Protein 8PBW (pdb70)

Structure (mmCIF, N/CA/C/O backbone):
data_8PBW
#
_entry.id   8PBW
#
_cell.length_a   95.885
_cell.length_b   149.334
_cell.length_c   65.365
_cell.angle_alpha   90.00
_cell.angle_beta   101.02
_cell.angle_gamma   90.00
#
_symmetry.space_group_name_H-M   'C 1 2 1'
#
loop_
_entity.id
_entity.type
_entity.pdbx_description
1 polymer 'HPt domain-containing protein'
2 non-polymer 1,2-ETHANEDIOL
3 water water
#
loop_
_atom_site.group_PDB
_atom_site.id
_atom_site.type_symbol
_atom_site.label_atom_id
_atom_site.label_alt_id
_atom_site.label_comp_id
_atom_site.label_asym_id
_atom_site.label_entity_id
_atom_site.label_seq_id
_atom_site.pdbx_PDB_ins_code
_atom_site.Cartn_x
_atom_site.Cartn_y
_atom_site.Cartn_z
_atom_site.occupancy
_atom_site.B_iso_or_equiv
_atom_site.auth_seq_id
_atom_site.auth_comp_id
_atom_site.auth_asym_id
_atom_site.auth_atom_id
_atom_site.pdbx_PDB_model_num
ATOM 1 N N . MET A 1 38 ? 16.661 30.775 18.165 1.00 113.34 43 MET B N 1
ATOM 2 C CA . MET A 1 38 ? 15.944 29.948 19.135 1.00 114.15 43 MET B CA 1
ATOM 3 C C . MET A 1 38 ? 14.476 30.269 19.202 1.00 110.08 43 MET B C 1
ATOM 4 O O . MET A 1 38 ? 14.026 30.872 20.170 1.00 108.59 43 MET B O 1
ATOM 6 N N . PRO A 1 39 ? 13.700 29.824 18.211 1.00 104.13 44 PRO B N 1
ATOM 7 C CA . PRO A 1 39 ? 12.313 30.263 18.279 1.00 94.47 44 PRO B CA 1
ATOM 8 C C . PRO A 1 39 ? 11.379 29.163 18.671 1.00 84.34 44 PRO B C 1
ATOM 9 O O . PRO A 1 39 ? 11.281 28.150 18.000 1.00 76.40 44 PRO B O 1
ATOM 13 N N . ASP A 1 40 ? 10.643 29.395 19.741 1.00 78.32 45 ASP B N 1
ATOM 14 C CA . ASP A 1 40 ? 9.775 28.365 20.197 1.00 76.21 45 ASP B CA 1
ATOM 15 C C . ASP A 1 40 ? 8.369 28.730 19.953 1.00 72.27 45 ASP B C 1
ATOM 16 O O . ASP A 1 40 ? 7.854 29.632 20.576 1.00 72.40 45 ASP B O 1
ATOM 18 N N . PHE A 1 41 ? 7.719 27.973 19.096 1.00 66.62 46 PHE B N 1
ATOM 19 C CA . PHE A 1 41 ? 6.349 28.204 18.827 1.00 57.53 46 PHE B CA 1
ATOM 20 C C . PHE A 1 41 ? 5.575 27.068 19.404 1.00 57.16 46 PHE B C 1
ATOM 21 O O . PHE A 1 41 ? 4.386 26.973 19.207 1.00 56.44 46 PHE B O 1
ATOM 29 N N . GLY A 1 42 ? 6.255 26.198 20.125 1.00 56.43 47 GLY B N 1
ATOM 30 C CA . GLY A 1 42 ? 5.622 25.037 20.688 1.00 54.22 47 GLY B CA 1
ATOM 31 C C . GLY A 1 42 ? 4.980 24.102 19.710 1.00 54.40 47 GLY B C 1
ATOM 32 O O . GLY A 1 42 ? 5.580 23.749 18.720 1.00 56.12 47 GLY B O 1
ATOM 33 N N . ASP A 1 43 ? 3.749 23.710 19.986 1.00 54.89 48 ASP B N 1
ATOM 34 C CA . ASP A 1 43 ? 3.024 22.793 19.116 1.00 57.91 48 ASP B CA 1
ATOM 35 C C . ASP A 1 43 ? 2.461 23.494 17.874 1.00 56.30 48 ASP B C 1
ATOM 36 O O . ASP A 1 43 ? 1.885 22.825 17.013 1.00 55.83 48 ASP B O 1
ATOM 41 N N . HIS A 1 44 ? 2.614 24.824 17.781 1.00 49.39 49 HIS B N 1
ATOM 42 C CA . HIS A 1 44 ? 1.939 25.614 16.762 1.00 48.53 49 HIS B CA 1
ATOM 43 C C . HIS A 1 44 ? 2.648 25.505 15.414 1.00 47.74 49 HIS B C 1
ATOM 44 O O . HIS A 1 44 ? 1.996 25.605 14.377 1.00 45.72 49 HIS B O 1
ATOM 51 N N . VAL A 1 45 ? 3.980 25.341 15.432 1.00 48.95 50 VAL B N 1
ATOM 52 C CA . VAL A 1 45 ? 4.775 25.383 14.214 1.00 49.48 50 VAL B CA 1
ATOM 53 C C . VAL A 1 45 ? 5.663 24.141 14.115 1.00 53.66 50 VAL B C 1
ATOM 54 O O . VAL A 1 45 ? 6.328 23.753 15.071 1.00 57.72 50 VAL B O 1
ATOM 58 N N . ASP A 1 46 ? 5.677 23.546 12.918 1.00 52.23 51 ASP B N 1
ATOM 59 C CA . ASP A 1 46 ? 6.611 22.495 12.560 1.00 50.72 51 ASP B CA 1
ATOM 60 C C . ASP A 1 46 ? 7.951 23.139 12.196 1.00 50.81 51 ASP B C 1
ATOM 61 O O . ASP A 1 46 ? 8.050 23.862 11.201 1.00 45.26 51 ASP B O 1
ATOM 66 N N . THR A 1 47 ? 8.984 22.836 12.994 1.00 48.38 52 THR B N 1
ATOM 67 C CA . THR A 1 47 ? 10.269 23.512 12.902 1.00 46.31 52 THR B CA 1
ATOM 68 C C . THR A 1 47 ? 10.946 23.252 11.555 1.00 42.40 52 THR B C 1
ATOM 69 O O . THR A 1 47 ? 11.651 24.128 11.069 1.00 42.04 52 THR B O 1
ATOM 73 N N . SER A 1 48 ? 10.761 22.061 10.967 1.00 42.31 53 SER B N 1
ATOM 74 C CA . SER A 1 48 ? 11.385 21.720 9.691 1.00 46.36 53 SER B CA 1
ATOM 75 C C . SER A 1 48 ? 10.816 22.583 8.569 1.00 45.86 53 SER B C 1
ATOM 76 O O . SER A 1 48 ? 11.564 23.133 7.762 1.00 47.62 53 SER B O 1
ATOM 79 N N . ILE A 1 49 ? 9.485 22.650 8.496 1.00 46.44 54 ILE B N 1
ATOM 80 C CA . ILE A 1 49 ? 8.829 23.281 7.364 1.00 47.65 54 ILE B CA 1
ATOM 81 C C . ILE A 1 49 ? 9.049 24.791 7.441 1.00 45.16 54 ILE B C 1
ATOM 82 O O . ILE A 1 49 ? 9.493 25.395 6.469 1.00 47.91 54 ILE B O 1
ATOM 87 N N . PHE A 1 50 ? 8.788 25.392 8.605 1.00 45.34 55 PHE B N 1
ATOM 88 C CA . PHE A 1 50 ? 8.945 26.833 8.757 1.00 45.07 55 PHE B CA 1
ATOM 89 C C . PHE A 1 50 ? 10.428 27.216 8.739 1.00 44.57 55 PHE B C 1
ATOM 90 O O . PHE A 1 50 ? 10.796 28.274 8.218 1.00 41.27 55 PHE B O 1
ATOM 98 N N . GLY A 1 51 ? 11.275 26.343 9.305 1.00 41.48 56 GLY B N 1
ATOM 99 C CA . GLY A 1 51 ? 12.715 26.549 9.327 1.00 41.96 56 GLY B CA 1
ATOM 100 C C . GLY A 1 51 ? 13.308 26.718 7.930 1.00 43.42 56 GLY B C 1
ATOM 101 O O . GLY A 1 51 ? 14.167 27.570 7.708 1.00 44.73 56 GLY B O 1
ATOM 102 N N . GLN A 1 52 ? 12.835 25.901 6.987 1.00 47.09 57 GLN B N 1
ATOM 103 C CA . GLN A 1 52 ? 13.251 26.015 5.598 1.00 47.98 57 GLN B CA 1
ATOM 104 C C . GLN A 1 52 ? 12.927 27.420 5.086 1.00 53.07 57 GLN B C 1
ATOM 105 O O . GLN A 1 52 ? 13.760 28.031 4.416 1.00 57.00 57 GLN B O 1
ATOM 111 N N . ILE A 1 53 ? 11.728 27.927 5.420 1.00 50.38 58 ILE B N 1
ATOM 112 C CA . ILE A 1 53 ? 11.302 29.253 4.994 1.00 50.32 58 ILE B CA 1
ATOM 113 C C . ILE A 1 53 ? 12.284 30.287 5.546 1.00 50.91 58 ILE B C 1
ATOM 114 O O . ILE A 1 53 ? 12.724 31.180 4.828 1.00 50.22 58 ILE B O 1
ATOM 119 N N . LEU A 1 54 ? 12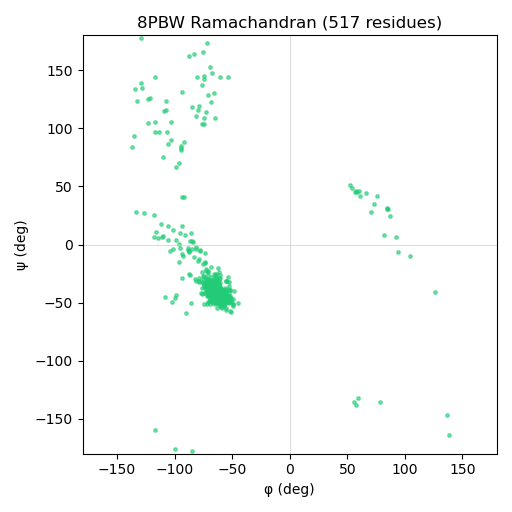.615 30.165 6.837 1.00 51.98 59 LEU B N 1
ATOM 120 C CA . LEU A 1 54 ? 13.486 31.124 7.504 1.00 50.65 59 LEU B CA 1
ATOM 121 C C . LEU A 1 54 ? 14.868 31.169 6.848 1.00 50.16 59 LEU B C 1
ATOM 122 O O . LEU A 1 54 ? 15.491 32.227 6.820 1.00 48.09 59 LEU B O 1
ATOM 127 N N . GLU A 1 55 ? 15.344 30.025 6.332 1.00 51.77 60 GLU B N 1
ATOM 128 C CA . GLU A 1 55 ? 16.675 29.923 5.745 1.00 55.01 60 GLU B CA 1
ATOM 129 C C . GLU A 1 55 ? 16.745 30.613 4.381 1.00 56.96 60 GLU B C 1
ATOM 130 O O . GLU A 1 55 ? 17.827 30.724 3.809 1.00 56.07 60 GLU B O 1
ATOM 136 N N . MET A 1 56 ? 15.595 31.061 3.861 1.00 58.99 61 MET B N 1
ATOM 137 C CA . MET A 1 56 ? 15.539 31.726 2.568 1.00 60.48 61 MET B CA 1
ATOM 138 C C . MET A 1 56 ? 15.755 33.231 2.722 1.00 61.72 61 MET B C 1
ATOM 139 O O . MET A 1 56 ? 15.816 33.948 1.727 1.00 62.52 61 MET B O 1
ATOM 144 N N . ASP A 1 57 ? 15.857 33.703 3.970 1.00 61.49 62 ASP B N 1
ATOM 145 C CA . ASP A 1 57 ? 16.073 35.112 4.252 1.00 60.11 62 ASP B CA 1
ATOM 146 C C . ASP A 1 57 ? 17.534 35.477 3.979 1.00 61.53 62 ASP B C 1
ATOM 147 O O . ASP A 1 57 ? 18.443 34.732 4.335 1.00 55.75 62 ASP B O 1
ATOM 152 N N . GLU A 1 58 ? 17.735 36.636 3.331 1.00 67.41 63 GLU B N 1
ATOM 153 C CA . GLU A 1 58 ? 19.046 37.234 3.115 1.00 71.77 63 GLU B CA 1
ATOM 154 C C . GLU A 1 58 ? 19.377 38.195 4.262 1.00 72.03 63 GLU B C 1
ATOM 155 O O . GLU A 1 58 ? 19.403 37.732 5.413 1.00 74.51 63 GLU B O 1
ATOM 161 N N . ASP A 1 60 ? 19.414 39.055 7.699 1.00 100.30 65 ASP B N 1
ATOM 162 C CA . ASP A 1 60 ? 18.730 38.818 8.995 1.00 100.51 65 ASP B CA 1
ATOM 163 C C . ASP A 1 60 ? 17.661 39.885 9.240 1.00 94.58 65 ASP B C 1
ATOM 164 O O . ASP A 1 60 ? 17.507 40.362 10.362 1.00 89.00 65 ASP B O 1
ATOM 166 N N . ASP A 1 61 ? 16.921 40.248 8.182 1.00 92.22 66 ASP B N 1
ATOM 167 C CA . ASP A 1 61 ? 15.844 41.223 8.277 1.00 88.30 66 ASP B CA 1
ATOM 168 C C . ASP A 1 61 ? 14.505 40.585 7.904 1.00 78.17 66 ASP B C 1
ATOM 169 O O . ASP A 1 61 ? 13.494 41.283 7.811 1.00 73.07 66 ASP B O 1
ATOM 171 N N . HIS A 1 62 ? 14.509 39.258 7.702 1.00 69.18 67 HIS B N 1
ATOM 172 C CA . HIS A 1 62 ? 13.310 38.492 7.383 1.00 63.72 67 HIS B CA 1
ATOM 173 C C . HIS A 1 62 ? 12.644 39.019 6.115 1.00 59.72 67 HIS B C 1
ATOM 174 O O . HIS A 1 62 ? 11.422 39.160 6.067 1.00 54.65 67 HIS B O 1
ATOM 181 N N . ASP A 1 63 ? 13.468 39.256 5.086 1.00 58.34 68 ASP B N 1
ATOM 182 C CA . ASP A 1 63 ? 13.041 39.843 3.823 1.00 59.15 68 ASP B CA 1
ATOM 183 C C . ASP A 1 63 ? 11.994 38.976 3.122 1.00 53.04 68 ASP B C 1
ATOM 184 O O . ASP A 1 63 ? 11.175 39.503 2.375 1.00 55.89 68 ASP B O 1
ATOM 189 N N . PHE A 1 64 ? 12.034 37.655 3.348 1.00 51.28 69 PHE B N 1
ATOM 190 C CA . PHE A 1 64 ? 11.184 36.714 2.633 1.00 50.19 69 PHE B CA 1
ATOM 191 C C . PHE A 1 64 ? 10.087 36.148 3.535 1.00 47.58 69 PHE B C 1
ATOM 192 O O . PHE A 1 64 ? 8.937 36.062 3.114 1.00 50.43 69 PHE B O 1
ATOM 200 N N . SER A 1 65 ? 10.439 35.746 4.763 1.00 46.16 70 SER B N 1
ATOM 201 C CA . SER A 1 65 ? 9.513 35.022 5.624 1.00 44.28 70 SER B CA 1
ATOM 202 C C . SER A 1 65 ? 8.381 35.917 6.130 1.00 46.21 70 SER B C 1
ATOM 203 O O . SER A 1 65 ? 7.247 35.457 6.247 1.00 48.21 70 SER B O 1
ATOM 206 N N . ALA A 1 66 ? 8.679 37.129 6.510 1.00 44.85 71 ALA B N 1
ATOM 207 C CA . ALA A 1 66 ? 7.680 37.980 7.126 1.00 45.41 71 ALA B CA 1
ATOM 208 C C . ALA A 1 66 ? 6.588 38.445 6.219 1.00 45.11 71 ALA B C 1
ATOM 209 O O . ALA A 1 66 ? 5.448 38.482 6.617 1.00 47.36 71 ALA B O 1
ATOM 211 N N . PRO A 1 67 ? 6.927 38.776 4.986 1.00 45.62 72 PRO B N 1
ATOM 212 C CA . PRO A 1 67 ? 5.846 39.111 4.079 1.00 44.12 72 PRO B CA 1
ATOM 213 C C . PRO A 1 67 ? 4.931 37.902 3.895 1.00 43.26 72 PRO B C 1
ATOM 214 O O . PRO A 1 67 ? 3.735 38.058 3.810 1.00 41.08 72 PRO B O 1
ATOM 218 N N . LEU A 1 68 ? 5.496 36.720 3.811 1.00 45.38 73 LEU B N 1
ATOM 219 C CA . LEU A 1 68 ? 4.721 35.504 3.697 1.00 47.03 73 LEU B CA 1
ATOM 220 C C . LEU A 1 68 ? 3.842 35.205 4.878 1.00 45.30 73 LEU B C 1
ATOM 221 O O . LEU A 1 68 ? 2.760 34.720 4.694 1.00 42.66 73 LEU B O 1
ATOM 226 N N . VAL A 1 69 ? 4.330 35.421 6.085 1.00 43.55 74 VAL B N 1
ATOM 227 C CA . VAL A 1 69 ? 3.518 35.255 7.291 1.00 45.55 74 VAL B CA 1
ATOM 228 C C . VAL A 1 69 ? 2.375 36.249 7.329 1.00 45.09 74 VAL B C 1
ATOM 229 O O . VAL A 1 69 ? 1.272 35.916 7.708 1.00 42.45 74 VAL B O 1
ATOM 233 N N . LEU A 1 70 ? 2.648 37.469 6.921 1.00 46.24 75 LEU B N 1
ATOM 234 C CA . LEU A 1 70 ? 1.624 38.482 6.888 1.00 48.76 75 LEU B CA 1
ATOM 235 C C . LEU A 1 70 ? 0.553 38.158 5.910 1.00 47.20 75 LEU B C 1
ATOM 236 O O . LEU A 1 70 ? -0.609 38.299 6.208 1.00 50.42 75 LEU B O 1
ATOM 241 N N . ASN A 1 71 ? 0.946 37.717 4.736 1.00 45.69 76 ASN B N 1
ATOM 242 C CA . ASN A 1 71 ? -0.054 37.333 3.751 1.00 46.44 76 ASN B CA 1
ATOM 243 C C . ASN A 1 71 ? -0.890 36.165 4.258 1.00 42.20 76 ASN B C 1
ATOM 244 O O . ASN A 1 71 ? -2.083 36.114 3.990 1.00 46.42 76 ASN B O 1
ATOM 249 N N . PHE A 1 72 ? -0.275 35.217 4.974 1.00 39.26 77 PHE B N 1
ATOM 250 C CA . PHE A 1 72 ? -1.037 34.080 5.460 1.00 38.40 77 PHE B CA 1
ATOM 251 C C . PHE A 1 72 ? -2.143 34.565 6.394 1.00 39.99 77 PHE B C 1
ATOM 252 O O . PHE A 1 72 ? -3.269 34.084 6.297 1.00 39.46 77 PHE B O 1
ATOM 260 N N . PHE A 1 73 ? -1.812 35.497 7.304 1.00 40.55 78 PHE B N 1
ATOM 261 C CA . PHE A 1 73 ? -2.762 35.940 8.316 1.00 41.86 78 PHE B CA 1
ATOM 262 C C . PHE A 1 73 ? -3.863 36.805 7.698 1.00 40.30 78 PHE B C 1
ATOM 263 O O . PHE A 1 73 ? -5.023 36.683 8.090 1.00 39.72 78 PHE B O 1
ATOM 271 N N . GLU A 1 74 ? -3.520 37.682 6.746 1.00 42.00 79 GLU B N 1
ATOM 272 C CA . GLU A 1 74 ? -4.542 38.503 6.102 1.00 46.36 79 GLU B CA 1
ATOM 273 C C . GLU A 1 74 ? -5.569 37.598 5.427 1.00 47.12 79 GLU B C 1
ATOM 274 O O . GLU A 1 74 ? -6.775 37.766 5.601 1.00 49.26 79 GLU B O 1
ATOM 280 N N . GLN A 1 75 ? -5.048 36.618 4.688 1.00 45.75 80 GLN B N 1
ATOM 281 C CA . GLN A 1 75 ? -5.826 35.644 3.945 1.00 48.69 80 GLN B CA 1
ATOM 282 C C . GLN A 1 75 ? -6.642 34.773 4.900 1.00 46.19 80 GLN B C 1
ATOM 283 O O . GLN A 1 75 ? -7.808 34.489 4.636 1.00 47.12 80 GLN B O 1
ATOM 289 N N . ALA A 1 76 ? -6.033 34.353 6.016 1.00 46.24 81 ALA B N 1
ATOM 290 C CA . ALA A 1 76 ? -6.696 33.486 6.982 1.00 44.65 81 ALA B CA 1
ATOM 291 C C . ALA A 1 76 ? -7.990 34.121 7.488 1.00 47.72 81 ALA B C 1
ATOM 292 O O . ALA A 1 76 ? -8.991 33.426 7.662 1.00 51.76 81 ALA B O 1
ATOM 294 N N . GLU A 1 77 ? -7.956 35.437 7.737 1.00 44.08 82 GLU B N 1
ATOM 295 C CA . GLU A 1 77 ? -9.078 36.129 8.348 1.00 48.03 82 GLU B CA 1
ATOM 296 C C . GLU A 1 77 ? -10.200 36.333 7.333 1.00 47.15 82 GLU B C 1
ATOM 297 O O . GLU A 1 77 ? -11.364 36.318 7.716 1.00 48.51 82 GLU B O 1
ATOM 303 N N . GLU A 1 78 ? -9.855 36.527 6.051 1.00 45.84 83 GLU B N 1
ATOM 304 C CA . GLU A 1 78 ? -10.861 36.567 5.000 1.00 45.91 83 GLU B CA 1
ATOM 305 C C . GLU A 1 78 ? -11.575 35.218 4.938 1.00 43.87 83 GLU B C 1
ATOM 306 O O . GLU A 1 78 ? -12.793 35.176 4.790 1.00 45.56 83 GLU B O 1
ATOM 312 N N . THR A 1 79 ? -10.812 34.124 5.083 1.00 43.39 84 THR B N 1
ATOM 313 C CA . THR A 1 79 ? -11.360 32.774 5.042 1.00 42.35 84 THR B CA 1
ATOM 314 C C . THR A 1 79 ? -12.304 32.528 6.220 1.00 41.68 84 THR B C 1
ATOM 315 O O . THR A 1 79 ? -13.350 31.912 6.030 1.00 40.97 84 THR B O 1
ATOM 319 N N . PHE A 1 80 ? -11.938 33.003 7.422 1.00 41.32 85 PHE B N 1
ATOM 320 C CA . PHE A 1 80 ? -12.770 32.813 8.606 1.00 42.71 85 PHE B CA 1
ATOM 321 C C . PHE A 1 80 ? -14.088 33.574 8.473 1.00 43.49 85 PHE B C 1
ATOM 322 O O . PHE A 1 80 ? -15.114 33.086 8.930 1.00 42.43 85 PHE B O 1
ATOM 330 N N . GLN A 1 81 ? -14.060 34.784 7.899 1.00 44.63 86 GLN B N 1
ATOM 331 C CA . GLN A 1 81 ? -15.292 35.534 7.701 1.00 48.30 86 GLN B CA 1
ATOM 332 C C . GLN A 1 81 ? -16.285 34.682 6.916 1.00 44.00 86 GLN B C 1
ATOM 333 O O . GLN A 1 81 ? -17.429 34.532 7.341 1.00 42.01 86 GLN B O 1
ATOM 339 N N . LYS A 1 82 ? -15.816 34.114 5.795 1.00 42.98 87 LYS B N 1
ATOM 340 C CA . LYS A 1 82 ? -16.616 33.243 4.942 1.00 44.76 87 LYS B CA 1
ATOM 341 C C . LYS A 1 82 ? -17.105 32.000 5.684 1.00 43.05 87 LYS B C 1
ATOM 342 O O . LYS A 1 82 ? -18.230 31.554 5.480 1.00 44.38 87 LYS B O 1
ATOM 348 N N . MET A 1 83 ? -16.260 31.430 6.542 1.00 43.76 88 MET B N 1
ATOM 349 C CA . MET A 1 83 ? -16.670 30.279 7.327 1.00 45.15 88 MET B CA 1
ATOM 350 C C . MET A 1 83 ? -17.805 30.693 8.260 1.00 42.26 88 MET B C 1
ATOM 351 O O . MET A 1 83 ? -18.774 29.957 8.435 1.00 43.65 88 MET B O 1
ATOM 356 N N . GLU A 1 84 ? -17.667 31.883 8.847 1.00 40.59 89 GLU B N 1
ATOM 357 C CA . GLU A 1 84 ? -18.701 32.473 9.686 1.00 44.28 89 GLU B CA 1
ATOM 358 C C . GLU A 1 84 ? -20.004 32.577 8.884 1.00 39.55 89 GLU B C 1
ATOM 359 O O . GLU A 1 84 ? -21.034 32.061 9.306 1.00 37.56 89 GLU B O 1
ATOM 365 N N . THR A 1 85 ? -19.946 33.190 7.697 1.00 38.85 90 THR B N 1
ATOM 366 C CA . THR A 1 85 ? -21.122 33.355 6.851 1.00 43.86 90 THR B CA 1
ATOM 367 C C . THR A 1 85 ? -21.737 31.992 6.522 1.00 45.93 90 THR B C 1
ATOM 368 O O . THR A 1 85 ? -22.947 31.798 6.648 1.00 47.69 90 THR B O 1
ATOM 372 N N . ALA A 1 86 ? -20.886 31.045 6.114 1.00 47.87 91 ALA B N 1
ATOM 373 C CA . ALA A 1 86 ? -21.319 29.704 5.759 1.00 45.40 91 ALA B CA 1
ATOM 374 C C . ALA A 1 86 ? -21.956 28.997 6.956 1.00 45.27 91 ALA B C 1
ATOM 375 O O . ALA A 1 86 ? -22.907 28.237 6.785 1.00 45.05 91 ALA B O 1
ATOM 377 N N . LEU A 1 87 ? -21.448 29.245 8.170 1.00 47.88 92 LEU B N 1
ATOM 378 C CA . LEU A 1 87 ? -22.061 28.679 9.367 1.00 50.49 92 LEU B CA 1
ATOM 379 C C . LEU A 1 87 ? -23.472 29.229 9.553 1.00 50.84 92 LEU B C 1
ATOM 380 O O . LEU A 1 87 ? -24.382 28.467 9.871 1.00 50.49 92 LEU B O 1
ATOM 385 N N . ASN A 1 88 ? -23.636 30.547 9.360 1.00 48.17 93 ASN B N 1
ATOM 386 C CA . ASN A 1 88 ? -24.929 31.200 9.501 1.00 50.00 93 ASN B CA 1
ATOM 387 C C . ASN A 1 88 ? -25.939 30.525 8.569 1.00 52.92 93 ASN B C 1
ATOM 388 O O . ASN A 1 88 ? -27.051 30.199 8.982 1.00 48.11 93 ASN B O 1
ATOM 393 N N . ASN A 1 89 ? -25.521 30.289 7.317 1.00 53.73 94 ASN B N 1
ATOM 394 C CA . ASN A 1 89 ? -26.384 29.729 6.287 1.00 53.81 94 ASN B CA 1
ATOM 395 C C . ASN A 1 89 ? -26.379 28.195 6.330 1.00 54.36 94 ASN B C 1
ATOM 396 O O . ASN A 1 89 ? -26.997 27.554 5.485 1.00 56.14 94 ASN B O 1
ATOM 401 N N . LYS A 1 90 ? -25.668 27.602 7.298 1.00 55.25 95 LYS B N 1
ATOM 402 C CA . LYS A 1 90 ? -25.700 26.163 7.537 1.00 55.75 95 LYS B CA 1
ATOM 403 C C . LYS A 1 90 ? -25.272 25.397 6.286 1.00 50.05 95 LYS B C 1
ATOM 404 O O . LYS A 1 90 ? -25.889 24.398 5.932 1.00 54.51 95 LYS B O 1
ATOM 410 N N . ASP A 1 91 ? -24.194 25.858 5.646 1.00 47.78 96 ASP B N 1
ATOM 411 C CA . ASP A 1 91 ? -23.778 25.362 4.345 1.00 47.56 96 ASP B CA 1
ATOM 412 C C . ASP A 1 91 ? -22.546 24.474 4.517 1.00 48.87 96 ASP B C 1
ATOM 413 O O . ASP A 1 91 ? -21.412 24.938 4.378 1.00 49.01 96 ASP B O 1
ATOM 418 N N . LEU A 1 92 ? -22.795 23.188 4.801 1.00 47.81 97 LEU B N 1
ATOM 419 C CA . LEU A 1 92 ? -21.747 22.202 5.032 1.00 47.00 97 LEU B CA 1
ATOM 420 C C . LEU A 1 92 ? -20.807 22.091 3.831 1.00 44.84 97 LEU B C 1
ATOM 421 O O . LEU A 1 92 ? -19.592 22.084 4.009 1.00 46.36 97 LEU B O 1
ATOM 426 N N . PRO A 1 93 ? -21.309 21.979 2.580 1.00 43.32 98 PRO B N 1
ATOM 427 C CA . PRO A 1 93 ? -20.424 21.915 1.414 1.00 43.42 98 PRO B CA 1
ATOM 428 C C . PRO A 1 93 ? -19.445 23.082 1.272 1.00 44.65 98 PRO B C 1
ATOM 429 O O . PRO A 1 93 ? -18.308 22.876 0.861 1.00 46.78 98 PRO B O 1
ATOM 433 N N . GLU A 1 94 ? -19.890 24.306 1.586 1.00 47.17 99 GLU B N 1
ATOM 434 C CA . GLU A 1 94 ? -19.020 25.474 1.521 1.00 44.78 99 GLU B CA 1
ATOM 435 C C . GLU A 1 94 ? -18.001 25.421 2.659 1.00 41.32 99 GLU B C 1
ATOM 436 O O . GLU A 1 94 ? -16.841 25.775 2.470 1.00 43.64 99 GLU B O 1
ATOM 442 N N . LEU A 1 95 ? -18.433 24.982 3.845 1.00 39.47 100 LEU B N 1
ATOM 443 C CA . LEU A 1 95 ? -17.535 24.882 4.982 1.00 40.85 100 LEU B CA 1
ATOM 444 C C . LEU A 1 95 ? -16.406 23.900 4.661 1.00 42.73 100 LEU B C 1
ATOM 445 O O . LEU A 1 95 ? -15.240 24.170 4.951 1.00 39.11 100 LEU B O 1
ATOM 450 N N . SER A 1 96 ? -16.749 22.782 4.008 1.00 42.80 101 SER B N 1
ATOM 451 C CA . SER A 1 96 ? -15.756 21.787 3.640 1.00 41.75 101 SER B CA 1
ATOM 452 C C . SER A 1 96 ? -14.708 22.397 2.715 1.00 41.38 101 SER B C 1
ATOM 453 O O . SER A 1 96 ? -13.515 22.178 2.919 1.00 41.05 101 SER B O 1
ATOM 456 N N . LYS A 1 97 ? -15.154 23.141 1.691 1.00 42.81 102 LYS B N 1
ATOM 457 C CA . LYS A 1 97 ? -14.239 23.744 0.731 1.00 46.42 102 LYS B CA 1
ATOM 458 C C . LYS A 1 97 ? -13.325 24.741 1.433 1.00 44.97 102 LYS B C 1
ATOM 459 O O . LYS A 1 97 ? -12.120 24.766 1.184 1.00 48.55 102 LYS B O 1
ATOM 465 N N . LEU A 1 98 ? -13.929 25.586 2.277 1.00 41.26 103 LEU B N 1
ATOM 466 C CA . LEU A 1 98 ? -13.193 26.595 3.022 1.00 42.47 103 LEU B CA 1
ATOM 467 C C . LEU A 1 98 ? -12.163 25.910 3.917 1.00 38.71 103 LEU B C 1
ATOM 468 O O . LEU A 1 98 ? -11.019 26.357 3.990 1.00 36.32 103 LEU B O 1
ATOM 473 N N . GLY A 1 99 ? -12.595 24.828 4.577 1.00 36.07 104 GLY B N 1
ATOM 474 C CA . GLY A 1 99 ? -11.722 24.002 5.397 1.00 37.26 104 GLY B CA 1
ATOM 475 C C . GLY A 1 99 ? -10.539 23.476 4.593 1.00 39.43 104 GLY B C 1
ATOM 476 O O . GLY A 1 99 ? -9.382 23.642 4.986 1.00 40.59 104 GLY B O 1
ATOM 477 N N . HIS A 1 100 ? -10.850 22.863 3.448 1.00 39.32 105 HIS B N 1
ATOM 478 C CA . HIS A 1 100 ? -9.839 22.274 2.589 1.00 40.15 105 HIS B CA 1
ATOM 479 C C . HIS A 1 100 ? -8.814 23.332 2.198 1.00 39.67 105 HIS B C 1
ATOM 480 O O . HIS A 1 100 ? -7.615 23.074 2.235 1.00 44.31 105 HIS B O 1
ATOM 487 N N . PHE A 1 101 ? -9.294 24.527 1.847 1.00 40.74 106 PHE B N 1
ATOM 488 C CA . PHE A 1 101 ? -8.424 25.577 1.342 1.00 41.22 106 PHE B CA 1
ATOM 489 C C . PHE A 1 101 ? -7.430 26.050 2.406 1.00 39.21 106 PHE B C 1
ATOM 490 O O . PHE A 1 101 ? -6.250 26.216 2.110 1.00 41.57 106 PHE B O 1
ATOM 498 N N . LEU A 1 102 ? -7.908 26.314 3.626 1.00 39.17 107 LEU B N 1
ATOM 499 C CA . LEU A 1 102 ? -7.061 26.900 4.657 1.00 39.92 107 LEU B CA 1
ATOM 500 C C . LEU A 1 102 ? -6.099 25.852 5.229 1.00 39.21 107 LEU B C 1
ATOM 501 O O . LEU A 1 102 ? -5.006 26.186 5.684 1.00 35.92 107 LEU B O 1
ATOM 506 N N . LYS A 1 103 ? -6.494 24.577 5.185 1.00 40.84 108 LYS B N 1
ATOM 507 C CA . LYS A 1 103 ? -5.592 23.492 5.537 1.00 45.02 108 LYS B CA 1
ATOM 508 C C . LYS A 1 103 ? -4.346 23.532 4.653 1.00 45.42 108 LYS B C 1
ATOM 509 O O . LYS A 1 103 ? -3.236 23.321 5.134 1.00 46.20 108 LYS B O 1
ATOM 515 N N . GLY A 1 104 ? -4.551 23.788 3.357 1.00 44.29 109 GLY B N 1
ATOM 516 C CA . GLY A 1 104 ? -3.477 23.779 2.382 1.00 42.57 109 GLY B CA 1
ATOM 517 C C . GLY A 1 104 ? -2.505 24.938 2.567 1.00 44.89 109 GLY B C 1
ATOM 518 O O . GLY A 1 104 ? -1.297 24.754 2.426 1.00 47.13 109 GLY B O 1
ATOM 519 N N . SER A 1 105 ? -3.030 26.133 2.875 1.00 45.66 110 SER B N 1
ATOM 520 C CA . SER A 1 105 ? -2.175 27.307 2.996 1.00 46.65 110 SER B CA 1
ATOM 521 C C . SER A 1 105 ? -1.405 27.276 4.317 1.00 44.05 110 SER B C 1
ATOM 522 O O . SER A 1 105 ? -0.243 27.667 4.348 1.00 45.49 110 SER B O 1
ATOM 525 N N . SER A 1 106 ? -2.053 26.809 5.395 1.00 41.87 111 SER B N 1
ATOM 5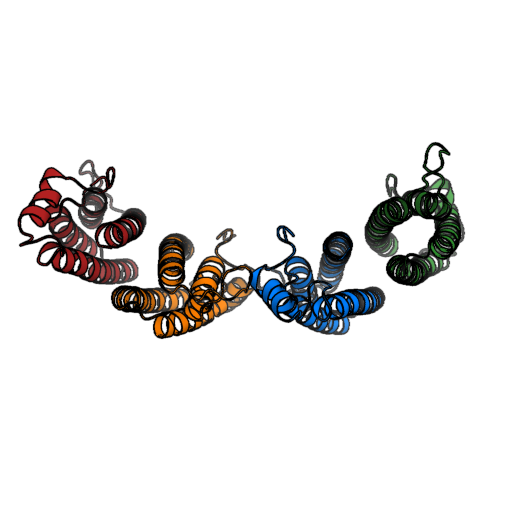26 C CA . SER A 1 106 ? -1.392 26.668 6.684 1.00 44.83 111 SER B CA 1
ATOM 527 C C . SER A 1 106 ? -0.328 25.567 6.640 1.00 47.05 111 SER B C 1
ATOM 528 O O . SER A 1 106 ? 0.747 25.736 7.220 1.00 47.83 111 SER B O 1
ATOM 531 N N . ALA A 1 107 ? -0.614 24.461 5.932 1.00 44.17 112 ALA B N 1
ATOM 532 C CA . ALA A 1 107 ? 0.330 23.355 5.798 1.00 44.69 112 ALA B CA 1
ATOM 533 C C . ALA A 1 107 ? 1.630 23.815 5.139 1.00 44.84 112 ALA B C 1
ATOM 534 O O . ALA A 1 107 ? 2.704 23.364 5.515 1.00 45.29 112 ALA B O 1
ATOM 536 N N . THR A 1 108 ? 1.524 24.718 4.162 1.00 46.52 113 THR B N 1
ATOM 537 C CA . THR A 1 108 ? 2.671 25.179 3.397 1.00 48.55 113 THR B CA 1
ATOM 538 C C . THR A 1 108 ? 3.653 25.931 4.294 1.00 53.34 113 THR B C 1
ATOM 539 O O . THR A 1 108 ? 4.845 25.979 3.993 1.00 54.31 113 THR B O 1
ATOM 543 N N . LEU A 1 109 ? 3.144 26.530 5.379 1.00 55.77 114 LEU B N 1
ATOM 544 C CA . LEU A 1 109 ? 3.975 27.299 6.296 1.00 54.54 114 LEU B CA 1
ATOM 545 C C . LEU A 1 109 ? 4.401 26.452 7.492 1.00 48.43 114 LEU B C 1
ATOM 546 O O . LEU A 1 109 ? 5.315 26.838 8.212 1.00 51.43 114 LEU B O 1
ATOM 551 N N . GLY A 1 110 ? 3.739 25.307 7.696 1.00 45.35 115 GLY B N 1
ATOM 552 C CA . GLY A 1 110 ? 4.047 24.426 8.810 1.00 43.34 115 GLY B CA 1
ATOM 553 C C . GLY A 1 110 ? 3.311 24.844 10.079 1.00 41.59 115 GLY B C 1
ATOM 554 O O . GLY A 1 110 ? 3.807 24.626 11.183 1.00 42.04 115 GLY B O 1
ATOM 555 N N . PHE A 1 111 ? 2.121 25.439 9.902 1.00 41.29 116 PHE B N 1
ATOM 556 C CA . PHE A 1 111 ? 1.272 25.858 11.007 1.00 38.32 116 PHE B CA 1
ATOM 557 C C . PHE A 1 111 ? 0.260 24.756 11.316 1.00 37.66 116 PHE B C 1
ATOM 558 O O . PHE A 1 111 ? -0.896 24.841 10.902 1.00 36.39 116 PHE B O 1
ATOM 566 N N . THR A 1 112 ? 0.699 23.770 12.108 1.00 38.07 117 THR B N 1
ATOM 567 C CA . THR A 1 112 ? 0.045 22.472 12.187 1.00 44.19 117 THR B CA 1
ATOM 568 C C . THR A 1 112 ? -1.209 22.505 13.065 1.00 44.04 117 THR B C 1
ATOM 569 O O . THR A 1 112 ? -2.117 21.708 12.843 1.00 49.00 117 THR B O 1
ATOM 573 N N . LYS A 1 113 ? -1.264 23.387 14.069 1.00 45.93 118 LYS B N 1
ATOM 574 C CA . LYS A 1 113 ? -2.431 23.473 14.940 1.00 49.47 118 LYS B CA 1
ATOM 575 C C . LYS A 1 113 ? -3.635 24.026 14.178 1.00 45.60 118 LYS B C 1
ATOM 576 O O . LYS A 1 113 ? -4.767 23.608 14.412 1.00 43.77 118 LYS B O 1
ATOM 582 N N . ILE A 1 114 ? -3.388 24.989 13.287 1.00 41.76 119 ILE B N 1
ATOM 583 C CA . ILE A 1 114 ? -4.442 25.550 12.458 1.00 39.92 119 ILE B CA 1
ATOM 584 C C . ILE A 1 114 ? -4.866 24.497 11.432 1.00 39.25 119 ILE B C 1
ATOM 585 O O . ILE A 1 114 ? -6.056 24.259 11.233 1.00 37.37 119 ILE B O 1
ATOM 590 N N . ARG A 1 115 ? -3.911 23.830 10.828 1.00 39.22 120 ARG B N 1
ATOM 591 C CA . ARG A 1 115 ? -4.203 22.859 9.807 1.00 41.91 120 ARG B CA 1
ATOM 592 C C . ARG A 1 115 ? -5.009 21.700 10.295 1.00 40.45 120 ARG B C 1
ATOM 593 O O . ARG A 1 115 ? -5.844 21.186 9.598 1.00 39.99 120 ARG B O 1
ATOM 601 N N . ASP A 1 116 ? -4.765 21.309 11.521 1.00 39.31 121 ASP B N 1
ATOM 602 C CA . ASP A 1 116 ? -5.519 20.198 12.080 1.00 40.39 121 ASP B CA 1
ATOM 603 C C . ASP A 1 116 ? -6.966 20.608 12.350 1.00 39.73 121 ASP B C 1
ATOM 604 O O . ASP A 1 116 ? -7.871 19.803 12.149 1.00 43.05 121 ASP B O 1
ATOM 609 N N . SER A 1 117 ? -7.187 21.854 12.794 1.00 39.94 122 SER B N 1
ATOM 610 C CA . SER A 1 117 ? -8.537 22.378 12.973 1.00 39.07 122 SER B CA 1
ATOM 611 C C . SER A 1 117 ? -9.260 22.448 11.629 1.00 37.50 122 SER B C 1
ATOM 612 O O . SER A 1 117 ? -10.429 22.086 11.542 1.00 35.91 122 SER B O 1
ATOM 615 N N . CYS A 1 118 ? -8.548 22.890 10.584 1.00 39.30 123 CYS B N 1
ATOM 616 C CA . CYS A 1 118 ? -9.106 22.991 9.241 1.00 41.22 123 CYS B CA 1
ATOM 617 C C . CYS A 1 118 ? -9.412 21.611 8.663 1.00 42.82 123 CYS B C 1
ATOM 618 O O . CYS A 1 118 ? -10.375 21.466 7.912 1.00 40.67 123 CYS B O 1
ATOM 621 N N . GLN A 1 119 ? -8.583 20.612 9.002 1.00 44.92 124 GLN B N 1
ATOM 622 C CA . GLN A 1 119 ? -8.833 19.233 8.606 1.00 45.88 124 GLN B CA 1
ATOM 623 C C . GLN A 1 119 ? -10.187 18.801 9.164 1.00 42.28 124 GLN B C 1
ATOM 624 O O . GLN A 1 119 ? -10.996 18.240 8.430 1.00 41.13 124 GLN B O 1
ATOM 630 N N . LEU A 1 120 ? -10.447 19.112 10.442 1.00 42.56 125 LEU B N 1
ATOM 631 C CA . LEU A 1 120 ? -11.708 18.753 11.081 1.00 42.56 125 LEU B CA 1
ATOM 632 C C . LEU A 1 120 ? -12.882 19.376 10.329 1.00 41.79 125 LEU B C 1
ATOM 633 O O . LEU A 1 120 ? -13.924 18.739 10.170 1.00 41.20 125 LEU B O 1
ATOM 638 N N . ILE A 1 121 ? -12.711 20.617 9.859 1.00 39.60 126 ILE B N 1
ATOM 639 C CA . ILE A 1 121 ? -13.807 21.329 9.222 1.00 40.40 126 ILE B CA 1
ATOM 640 C C . ILE A 1 121 ? -14.081 20.704 7.855 1.00 40.24 126 ILE B C 1
ATOM 641 O O . ILE A 1 121 ? -15.235 20.572 7.452 1.00 35.98 126 ILE B O 1
ATOM 646 N N . GLN A 1 122 ? -13.009 20.321 7.153 1.00 42.27 127 GLN B N 1
ATOM 647 C CA . GLN A 1 122 ? -13.122 19.652 5.869 1.00 42.33 127 GLN B CA 1
ATOM 648 C C . GLN A 1 122 ? -13.938 18.370 6.030 1.00 43.96 127 GLN B C 1
ATOM 649 O O . GLN A 1 122 ? -14.861 18.131 5.256 1.00 46.28 127 GLN B O 1
ATOM 655 N N . GLN A 1 123 ? -13.602 17.565 7.048 1.00 42.82 128 GLN B N 1
ATOM 656 C CA . GLN A 1 123 ? -14.166 16.232 7.186 1.00 43.76 128 GLN B CA 1
ATOM 657 C C . GLN A 1 123 ? -15.634 16.321 7.599 1.00 43.16 128 GLN B C 1
ATOM 658 O O . GLN A 1 123 ? -16.485 15.687 6.976 1.00 43.31 128 GLN B O 1
ATOM 664 N N . TYR A 1 124 ? -15.921 17.096 8.652 1.00 41.93 129 TYR B N 1
ATOM 665 C CA . TYR A 1 124 ? -17.273 17.202 9.181 1.00 42.50 129 TYR B CA 1
ATOM 666 C C . TYR A 1 124 ? -18.213 17.829 8.154 1.00 43.03 129 TYR B C 1
ATOM 667 O O . TYR A 1 124 ? -19.409 17.564 8.176 1.00 47.93 129 TYR B O 1
ATOM 676 N N . GLY A 1 125 ? -17.680 18.688 7.280 1.00 43.19 130 GLY B N 1
ATOM 677 C CA . GLY A 1 125 ? -18.462 19.267 6.198 1.00 47.71 130 GLY B CA 1
ATOM 678 C C . GLY A 1 125 ? -18.954 18.208 5.210 1.00 50.78 130 GLY B C 1
ATOM 679 O O . GLY A 1 125 ? -20.018 18.361 4.607 1.00 48.93 130 GLY B O 1
ATOM 680 N N . HIS A 1 126 ? -18.157 17.139 5.062 1.00 51.38 131 HIS B N 1
ATOM 681 C CA . HIS A 1 126 ? -18.474 16.007 4.204 1.00 53.43 131 HIS B CA 1
ATOM 682 C C . HIS A 1 126 ? -19.140 14.874 4.991 1.00 53.57 131 HIS B C 1
ATOM 683 O O . HIS A 1 126 ? -19.280 13.773 4.467 1.00 56.94 131 HIS B O 1
ATOM 690 N N . GLY A 1 127 ? -19.526 15.132 6.248 1.00 50.36 132 GLY B N 1
ATOM 691 C CA . GLY A 1 127 ? -20.217 14.147 7.067 1.00 51.80 132 GLY B CA 1
ATOM 692 C C . GLY A 1 127 ? -19.314 13.013 7.564 1.00 54.15 132 GLY B C 1
ATOM 693 O O . GLY A 1 127 ? -19.774 11.881 7.690 1.00 61.03 132 GLY B O 1
ATOM 694 N N . LEU A 1 128 ? -18.043 13.321 7.866 1.00 52.58 133 LEU B N 1
ATOM 695 C CA . LEU A 1 128 ? -17.102 12.346 8.407 1.00 50.38 133 LEU B CA 1
ATOM 696 C C . LEU A 1 128 ? -16.588 12.831 9.764 1.00 49.84 133 LEU B C 1
ATOM 697 O O . LEU A 1 128 ? -16.046 13.929 9.859 1.00 48.81 133 LEU B O 1
ATOM 702 N N . ASN A 1 129 ? -16.722 11.986 10.793 1.00 49.63 134 ASN B N 1
ATOM 703 C CA . ASN A 1 129 ? -16.273 12.310 12.140 1.00 53.31 134 ASN B CA 1
ATOM 704 C C . ASN A 1 129 ? -14.787 11.971 12.278 1.00 52.21 134 ASN B C 1
ATOM 705 O O . ASN A 1 129 ? -14.164 11.532 11.315 1.00 52.20 134 ASN B O 1
ATOM 710 N N . VAL A 1 130 ? -14.236 12.169 13.487 1.00 52.52 135 VAL B N 1
ATOM 711 C CA . VAL A 1 130 ? -12.805 12.076 13.731 1.00 57.35 135 VAL B CA 1
ATOM 712 C C . VAL A 1 130 ? -12.394 10.607 13.834 1.00 61.08 135 VAL B C 1
ATOM 713 O O . VAL A 1 130 ? -11.202 10.306 13.857 1.00 60.46 135 VAL B O 1
ATOM 717 N N . ASP A 1 131 ? -13.387 9.710 13.946 1.00 63.30 136 ASP B N 1
ATOM 718 C CA . ASP A 1 131 ? -13.181 8.275 13.824 1.00 60.65 136 ASP B CA 1
ATOM 719 C C . ASP A 1 131 ? -13.275 7.853 12.359 1.00 59.71 136 ASP B C 1
ATOM 720 O O . ASP A 1 131 ? -13.068 6.682 12.047 1.00 58.67 136 ASP B O 1
ATOM 725 N N . GLY A 1 132 ? -13.631 8.802 11.479 1.00 54.18 137 GLY B N 1
ATOM 726 C CA . GLY A 1 132 ? -13.726 8.547 10.052 1.00 51.96 137 GLY B CA 1
ATOM 727 C C . GLY A 1 132 ? -15.050 7.899 9.650 1.00 54.97 137 GLY B C 1
ATOM 728 O O . GLY A 1 132 ? -15.196 7.491 8.502 1.00 61.12 137 GLY B O 1
ATOM 729 N N . SER A 1 133 ? -16.003 7.804 10.589 1.00 54.97 138 SER B N 1
ATOM 730 C CA . SER A 1 133 ? -17.305 7.209 10.319 1.00 56.14 138 SER B CA 1
ATOM 731 C C . SER A 1 133 ? -18.217 8.252 9.684 1.00 59.89 138 SER B C 1
ATOM 732 O O . SER A 1 133 ? -17.945 9.446 9.776 1.00 57.55 138 SER B O 1
ATOM 735 N N . SER A 1 134 ? -19.314 7.782 9.075 1.00 62.95 139 SER B N 1
ATOM 736 C CA . SER A 1 134 ? -20.333 8.664 8.528 1.00 64.25 139 SER B CA 1
ATOM 737 C C . SER A 1 134 ? -21.036 9.386 9.672 1.00 64.74 139 SER B C 1
ATOM 738 O O . SER A 1 134 ? -21.162 8.841 10.767 1.00 65.87 139 SER B O 1
ATOM 740 N N . GLU A 1 135 ? -21.465 10.623 9.405 1.00 68.12 140 GLU B N 1
ATOM 741 C CA . GLU A 1 135 ? -22.278 11.378 10.343 1.00 70.97 140 GLU B CA 1
ATOM 742 C C . GLU A 1 135 ? -23.420 12.020 9.557 1.00 71.85 140 GLU B C 1
ATOM 743 O O . GLU A 1 135 ? -23.244 13.093 8.986 1.00 70.63 140 GLU B O 1
ATOM 749 N N . PRO A 1 136 ? -24.608 11.375 9.467 1.00 75.37 141 PRO B N 1
ATOM 750 C CA . PRO A 1 136 ? -25.718 11.904 8.671 1.00 73.12 141 PRO B CA 1
ATOM 751 C C . PRO A 1 136 ? -26.342 13.176 9.247 1.00 68.05 141 PRO B C 1
ATOM 752 O O . PRO A 1 136 ? -26.765 14.052 8.496 1.00 62.51 141 PRO B O 1
ATOM 756 N N . ASP A 1 137 ? -26.397 13.255 10.583 1.00 66.90 142 ASP B N 1
ATOM 757 C CA . ASP A 1 137 ? -27.019 14.362 11.293 1.00 68.78 142 ASP B CA 1
ATOM 758 C C . ASP A 1 137 ? -26.244 15.652 11.022 1.00 69.89 142 ASP B C 1
ATOM 759 O O . ASP A 1 137 ? -25.141 15.829 11.534 1.00 68.92 142 ASP B O 1
ATOM 764 N N . GLU A 1 138 ? -26.845 16.559 10.238 1.00 69.47 143 GLU B N 1
ATOM 765 C CA . GLU A 1 138 ? -26.198 17.804 9.854 1.00 69.78 143 GLU B CA 1
ATOM 766 C C . GLU A 1 138 ? -26.010 18.703 11.075 1.00 69.08 143 GLU B C 1
ATOM 767 O O . GLU A 1 138 ? -24.998 19.392 11.176 1.00 70.75 143 GLU B O 1
ATOM 773 N N . GLY A 1 139 ? -26.982 18.678 11.998 1.00 66.08 144 GLY B N 1
ATOM 774 C CA . GLY A 1 139 ? -26.925 19.471 13.217 1.00 66.93 144 GLY B CA 1
ATOM 775 C C . GLY A 1 139 ? -25.631 19.266 14.006 1.00 66.45 144 GLY B C 1
ATOM 776 O O . GLY A 1 139 ? -25.061 20.226 14.522 1.00 68.20 144 GLY B O 1
ATOM 777 N N . VAL A 1 140 ? -25.183 18.007 14.096 1.00 62.50 145 VAL B N 1
ATOM 778 C CA . VAL A 1 140 ? -23.993 17.646 14.853 1.00 61.27 145 VAL B CA 1
ATOM 779 C C . VAL A 1 140 ? -22.746 18.131 14.111 1.00 56.39 145 VAL B C 1
ATOM 780 O O . VAL A 1 140 ? -21.795 18.592 14.735 1.00 53.55 145 VAL B O 1
ATOM 784 N N . CYS A 1 141 ? -22.750 18.018 12.779 1.00 54.10 146 CYS B N 1
ATOM 785 C CA . CYS A 1 141 ? -21.612 18.441 11.982 1.00 53.88 146 CYS B CA 1
ATOM 786 C C . CYS A 1 141 ? -21.389 19.945 12.158 1.00 55.48 146 CYS B C 1
ATOM 787 O O . CYS A 1 141 ? -20.264 20.353 12.446 1.00 55.01 146 CYS B O 1
ATOM 790 N N . LEU A 1 142 ? -22.463 20.745 11.989 1.00 52.55 147 LEU B N 1
ATOM 791 C CA . LEU A 1 142 ? -22.445 22.188 12.217 1.00 51.78 147 LEU B CA 1
ATOM 792 C C . LEU A 1 142 ? -21.821 22.520 13.571 1.00 50.79 147 LEU B C 1
ATOM 793 O O . LEU A 1 142 ? -20.951 23.385 13.657 1.00 53.74 147 LEU B O 1
ATOM 798 N N . LYS A 1 143 ? -22.310 21.859 14.626 1.00 50.00 148 LYS B N 1
ATOM 799 C CA . LYS A 1 143 ? -21.838 22.094 15.982 1.00 55.31 148 LYS B CA 1
ATOM 800 C C . LYS A 1 143 ? -20.338 21.810 16.076 1.00 54.68 148 LYS B C 1
ATOM 801 O O . LYS A 1 143 ? -19.581 22.598 16.642 1.00 51.83 148 LYS B O 1
ATOM 807 N N . LYS A 1 144 ? -19.922 20.662 15.537 1.00 55.02 149 LYS B N 1
ATOM 808 C CA . LYS A 1 144 ? -18.524 20.261 15.545 1.00 54.48 149 LYS B CA 1
ATOM 809 C C . LYS A 1 144 ? -17.683 21.285 14.783 1.00 48.69 149 LYS B C 1
ATOM 810 O O . LYS A 1 144 ? -16.594 21.639 15.227 1.00 45.16 149 LYS B O 1
ATOM 816 N N . ILE A 1 145 ? -18.192 21.774 13.647 1.00 43.54 150 ILE B N 1
ATOM 817 C CA . ILE A 1 145 ? -17.433 22.724 12.855 1.00 43.70 150 ILE B CA 1
ATOM 818 C C . ILE A 1 145 ? -17.272 24.023 13.640 1.00 44.88 150 ILE B C 1
ATOM 819 O O 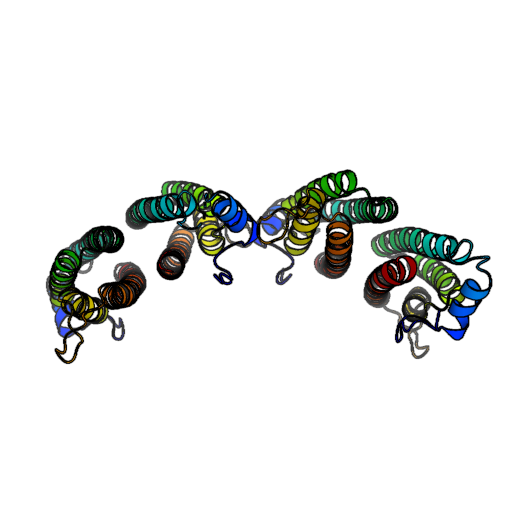. ILE A 1 145 ? -16.187 24.598 13.630 1.00 45.63 150 ILE B O 1
ATOM 824 N N . ALA A 1 146 ? -18.339 24.462 14.325 1.00 43.41 151 ALA B N 1
ATOM 825 C CA . ALA A 1 146 ? -18.294 25.671 15.137 1.00 45.82 151 ALA B CA 1
ATOM 826 C C . ALA A 1 146 ? -17.164 25.565 16.159 1.00 45.89 151 ALA B C 1
ATOM 827 O O . ALA A 1 146 ? -16.331 26.462 16.282 1.00 47.29 151 ALA B O 1
ATOM 829 N N . GLU A 1 147 ? -17.162 24.437 16.868 1.00 46.80 152 GLU B N 1
ATOM 830 C CA . GLU A 1 147 ? -16.156 24.079 17.852 1.00 49.96 152 GLU B CA 1
ATOM 831 C C . GLU A 1 147 ? -14.760 24.166 17.235 1.00 46.89 152 GLU B C 1
ATOM 832 O O . GLU A 1 147 ? -13.869 24.791 17.807 1.00 47.23 152 GLU B O 1
ATOM 838 N N . ALA A 1 148 ? -14.594 23.552 16.056 1.00 41.04 153 ALA B N 1
ATOM 839 C CA . ALA A 1 148 ? -13.321 23.530 15.355 1.00 40.43 153 ALA B CA 1
ATOM 840 C C . ALA A 1 148 ? -12.920 24.928 14.876 1.00 40.50 153 ALA B C 1
ATOM 841 O O . ALA A 1 148 ? -11.740 25.273 14.906 1.00 43.66 153 ALA B O 1
ATOM 843 N N . LEU A 1 149 ? -13.894 25.731 14.432 1.00 38.02 154 LEU B N 1
ATOM 844 C CA . LEU A 1 149 ? -13.620 27.078 13.952 1.00 38.75 154 LEU B CA 1
ATOM 845 C C . LEU A 1 149 ? -13.168 27.969 15.109 1.00 37.49 154 LEU B C 1
ATOM 846 O O . LEU A 1 149 ? -12.187 28.703 14.971 1.00 36.46 154 LEU B O 1
ATOM 851 N N . ALA A 1 150 ? -13.852 27.878 16.258 1.00 36.11 155 ALA B N 1
ATOM 852 C CA . ALA A 1 150 ? -13.433 28.610 17.449 1.00 36.80 155 ALA B CA 1
ATOM 853 C C . ALA A 1 150 ? -11.973 28.306 17.782 1.00 39.21 155 ALA B C 1
ATOM 854 O O . ALA A 1 150 ? -11.194 29.222 18.042 1.00 40.51 155 ALA B O 1
ATOM 856 N N . SER A 1 151 ? -11.601 27.020 17.741 1.00 40.36 156 SER B N 1
ATOM 857 C CA . SER A 1 151 ? -10.234 26.592 18.009 1.00 40.81 156 SER B CA 1
ATOM 858 C C . SER A 1 151 ? -9.251 27.213 17.017 1.00 37.94 156 SER B C 1
ATOM 859 O O . SER A 1 151 ? -8.253 27.801 17.422 1.00 40.84 156 SER B O 1
ATOM 862 N N . ALA A 1 152 ? -9.538 27.066 15.721 1.00 35.18 157 ALA B N 1
ATOM 863 C CA . ALA A 1 152 ? -8.693 27.603 14.665 1.00 35.56 157 ALA B CA 1
ATOM 864 C C . ALA A 1 152 ? -8.463 29.106 14.837 1.00 35.50 157 ALA B C 1
ATOM 865 O O . ALA A 1 152 ? -7.341 29.580 14.674 1.00 36.84 157 ALA B O 1
ATOM 867 N N . ARG A 1 153 ? -9.540 29.849 15.115 1.00 36.36 158 ARG B N 1
ATOM 868 C CA . ARG A 1 153 ? -9.467 31.295 15.282 1.00 37.64 158 ARG B CA 1
ATOM 869 C C . ARG A 1 153 ? -8.555 31.645 16.460 1.00 37.45 158 ARG B C 1
ATOM 870 O O . ARG A 1 153 ? -7.643 32.462 16.324 1.00 35.92 158 ARG B O 1
ATOM 878 N N . VAL A 1 154 ? -8.791 31.000 17.610 1.00 36.84 159 VAL B N 1
ATOM 879 C CA . VAL A 1 154 ? -8.025 31.273 18.821 1.00 38.32 159 VAL B CA 1
ATOM 880 C C . VAL A 1 154 ? -6.548 30.933 18.592 1.00 38.47 159 VAL B C 1
ATOM 881 O O . VAL A 1 154 ? -5.665 31.710 18.952 1.00 37.68 159 VAL B O 1
ATOM 885 N N . ASP A 1 155 ? -6.275 29.785 17.960 1.00 39.71 160 ASP B N 1
ATOM 886 C CA . ASP A 1 155 ? -4.904 29.347 17.729 1.00 41.46 160 ASP B CA 1
ATOM 887 C C . ASP A 1 155 ? -4.216 30.252 16.705 1.00 40.92 160 ASP B C 1
ATOM 888 O O . ASP A 1 155 ? -3.006 30.462 16.782 1.00 40.48 160 ASP B O 1
ATOM 893 N N . THR A 1 156 ? -4.985 30.805 15.757 1.00 38.47 161 THR B N 1
ATOM 894 C CA . THR A 1 156 ? -4.434 31.754 14.801 1.00 38.29 161 THR B CA 1
ATOM 895 C C . THR A 1 156 ? -4.014 33.035 15.526 1.00 36.61 161 THR B C 1
ATOM 896 O O . THR A 1 156 ? -2.937 33.568 15.269 1.00 37.89 161 THR B O 1
ATOM 900 N N . VAL A 1 157 ? -4.850 33.513 16.455 1.00 36.79 162 VAL B N 1
ATOM 901 C CA . VAL A 1 157 ? -4.526 34.698 17.236 1.00 37.02 162 VAL B CA 1
ATOM 902 C C . VAL A 1 157 ? -3.225 34.479 18.003 1.00 37.21 162 VAL B C 1
ATOM 903 O O . VAL A 1 157 ? -2.302 35.282 17.880 1.00 39.43 162 VAL B O 1
ATOM 907 N N . ALA A 1 158 ? -3.168 33.395 18.788 1.00 38.65 163 ALA B N 1
ATOM 908 C CA . ALA A 1 158 ? -2.000 33.063 19.595 1.00 36.59 163 ALA B CA 1
ATOM 909 C C . ALA A 1 158 ? -0.744 32.991 18.728 1.00 37.25 163 ALA B C 1
ATOM 910 O O . ALA A 1 158 ? 0.290 33.529 19.106 1.00 42.23 163 ALA B O 1
ATOM 912 N N . LEU A 1 159 ? -0.833 32.356 17.551 1.00 37.58 164 LEU B N 1
ATOM 913 C CA . LEU A 1 159 ? 0.330 32.254 16.681 1.00 37.25 164 LEU B CA 1
ATOM 914 C C . LEU A 1 159 ? 0.702 33.624 16.114 1.00 35.32 164 LEU B C 1
ATOM 915 O O . LEU A 1 159 ? 1.887 33.934 16.014 1.00 38.66 164 LEU B O 1
ATOM 920 N N . HIS A 1 160 ? -0.298 34.434 15.740 1.00 36.54 165 HIS B N 1
ATOM 921 C CA . HIS A 1 160 ? -0.046 35.766 15.200 1.00 38.05 165 HIS B CA 1
ATOM 922 C C . HIS A 1 160 ? 0.744 36.603 16.209 1.00 39.79 165 HIS B C 1
ATOM 923 O O . HIS A 1 160 ? 1.682 37.298 15.838 1.00 41.75 165 HIS B O 1
ATOM 930 N N . LYS A 1 161 ? 0.395 36.496 17.495 1.00 45.21 166 LYS B N 1
ATOM 931 C CA . LYS A 1 161 ? 1.081 37.241 18.544 1.00 48.23 166 LYS B CA 1
ATOM 932 C C . LYS A 1 161 ? 2.547 36.815 18.622 1.00 43.74 166 LYS B C 1
ATOM 933 O O . LYS A 1 161 ? 3.446 37.660 18.666 1.00 38.88 166 LYS B O 1
ATOM 939 N N . MET A 1 162 ? 2.778 35.493 18.607 1.00 40.80 167 MET B N 1
ATOM 940 C CA . MET A 1 162 ? 4.119 34.941 18.730 1.00 39.74 167 MET B CA 1
ATOM 941 C C . MET A 1 162 ? 4.990 35.334 17.535 1.00 37.89 167 MET B C 1
ATOM 942 O O . MET A 1 162 ? 6.193 35.518 17.696 1.00 34.32 167 MET B O 1
ATOM 947 N N . MET A 1 163 ? 4.384 35.470 16.346 1.00 38.82 168 MET B N 1
ATOM 948 C CA . MET A 1 163 ? 5.120 35.856 15.151 1.00 39.01 168 MET B CA 1
ATOM 949 C C . MET A 1 163 ? 5.477 37.342 15.215 1.00 36.79 168 MET B C 1
ATOM 950 O O . MET A 1 163 ? 6.574 37.742 14.827 1.00 37.66 168 MET B O 1
ATOM 955 N N . ARG A 1 164 ? 4.542 38.180 15.672 1.00 37.71 169 ARG B N 1
ATOM 956 C CA . ARG A 1 164 ? 4.834 39.601 15.821 1.00 40.79 169 ARG B CA 1
ATOM 957 C C . ARG A 1 164 ? 6.058 39.767 16.723 1.00 41.53 169 ARG B C 1
ATOM 958 O O . ARG A 1 164 ? 6.955 40.545 16.416 1.00 43.30 169 ARG B O 1
ATOM 966 N N . GLU A 1 165 ? 6.098 39.015 17.825 1.00 43.20 170 GLU B N 1
ATOM 967 C CA . GLU A 1 165 ? 7.216 39.079 18.748 1.00 50.36 170 GLU B CA 1
ATOM 968 C C . GLU A 1 165 ? 8.501 38.642 18.044 1.00 49.14 170 GLU B C 1
ATOM 969 O O . GLU A 1 165 ? 9.530 39.305 18.164 1.00 48.77 170 GLU B O 1
ATOM 975 N N . PHE A 1 166 ? 8.424 37.528 17.306 1.00 47.99 171 PHE B N 1
ATOM 976 C CA . PHE A 1 166 ? 9.567 36.960 16.604 1.00 48.40 171 PHE B CA 1
ATOM 977 C C . PHE A 1 166 ? 10.134 37.952 15.589 1.00 48.17 171 PHE B C 1
ATOM 978 O O . PHE A 1 166 ? 11.348 38.123 15.504 1.00 50.72 171 PHE B O 1
ATOM 986 N N . PHE A 1 167 ? 9.256 38.591 14.809 1.00 46.77 172 PHE B N 1
ATOM 987 C CA . PHE A 1 167 ? 9.689 39.462 13.726 1.00 50.45 172 PHE B CA 1
ATOM 988 C C . PHE A 1 167 ? 9.988 40.876 14.223 1.00 56.97 172 PHE B C 1
ATOM 989 O O . PHE A 1 167 ? 10.418 41.719 13.437 1.00 54.28 172 PHE B O 1
ATOM 997 N N . GLU A 1 168 ? 9.743 41.137 15.515 1.00 67.57 173 GLU B N 1
ATOM 998 C CA . GLU A 1 168 ? 10.222 42.348 16.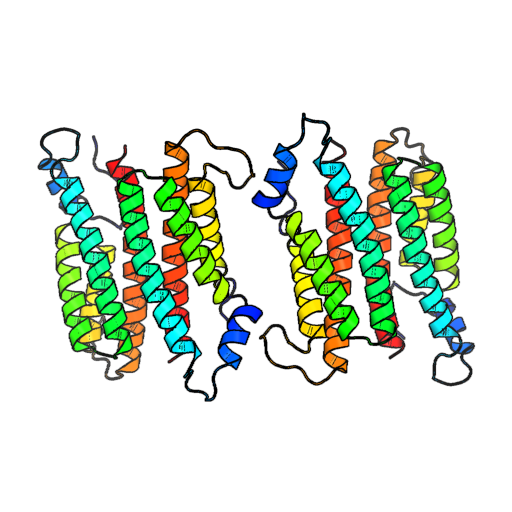166 1.00 73.71 173 GLU B CA 1
ATOM 999 C C . GLU A 1 168 ? 11.313 41.963 17.162 1.00 81.46 173 GLU B C 1
ATOM 1000 O O . GLU A 1 168 ? 11.075 41.929 18.368 1.00 88.83 173 GLU B O 1
ATOM 1006 N N . TYR A 1 169 ? 12.501 41.656 16.625 1.00 82.18 174 TYR B N 1
ATOM 1007 C CA . TYR A 1 169 ? 13.685 41.400 17.429 1.00 83.62 174 TYR B CA 1
ATOM 1008 C C . TYR A 1 169 ? 14.933 41.519 16.546 1.00 85.84 174 TYR B C 1
ATOM 1009 O O . TYR A 1 169 ? 15.115 42.605 15.960 1.00 83.55 174 TYR B O 1
ATOM 1011 N N . PRO B 1 39 ? -11.099 2.171 19.168 1.00 112.38 44 PRO A N 1
ATOM 1012 C CA . PRO B 1 39 ? -9.644 2.112 19.337 1.00 105.15 44 PRO A CA 1
ATOM 1013 C C . PRO B 1 39 ? -9.059 3.264 20.154 1.00 101.12 44 PRO A C 1
ATOM 1014 O O . PRO B 1 39 ? -9.530 4.396 20.056 1.00 104.82 44 PRO A O 1
ATOM 1018 N N . ASP B 1 40 ? -8.018 2.960 20.944 1.00 95.27 45 ASP A N 1
ATOM 1019 C CA . ASP B 1 40 ? -7.311 3.956 21.736 1.00 88.20 45 ASP A CA 1
ATOM 1020 C C . ASP B 1 40 ? -5.803 3.724 21.629 1.00 82.43 45 ASP A C 1
ATOM 1021 O O . ASP B 1 40 ? -5.201 3.102 22.504 1.00 79.45 45 ASP A O 1
ATOM 1023 N N . PHE B 1 41 ? -5.202 4.257 20.555 1.00 71.43 46 PHE A N 1
ATOM 1024 C CA . PHE B 1 41 ? -3.815 3.987 20.208 1.00 62.07 46 PHE A CA 1
ATOM 1025 C C . PHE B 1 41 ? -2.903 5.136 20.626 1.00 61.46 46 PHE A C 1
ATOM 1026 O O . PHE B 1 41 ? -1.745 5.185 20.215 1.00 58.02 46 PHE A O 1
ATOM 1034 N N . GLY B 1 42 ? -3.422 6.060 21.442 1.00 60.38 47 GLY A N 1
ATOM 1035 C CA . GLY B 1 42 ? -2.651 7.217 21.860 1.00 57.45 47 GLY A CA 1
ATOM 1036 C C . GLY B 1 42 ? -2.160 8.017 20.657 1.00 58.61 47 GLY A C 1
ATOM 1037 O O . GLY B 1 42 ? -2.889 8.183 19.677 1.00 60.12 47 GLY A O 1
ATOM 1038 N N . ASP B 1 43 ? -0.900 8.459 20.728 1.00 57.26 48 ASP A N 1
ATOM 1039 C CA . ASP B 1 43 ? -0.310 9.301 19.702 1.00 61.15 48 ASP A CA 1
ATOM 1040 C C . ASP B 1 43 ? 0.282 8.467 18.563 1.00 56.69 48 ASP A C 1
ATOM 1041 O O . ASP B 1 43 ? 0.952 9.022 17.698 1.00 55.09 48 ASP A O 1
ATOM 1046 N N . HIS B 1 44 ? 0.013 7.154 18.537 1.00 55.18 49 HIS A N 1
ATOM 1047 C CA . HIS B 1 44 ? 0.568 6.283 17.511 1.00 55.07 49 HIS A CA 1
ATOM 1048 C C . HIS B 1 44 ? -0.257 6.351 16.225 1.00 52.96 49 HIS A C 1
ATOM 1049 O O . HIS B 1 44 ? 0.294 6.148 15.142 1.00 53.15 49 HIS A O 1
ATOM 1056 N N . VAL B 1 45 ? -1.568 6.618 16.346 1.00 50.36 50 VAL A N 1
ATOM 1057 C CA . VAL B 1 45 ? -2.475 6.517 15.211 1.00 50.08 50 VAL A CA 1
ATOM 1058 C C . VAL B 1 45 ? -3.320 7.787 15.066 1.00 52.30 50 VAL A C 1
ATOM 1059 O O . VAL B 1 45 ? -3.833 8.336 16.038 1.00 50.29 50 VAL A O 1
ATOM 1063 N N . ASP B 1 46 ? -3.490 8.216 13.812 1.00 51.95 51 ASP A N 1
ATOM 1064 C CA . ASP B 1 46 ? -4.489 9.200 13.440 1.00 52.13 51 ASP A CA 1
ATOM 1065 C C . ASP B 1 46 ? -5.831 8.481 13.294 1.00 53.67 51 ASP A C 1
ATOM 1066 O O . ASP B 1 46 ? -6.011 7.703 12.359 1.00 47.83 51 ASP A O 1
ATOM 1071 N N . THR B 1 47 ? -6.769 8.749 14.219 1.00 57.89 52 THR A N 1
ATOM 1072 C CA . THR B 1 47 ? -8.034 8.023 14.297 1.00 57.10 52 THR A CA 1
ATOM 1073 C C . THR B 1 47 ? -8.884 8.249 13.048 1.00 53.51 52 THR A C 1
ATOM 1074 O O . THR B 1 47 ? -9.727 7.419 12.722 1.00 49.83 52 THR A O 1
ATOM 1078 N N . SER B 1 48 ? -8.676 9.386 12.372 1.00 53.58 53 SER A N 1
ATOM 1079 C CA . SER B 1 48 ? -9.426 9.715 11.172 1.00 54.80 53 SER A CA 1
ATOM 1080 C C . SER B 1 48 ? -8.931 8.871 10.001 1.00 52.17 53 SER A C 1
ATOM 1081 O O . SER B 1 48 ? -9.739 8.256 9.308 1.00 51.77 53 SER A O 1
ATOM 1084 N N . ILE B 1 49 ? -7.608 8.862 9.788 1.00 48.62 54 ILE A N 1
ATOM 1085 C CA . ILE B 1 49 ? -7.022 8.159 8.655 1.00 50.00 54 ILE A CA 1
ATOM 1086 C C . ILE B 1 49 ? -7.229 6.656 8.822 1.00 50.72 54 ILE A C 1
ATOM 1087 O O . ILE B 1 49 ? -7.690 6.006 7.886 1.00 49.86 54 ILE A O 1
ATOM 1092 N N . PHE B 1 50 ? -6.910 6.116 10.010 1.00 51.04 55 PHE A N 1
ATOM 1093 C CA . PHE B 1 50 ? -7.007 4.682 10.246 1.00 51.51 55 PHE A CA 1
ATOM 1094 C C . PHE B 1 50 ? -8.473 4.253 10.255 1.00 49.72 55 PHE A C 1
ATOM 1095 O O . PHE B 1 50 ? -8.828 3.238 9.662 1.00 52.35 55 PHE A O 1
ATOM 1103 N N . GLY B 1 51 ? -9.317 5.044 10.928 1.00 50.08 56 GLY A N 1
ATOM 1104 C CA . GLY B 1 51 ? -10.752 4.812 10.994 1.00 48.70 56 GLY A CA 1
ATOM 1105 C C . GLY B 1 51 ? -11.407 4.623 9.624 1.00 49.09 56 GLY A C 1
ATOM 1106 O O . GLY B 1 51 ? -12.309 3.798 9.484 1.00 46.59 56 GLY A O 1
ATOM 1107 N N . GLN B 1 52 ? -10.966 5.397 8.620 1.00 48.75 57 GLN A N 1
ATOM 1108 C CA . GLN B 1 52 ? -11.471 5.253 7.259 1.00 50.24 57 GLN A CA 1
ATOM 1109 C C . GLN B 1 52 ? -11.070 3.890 6.679 1.00 53.37 57 GLN A C 1
ATOM 1110 O O . GLN B 1 52 ? -11.797 3.341 5.849 1.00 52.46 57 GLN A O 1
ATOM 1116 N N . ILE B 1 53 ? -9.929 3.334 7.122 1.00 51.85 58 ILE A N 1
ATOM 1117 C CA . ILE B 1 53 ? -9.545 1.984 6.734 1.00 54.04 58 ILE A CA 1
ATOM 1118 C C . ILE B 1 53 ? -10.542 0.987 7.328 1.00 55.11 58 ILE A C 1
ATOM 1119 O O . ILE B 1 53 ? -10.935 0.029 6.658 1.00 53.78 58 ILE A O 1
ATOM 1124 N N . LEU B 1 54 ? -10.930 1.208 8.591 1.00 54.43 59 LEU A N 1
ATOM 1125 C CA . LEU B 1 54 ? -11.822 0.295 9.294 1.00 56.98 59 LEU A CA 1
ATOM 1126 C C . LEU B 1 54 ? -13.197 0.251 8.626 1.00 58.06 59 LEU A C 1
ATOM 1127 O O . LEU B 1 54 ? -13.777 -0.824 8.488 1.00 54.00 59 LEU A O 1
ATOM 1132 N N . GLU B 1 55 ? -13.699 1.418 8.196 1.00 61.44 60 GLU A N 1
ATOM 1133 C CA . GLU B 1 55 ? -15.041 1.538 7.644 1.00 62.89 60 GLU A CA 1
ATOM 1134 C C . GLU B 1 55 ? -15.196 0.707 6.370 1.00 60.69 60 GLU A C 1
ATOM 1135 O O . GLU B 1 55 ? -16.319 0.390 5.987 1.00 59.63 60 GLU A O 1
ATOM 1141 N N . MET B 1 56 ? -14.075 0.357 5.724 1.00 61.92 61 MET A N 1
ATOM 1142 C CA . MET B 1 56 ? -14.101 -0.453 4.514 1.00 62.47 61 MET A CA 1
ATOM 1143 C C . MET B 1 56 ? -14.241 -1.944 4.827 1.00 59.92 61 MET A C 1
ATOM 1144 O O . MET B 1 56 ? -14.354 -2.749 3.904 1.00 59.21 61 MET A O 1
ATOM 1149 N N . ASP B 1 57 ? -14.242 -2.318 6.113 1.00 60.50 62 ASP A N 1
ATOM 1150 C CA . ASP B 1 57 ? -14.587 -3.675 6.502 1.00 63.14 62 ASP A CA 1
ATOM 1151 C C . ASP B 1 57 ? -16.084 -3.901 6.292 1.00 67.58 62 ASP A C 1
ATOM 1152 O O . ASP B 1 57 ? -16.907 -3.121 6.768 1.00 67.83 62 ASP A O 1
ATOM 1157 N N . GLU B 1 58 ? -16.413 -4.991 5.587 1.00 73.57 63 GLU A N 1
ATOM 1158 C CA . GLU B 1 58 ? -17.784 -5.347 5.261 1.00 78.45 63 GLU A CA 1
ATOM 1159 C C . GLU B 1 58 ? -18.415 -6.157 6.395 1.00 76.49 63 GLU A C 1
ATOM 1160 O O . GLU B 1 58 ? -19.633 -6.151 6.546 1.00 79.37 63 GLU A O 1
ATOM 1166 N N . GLY B 1 59 ? -17.586 -6.863 7.173 1.00 73.30 64 GLY A N 1
ATOM 1167 C CA . GLY B 1 59 ? -18.041 -7.579 8.355 1.00 72.83 64 GLY A CA 1
ATOM 1168 C C . GLY B 1 59 ? -17.399 -7.015 9.618 1.00 76.82 64 GLY A C 1
ATOM 1169 O O . GLY B 1 59 ? -16.911 -5.888 9.606 1.00 76.77 64 GLY A O 1
ATOM 1170 N N . ASP B 1 60 ? -17.392 -7.813 10.697 1.00 82.00 65 ASP A N 1
ATOM 1171 C CA . ASP B 1 60 ? -16.793 -7.398 11.960 1.00 86.11 65 ASP A CA 1
ATOM 1172 C C . ASP B 1 60 ? -15.636 -8.330 12.330 1.00 84.50 65 ASP A C 1
ATOM 1173 O O . ASP B 1 60 ? -15.281 -8.440 13.503 1.00 82.03 65 ASP A O 1
ATOM 1178 N N . ASP B 1 61 ? -15.034 -8.968 11.314 1.00 83.92 66 ASP A N 1
ATOM 1179 C CA . ASP B 1 61 ? -13.846 -9.791 11.491 1.00 82.46 66 ASP A CA 1
ATOM 1180 C C . ASP B 1 61 ? -12.626 -9.121 10.853 1.00 76.69 66 ASP A C 1
ATOM 1181 O O . ASP B 1 61 ? -11.563 -9.729 10.771 1.00 76.16 66 ASP A O 1
ATOM 1183 N N . HIS B 1 62 ? -12.792 -7.873 10.391 1.00 73.03 67 HIS A N 1
ATOM 1184 C CA . HIS B 1 62 ? -11.707 -7.078 9.832 1.00 67.55 67 HIS A CA 1
ATOM 1185 C C . HIS B 1 62 ? -11.207 -7.697 8.524 1.00 64.78 67 HIS A C 1
ATOM 1186 O O . HIS B 1 62 ? -10.005 -7.756 8.278 1.00 62.48 67 HIS A O 1
ATOM 1193 N N . ASP B 1 63 ? -12.152 -8.108 7.671 1.00 63.32 68 ASP A N 1
ATOM 1194 C CA . ASP B 1 63 ? -11.868 -8.778 6.411 1.00 65.44 68 ASP A CA 1
ATOM 1195 C C . ASP B 1 63 ? -10.923 -7.958 5.532 1.00 65.25 68 ASP A C 1
ATOM 1196 O O . ASP B 1 63 ? -10.176 -8.528 4.738 1.00 64.65 68 ASP A O 1
ATOM 1201 N N . PHE B 1 64 ? -10.986 -6.625 5.639 1.00 63.91 69 PHE A N 1
ATOM 1202 C CA . PHE B 1 64 ? -10.210 -5.756 4.770 1.00 61.33 69 PHE A CA 1
ATOM 1203 C C . PHE B 1 64 ? -8.978 -5.217 5.494 1.00 59.14 69 PHE A C 1
ATOM 1204 O O . PHE B 1 64 ? -7.873 -5.276 4.960 1.00 60.83 69 PHE A O 1
ATOM 1212 N N . SER B 1 65 ? -9.182 -4.683 6.702 1.00 55.14 70 SER A N 1
ATOM 1213 C CA . SER B 1 65 ? -8.167 -3.892 7.377 1.00 55.16 70 SER A CA 1
ATOM 1214 C C . SER B 1 65 ? -7.014 -4.755 7.899 1.00 55.43 70 SER A C 1
ATOM 1215 O O . SER B 1 65 ? -5.880 -4.284 7.947 1.00 57.59 70 SER A O 1
ATOM 1218 N N . ALA B 1 66 ? -7.291 -6.003 8.301 1.00 54.59 71 ALA A N 1
ATOM 1219 C CA . ALA B 1 66 ? -6.278 -6.838 8.939 1.00 54.73 71 ALA A CA 1
ATOM 1220 C C . ALA B 1 66 ? -5.177 -7.224 7.949 1.00 51.20 71 ALA A C 1
ATOM 1221 O O . ALA B 1 66 ? -4.003 -7.098 8.278 1.00 50.68 71 ALA A O 1
ATOM 1223 N N . PRO B 1 67 ? -5.486 -7.718 6.727 1.00 49.73 72 PRO A N 1
ATOM 1224 C CA . PRO B 1 67 ? -4.451 -7.949 5.717 1.00 50.67 72 PRO A CA 1
ATOM 1225 C C . PRO B 1 67 ? -3.605 -6.710 5.412 1.00 53.13 72 PRO A C 1
ATOM 1226 O O . PRO B 1 67 ? -2.381 -6.807 5.362 1.00 54.30 72 PRO A O 1
ATOM 1230 N N . LEU B 1 68 ? -4.256 -5.551 5.224 1.00 52.29 73 LEU A N 1
ATOM 1231 C CA . LEU B 1 68 ? -3.554 -4.294 4.991 1.00 52.58 73 LEU A CA 1
ATOM 1232 C C . LEU B 1 68 ? -2.508 -4.045 6.075 1.00 49.38 73 LEU A C 1
ATOM 1233 O O . LEU B 1 68 ? -1.403 -3.596 5.776 1.00 48.04 73 LEU A O 1
ATOM 1238 N N . VAL B 1 69 ? -2.887 -4.286 7.335 1.00 47.09 74 VAL A N 1
ATOM 1239 C CA . VAL B 1 69 ? -2.035 -3.962 8.466 1.00 48.25 74 VAL A CA 1
ATOM 1240 C C . VAL B 1 69 ? -0.915 -4.993 8.573 1.00 47.84 74 VAL A C 1
ATOM 1241 O O . VAL B 1 69 ? 0.228 -4.626 8.826 1.00 48.45 74 VAL A O 1
ATOM 1245 N N . LEU B 1 70 ? -1.253 -6.275 8.388 1.00 46.55 75 LEU A N 1
ATOM 1246 C CA . LEU B 1 70 ? -0.266 -7.344 8.390 1.00 50.38 75 LEU A CA 1
ATOM 1247 C C . LEU B 1 70 ? 0.817 -7.053 7.349 1.00 50.12 75 LEU A C 1
ATOM 1248 O O . LEU B 1 70 ? 2.010 -7.138 7.646 1.00 47.19 75 LEU A O 1
ATOM 1253 N N . ASN B 1 71 ? 0.376 -6.697 6.136 1.00 51.81 76 ASN A N 1
ATOM 1254 C CA . ASN B 1 71 ? 1.252 -6.389 5.016 1.00 53.37 76 ASN A CA 1
ATOM 1255 C C . ASN B 1 71 ? 2.193 -5.246 5.389 1.00 52.28 76 ASN A C 1
ATOM 1256 O O . ASN B 1 71 ? 3.383 -5.287 5.082 1.00 53.39 76 ASN A O 1
ATOM 1261 N N . PHE B 1 72 ? 1.651 -4.220 6.050 1.00 46.40 77 PHE A N 1
ATOM 1262 C CA . PHE B 1 72 ? 2.436 -3.053 6.405 1.00 43.04 77 PHE A CA 1
ATOM 1263 C C . PHE B 1 72 ? 3.600 -3.451 7.310 1.00 40.60 77 PHE A C 1
ATOM 1264 O O . PHE B 1 72 ? 4.729 -3.023 7.084 1.00 37.98 77 PHE A O 1
ATOM 1272 N N . PHE B 1 73 ? 3.313 -4.246 8.350 1.00 40.03 78 PHE A N 1
ATOM 1273 C CA . PHE B 1 73 ? 4.342 -4.653 9.293 1.00 40.74 78 PHE A CA 1
ATOM 1274 C C . PHE B 1 73 ? 5.403 -5.517 8.614 1.00 42.76 78 PHE A C 1
ATOM 1275 O O . PHE B 1 73 ? 6.582 -5.378 8.919 1.00 47.98 78 PHE A O 1
ATOM 1283 N N . GLU B 1 74 ? 4.996 -6.405 7.702 1.00 45.63 79 GLU A N 1
ATOM 1284 C CA . GLU B 1 74 ? 5.959 -7.225 6.983 1.00 48.06 79 GLU A CA 1
ATOM 1285 C C . GLU B 1 74 ? 6.867 -6.318 6.157 1.00 48.41 79 GLU A C 1
ATOM 1286 O O . GLU B 1 74 ? 8.087 -6.427 6.222 1.00 51.24 79 GLU A O 1
ATOM 1292 N N . GLN B 1 75 ? 6.239 -5.412 5.404 1.00 47.08 80 GLN A N 1
ATOM 1293 C CA . GLN B 1 75 ? 6.919 -4.482 4.521 1.00 48.85 80 GLN A CA 1
ATOM 1294 C C . GLN B 1 75 ? 7.868 -3.586 5.319 1.00 47.62 80 GLN A C 1
ATOM 1295 O O . GLN B 1 75 ? 9.009 -3.364 4.917 1.00 44.82 80 GLN A O 1
ATOM 1301 N N . ALA B 1 76 ? 7.387 -3.075 6.456 1.00 44.24 81 ALA A N 1
ATOM 1302 C CA . ALA B 1 76 ? 8.192 -2.225 7.312 1.00 45.37 81 ALA A CA 1
ATOM 1303 C C . ALA B 1 76 ? 9.479 -2.943 7.721 1.00 47.75 81 ALA A C 1
ATOM 1304 O O . ALA B 1 76 ? 10.565 -2.380 7.592 1.00 47.91 81 ALA A O 1
ATOM 1306 N N . GLU B 1 77 ? 9.360 -4.186 8.204 1.00 48.00 82 GLU A N 1
ATOM 1307 C CA . GLU B 1 77 ? 10.519 -4.916 8.700 1.00 52.74 82 GLU A CA 1
ATOM 1308 C C . GLU B 1 77 ? 11.539 -5.124 7.584 1.00 46.39 82 GLU A C 1
ATOM 1309 O O . GLU B 1 77 ? 12.736 -4.978 7.813 1.00 47.74 82 GLU A O 1
ATOM 1315 N N . GLU B 1 78 ? 11.063 -5.459 6.382 1.00 47.96 83 GLU A N 1
ATOM 1316 C CA . GLU B 1 78 ? 11.936 -5.604 5.227 1.00 50.88 83 GLU A CA 1
ATOM 1317 C C . GLU B 1 78 ? 12.675 -4.294 4.945 1.00 47.66 83 GLU A C 1
ATOM 1318 O O . GLU B 1 78 ? 13.858 -4.312 4.610 1.00 48.12 83 GLU A O 1
ATOM 1324 N N . THR B 1 79 ? 11.975 -3.164 5.092 1.00 45.36 84 THR A N 1
ATOM 1325 C CA . THR B 1 79 ? 12.561 -1.858 4.841 1.00 43.50 84 THR A CA 1
ATOM 1326 C C . THR B 1 79 ? 13.577 -1.521 5.934 1.00 43.54 84 THR A C 1
ATOM 1327 O O . THR B 1 79 ? 14.610 -0.920 5.650 1.00 44.51 84 THR A O 1
ATOM 1331 N N . PHE B 1 80 ? 13.286 -1.920 7.178 1.00 42.51 85 PHE A N 1
ATOM 1332 C CA . PHE B 1 80 ? 14.198 -1.686 8.286 1.00 44.27 85 PHE A CA 1
ATOM 1333 C C . PHE B 1 80 ? 15.499 -2.469 8.091 1.00 45.95 85 PHE A C 1
ATOM 1334 O O . PHE B 1 80 ? 16.569 -1.963 8.420 1.00 44.56 85 PHE A O 1
ATOM 1342 N N . GLN B 1 81 ? 15.409 -3.693 7.557 1.00 44.40 86 GLN A N 1
ATOM 1343 C CA . GLN B 1 81 ? 16.593 -4.492 7.283 1.00 49.03 86 GLN A CA 1
ATOM 1344 C C . GLN B 1 81 ? 17.485 -3.755 6.290 1.00 45.65 86 GLN A C 1
ATOM 1345 O O . GLN B 1 81 ? 18.690 -3.647 6.501 1.00 46.20 86 GLN A O 1
ATOM 1351 N N . LYS B 1 82 ? 16.868 -3.246 5.218 1.00 42.78 87 LYS A N 1
ATOM 1352 C CA . LYS B 1 82 ? 17.587 -2.568 4.152 1.00 42.49 87 LYS A CA 1
ATOM 1353 C C . LYS B 1 82 ? 18.203 -1.266 4.656 1.00 40.47 87 LYS A C 1
ATOM 1354 O O . LYS B 1 82 ? 19.259 -0.863 4.180 1.00 43.42 87 LYS A O 1
ATOM 1360 N N . MET B 1 83 ? 17.537 -0.618 5.614 1.00 40.45 88 MET A N 1
ATOM 1361 C CA . MET B 1 83 ? 18.059 0.591 6.229 1.00 44.40 88 MET A CA 1
ATOM 1362 C C . MET B 1 83 ? 19.265 0.243 7.092 1.00 44.19 88 MET A C 1
ATOM 1363 O O . MET B 1 83 ? 20.237 0.989 7.143 1.00 44.46 88 MET A O 1
ATOM 1368 N N . GLU B 1 84 ? 19.178 -0.899 7.775 1.00 46.05 89 GLU A N 1
ATOM 1369 C CA . GLU B 1 84 ? 20.247 -1.355 8.645 1.00 48.66 89 GLU A CA 1
ATOM 1370 C C . GLU B 1 84 ? 21.493 -1.617 7.797 1.00 45.57 89 GLU A C 1
ATOM 1371 O O . GLU B 1 84 ? 22.595 -1.235 8.173 1.00 44.86 89 GLU A O 1
ATOM 1377 N N . THR B 1 85 ? 21.293 -2.246 6.634 1.00 46.73 90 THR A N 1
ATOM 1378 C CA . THR B 1 85 ? 22.354 -2.522 5.678 1.00 48.36 90 THR A CA 1
ATOM 1379 C C . THR B 1 85 ? 22.927 -1.215 5.126 1.00 49.01 90 THR A C 1
ATOM 1380 O O . THR B 1 85 ? 24.140 -1.078 4.972 1.00 49.28 90 THR A O 1
ATOM 1384 N N . ALA B 1 86 ? 22.047 -0.256 4.824 1.00 48.48 91 ALA A N 1
ATOM 1385 C CA . ALA B 1 86 ? 22.459 1.001 4.218 1.00 48.08 91 ALA A CA 1
ATOM 1386 C C . ALA B 1 86 ? 23.189 1.893 5.227 1.00 46.13 91 ALA A C 1
ATOM 1387 O O . ALA B 1 86 ? 23.945 2.771 4.826 1.00 47.35 91 ALA A O 1
ATOM 1389 N N . LEU B 1 87 ? 22.953 1.687 6.529 1.00 45.55 92 LEU A N 1
ATOM 1390 C CA . LEU B 1 87 ? 23.696 2.387 7.570 1.00 48.33 92 LEU A CA 1
ATOM 1391 C C . LEU B 1 87 ? 25.110 1.822 7.678 1.00 49.95 92 LEU A C 1
ATOM 1392 O O . LEU B 1 87 ? 26.051 2.566 7.929 1.00 53.62 92 LEU A O 1
ATOM 1397 N N . ASN B 1 88 ? 25.251 0.506 7.494 1.00 51.13 93 ASN A N 1
ATOM 1398 C CA . ASN B 1 88 ? 26.554 -0.145 7.503 1.00 52.25 93 ASN A CA 1
ATOM 1399 C C . ASN B 1 88 ? 27.422 0.419 6.377 1.00 53.63 93 ASN A C 1
ATOM 1400 O O . ASN B 1 88 ? 28.620 0.624 6.561 1.00 52.16 93 ASN A O 1
ATOM 1405 N N . ASN B 1 89 ? 26.797 0.677 5.217 1.00 55.46 94 ASN A N 1
ATOM 1406 C CA . ASN B 1 89 ? 27.489 1.125 4.017 1.00 53.24 94 ASN A CA 1
ATOM 1407 C C . ASN B 1 89 ? 27.599 2.649 3.980 1.00 53.40 94 ASN A C 1
ATOM 1408 O O . ASN B 1 89 ? 28.183 3.195 3.049 1.00 54.76 94 ASN A O 1
ATOM 1413 N N . LYS B 1 90 ? 27.015 3.334 4.971 1.00 52.50 95 LYS A N 1
ATOM 1414 C CA . LYS B 1 90 ? 27.152 4.776 5.114 1.00 58.69 95 LYS A CA 1
ATOM 1415 C C . LYS B 1 90 ? 26.604 5.486 3.875 1.00 56.50 95 LYS A C 1
ATOM 1416 O O . LYS B 1 90 ? 27.226 6.415 3.360 1.00 53.26 95 LYS A O 1
ATOM 1422 N N . ASP B 1 91 ? 25.411 5.055 3.442 1.00 56.09 96 ASP A N 1
ATOM 1423 C CA . ASP B 1 91 ? 24.848 5.429 2.155 1.00 56.42 96 ASP A CA 1
ATOM 1424 C C . ASP B 1 91 ? 23.607 6.287 2.386 1.00 54.73 96 ASP A C 1
ATOM 1425 O O . ASP B 1 91 ? 22.516 5.762 2.596 1.00 57.75 96 ASP A O 1
ATOM 1430 N N . LEU B 1 92 ? 23.790 7.611 2.320 1.00 53.15 97 LEU A N 1
ATOM 1431 C CA . LEU B 1 92 ? 22.749 8.571 2.660 1.00 55.04 97 LEU A CA 1
ATOM 1432 C C . LEU B 1 92 ? 21.614 8.581 1.629 1.00 56.19 97 LEU A C 1
ATOM 1433 O O . LEU B 1 92 ? 20.452 8.671 2.022 1.00 50.15 97 LEU A O 1
ATOM 1438 N N . PRO B 1 93 ? 21.887 8.531 0.300 1.00 58.10 98 PRO A N 1
ATOM 1439 C CA . PRO B 1 93 ? 20.833 8.357 -0.708 1.00 57.57 98 PRO A CA 1
ATOM 1440 C C . PRO B 1 93 ? 19.896 7.159 -0.523 1.00 55.75 98 PRO A C 1
ATOM 1441 O O . PRO B 1 93 ? 18.678 7.311 -0.620 1.00 51.35 98 PRO A O 1
ATOM 1445 N N . GLU B 1 94 ? 20.469 5.971 -0.280 1.00 51.87 99 GLU A N 1
ATOM 1446 C CA . GLU B 1 94 ? 19.683 4.768 -0.049 1.00 50.97 99 GLU A CA 1
ATOM 1447 C C . GLU B 1 94 ? 18.747 4.984 1.133 1.00 46.07 99 GLU A C 1
ATOM 1448 O O . GLU B 1 94 ? 17.571 4.632 1.071 1.00 48.64 99 GLU A O 1
ATOM 1454 N N . LEU B 1 95 ? 19.284 5.565 2.204 1.00 41.63 100 LEU A N 1
ATOM 1455 C CA . LEU B 1 95 ? 18.512 5.798 3.409 1.00 42.93 100 LEU A CA 1
ATOM 1456 C C . LEU B 1 95 ? 17.373 6.775 3.114 1.00 44.21 100 LEU A C 1
ATOM 1457 O O . LEU B 1 95 ? 16.262 6.610 3.619 1.00 43.44 100 LEU A O 1
ATOM 1462 N N . SER B 1 96 ? 17.646 7.768 2.263 1.00 46.19 101 SER A N 1
ATOM 1463 C CA . SER B 1 96 ? 16.672 8.805 1.965 1.00 47.15 101 SER A CA 1
ATOM 1464 C C . SER B 1 96 ? 15.464 8.227 1.228 1.00 45.94 101 SER A C 1
ATOM 1465 O O . SER B 1 96 ? 14.333 8.589 1.541 1.00 44.11 101 SER A O 1
ATOM 1468 N N . LYS B 1 97 ? 15.707 7.325 0.264 1.00 45.95 102 LYS A N 1
ATOM 1469 C CA . LYS B 1 97 ? 14.628 6.771 -0.538 1.00 50.13 102 LYS A CA 1
ATOM 1470 C C . LYS B 1 97 ? 13.876 5.679 0.230 1.00 49.64 102 LYS A C 1
ATOM 1471 O O . LYS B 1 97 ? 12.678 5.507 0.020 1.00 49.48 102 LYS A O 1
ATOM 1477 N N . LEU B 1 98 ? 14.565 4.946 1.119 1.00 45.44 103 LEU A N 1
ATOM 1478 C CA . LEU B 1 98 ? 13.905 3.981 1.988 1.00 43.16 103 LEU A CA 1
ATOM 1479 C C . LEU B 1 98 ? 13.034 4.708 3.011 1.00 41.68 103 LEU A C 1
ATOM 1480 O O . LEU B 1 98 ? 11.928 4.262 3.320 1.00 41.74 103 LEU A O 1
ATOM 1485 N N . GLY B 1 99 ? 13.548 5.815 3.556 1.00 39.30 104 GLY A N 1
ATOM 1486 C CA . GLY B 1 99 ? 12.765 6.652 4.449 1.00 40.89 104 GLY A CA 1
ATOM 1487 C C . GLY B 1 99 ? 11.523 7.208 3.752 1.00 42.80 104 GLY A C 1
ATOM 1488 O O . GLY B 1 99 ? 10.419 7.088 4.274 1.00 41.81 104 GLY A O 1
ATOM 1489 N N . HIS B 1 100 ? 11.723 7.811 2.570 1.00 44.45 105 HIS A N 1
ATOM 1490 C CA . HIS B 1 100 ? 10.641 8.339 1.751 1.00 43.93 105 HIS A CA 1
ATOM 1491 C C . HIS B 1 100 ? 9.573 7.269 1.526 1.00 44.31 105 HIS A C 1
ATOM 1492 O O . HIS B 1 100 ? 8.380 7.531 1.670 1.00 46.74 105 HIS A O 1
ATOM 1499 N N . PHE B 1 101 ? 10.010 6.059 1.173 1.00 41.92 106 PHE A N 1
ATOM 1500 C CA . PHE B 1 101 ? 9.081 4.991 0.854 1.00 44.31 106 PHE A CA 1
ATOM 1501 C C . PHE B 1 101 ? 8.239 4.614 2.076 1.00 44.94 106 PHE A C 1
ATOM 1502 O O . PHE B 1 101 ? 7.019 4.507 1.963 1.00 47.69 106 PHE A O 1
ATOM 1510 N N . LEU B 1 102 ? 8.883 4.390 3.230 1.00 43.37 107 LEU A N 1
ATOM 1511 C CA . LEU B 1 102 ? 8.178 3.889 4.403 1.00 44.99 107 LEU A CA 1
ATOM 1512 C C . LEU B 1 102 ? 7.279 4.975 4.991 1.00 44.09 107 LEU A C 1
ATOM 1513 O O . LEU B 1 102 ? 6.190 4.677 5.488 1.00 44.75 107 LEU A O 1
ATOM 1518 N N . LYS B 1 103 ? 7.744 6.228 4.929 1.00 44.70 108 LYS A N 1
ATOM 1519 C CA . LYS B 1 103 ? 6.946 7.388 5.303 1.00 47.89 108 LYS A CA 1
ATOM 1520 C C . LYS B 1 103 ? 5.580 7.339 4.624 1.00 45.09 108 LYS A C 1
ATOM 1521 O O . LYS B 1 103 ? 4.555 7.479 5.283 1.00 47.48 108 LYS A O 1
ATOM 1527 N N . GLY B 1 104 ? 5.586 7.149 3.300 1.00 44.95 109 GLY A N 1
ATOM 1528 C CA . GLY B 1 104 ? 4.365 7.085 2.516 1.00 43.64 109 GLY A CA 1
ATOM 1529 C C . GLY B 1 104 ? 3.460 5.937 2.953 1.00 44.01 109 GLY A C 1
ATOM 1530 O O . GLY B 1 104 ? 2.271 6.137 3.193 1.00 44.29 109 GLY A O 1
ATOM 1531 N N . SER B 1 105 ? 4.031 4.735 3.090 1.00 43.43 110 SER A N 1
ATOM 1532 C CA . SER B 1 105 ? 3.213 3.573 3.386 1.00 43.42 110 SER A CA 1
ATOM 1533 C C . SER B 1 105 ? 2.637 3.692 4.797 1.00 42.23 110 SER A C 1
ATOM 1534 O O . SER B 1 105 ? 1.502 3.291 5.016 1.00 45.27 110 SER A O 1
ATOM 1537 N N . SER B 1 106 ? 3.384 4.289 5.738 1.00 40.57 111 SER A N 1
ATOM 1538 C CA . SER B 1 106 ? 2.859 4.472 7.083 1.00 42.08 111 SER A CA 1
ATOM 1539 C C . SER B 1 106 ? 1.831 5.607 7.128 1.00 45.48 111 SER A C 1
ATOM 1540 O O . SER B 1 106 ? 0.900 5.548 7.931 1.00 47.41 111 SER A O 1
ATOM 1543 N N . ALA B 1 107 ? 1.971 6.614 6.253 1.00 45.39 112 ALA A N 1
ATOM 1544 C CA . ALA B 1 107 ? 1.034 7.732 6.212 1.00 47.41 112 ALA A CA 1
ATOM 1545 C C . ALA B 1 107 ? -0.354 7.247 5.801 1.00 45.54 112 ALA A C 1
ATOM 1546 O O . ALA B 1 107 ? -1.357 7.631 6.396 1.00 49.88 112 ALA A O 1
ATOM 1548 N N . THR B 1 108 ? -0.394 6.378 4.790 1.00 46.05 113 THR A N 1
ATOM 1549 C CA . THR B 1 108 ? -1.634 5.836 4.261 1.00 45.90 113 THR A CA 1
ATOM 1550 C C . THR B 1 108 ? -2.497 5.229 5.370 1.00 47.45 113 THR A C 1
ATOM 1551 O O . THR B 1 108 ? -3.718 5.367 5.328 1.00 48.93 113 THR A O 1
ATOM 1555 N N . LEU B 1 109 ? -1.867 4.547 6.341 1.00 46.79 114 LEU A N 1
ATOM 1556 C CA . LEU B 1 109 ? -2.594 3.855 7.399 1.00 47.80 114 LEU A CA 1
ATOM 1557 C C . LEU B 1 109 ? -2.760 4.741 8.631 1.00 46.84 114 LEU A C 1
ATOM 1558 O O . LEU B 1 109 ? -3.473 4.372 9.561 1.00 50.82 114 LEU A O 1
ATOM 1563 N N . GLY B 1 110 ? -2.105 5.906 8.632 1.00 43.91 115 GLY A N 1
ATOM 1564 C CA . GLY B 1 110 ? -2.280 6.879 9.695 1.00 42.79 115 GLY A CA 1
ATOM 1565 C C . GLY B 1 110 ? -1.383 6.574 10.889 1.00 41.17 115 GLY A C 1
ATOM 1566 O O . GLY B 1 110 ? -1.729 6.894 12.023 1.00 38.06 115 GLY A O 1
ATOM 1567 N N . PHE B 1 111 ? -0.222 5.973 10.605 1.00 43.09 116 PHE A N 1
ATOM 1568 C CA . PHE B 1 111 ? 0.738 5.601 11.630 1.00 44.09 116 PHE A CA 1
ATOM 1569 C C . PHE B 1 111 ? 1.725 6.752 11.815 1.00 45.36 116 PHE A C 1
ATOM 1570 O O . PHE B 1 111 ? 2.804 6.761 11.227 1.00 43.10 116 PHE A O 1
ATOM 1578 N N . THR B 1 112 ? 1.351 7.685 12.700 1.00 45.66 117 THR A N 1
ATOM 1579 C CA . THR B 1 112 ? 1.891 9.033 12.713 1.00 48.38 117 THR A CA 1
ATOM 1580 C C . THR B 1 112 ? 3.316 9.048 13.268 1.00 46.87 117 THR A C 1
ATOM 1581 O O . THR B 1 112 ? 4.173 9.755 12.737 1.00 45.99 117 THR A O 1
ATOM 1585 N N . LYS B 1 113 ? 3.565 8.282 14.341 1.00 48.60 118 LYS A N 1
ATOM 1586 C CA . LYS B 1 113 ? 4.874 8.262 14.985 1.00 51.32 118 LYS A CA 1
ATOM 1587 C C . LYS B 1 113 ? 5.909 7.601 14.075 1.00 43.66 118 LYS A C 1
ATOM 1588 O O . LYS B 1 113 ? 7.040 8.068 13.986 1.00 46.65 118 LYS A O 1
ATOM 1594 N N . ILE B 1 114 ? 5.518 6.523 13.396 1.00 40.29 119 ILE A N 1
ATOM 1595 C CA . ILE B 1 114 ? 6.406 5.856 12.458 1.00 40.08 119 ILE A CA 1
ATOM 1596 C C . ILE B 1 114 ? 6.696 6.785 11.280 1.00 39.62 119 ILE A C 1
ATOM 1597 O O . ILE B 1 114 ? 7.848 6.933 10.877 1.00 38.71 119 ILE A O 1
ATOM 1602 N N . ARG B 1 115 ? 5.638 7.393 10.726 1.00 40.90 120 ARG A N 1
ATOM 1603 C CA . ARG B 1 115 ? 5.775 8.342 9.632 1.00 43.74 120 ARG A CA 1
ATOM 1604 C C . ARG B 1 115 ? 6.785 9.427 10.000 1.00 42.54 120 ARG A C 1
ATOM 1605 O O . ARG B 1 115 ? 7.665 9.726 9.203 1.00 44.09 120 ARG A O 1
ATOM 1613 N N . ASP B 1 116 ? 6.644 10.014 11.197 1.00 42.17 121 ASP A N 1
ATOM 1614 C CA . ASP B 1 116 ? 7.471 11.141 11.606 1.00 45.55 121 ASP A CA 1
ATOM 1615 C C . ASP B 1 116 ? 8.945 10.742 11.679 1.00 44.92 121 ASP A C 1
ATOM 1616 O O . ASP B 1 116 ? 9.799 11.518 11.257 1.00 45.34 121 ASP A O 1
ATOM 1621 N N . SER B 1 117 ? 9.253 9.549 12.211 1.00 41.73 122 SER A N 1
ATOM 1622 C CA . SER B 1 117 ? 10.641 9.103 12.243 1.00 42.23 122 SER A CA 1
ATOM 1623 C C . SER B 1 117 ? 11.156 8.870 10.821 1.00 39.80 122 SER A C 1
ATOM 1624 O O . SER B 1 117 ? 12.314 9.149 10.535 1.00 41.33 122 SER A O 1
ATOM 1627 N N . CYS B 1 118 ? 10.292 8.381 9.927 1.00 39.81 123 CYS A N 1
ATOM 1628 C CA . CYS B 1 118 ? 10.681 8.134 8.546 1.00 44.17 123 CYS A CA 1
ATOM 1629 C C . CYS B 1 118 ? 10.942 9.438 7.792 1.00 47.54 123 CYS A C 1
ATOM 1630 O O . CYS B 1 118 ? 11.788 9.474 6.899 1.00 50.71 123 CYS A O 1
ATOM 1633 N N . GLN B 1 119 ? 10.203 10.496 8.150 1.00 48.56 124 GLN A N 1
ATOM 1634 C CA . GLN B 1 119 ? 10.445 11.834 7.633 1.00 50.15 124 GLN A CA 1
ATOM 1635 C C . GLN B 1 119 ? 11.865 12.272 8.002 1.00 48.35 124 GLN A C 1
ATOM 1636 O O . GLN B 1 119 ? 12.605 12.757 7.146 1.00 44.40 124 GLN A O 1
ATOM 1642 N N . LEU B 1 120 ? 12.242 12.086 9.277 1.00 44.44 125 LEU A N 1
ATOM 1643 C CA . LEU B 1 120 ? 13.571 12.446 9.751 1.00 45.29 125 LEU A CA 1
ATOM 1644 C C . LEU B 1 120 ? 14.636 11.718 8.930 1.00 44.18 125 LEU A C 1
ATOM 1645 O O . LEU B 1 120 ? 15.600 12.338 8.478 1.00 42.24 125 LEU A O 1
ATOM 1650 N N . ILE B 1 121 ? 14.446 10.409 8.726 1.00 44.15 126 ILE A N 1
ATOM 1651 C CA . ILE B 1 121 ? 15.393 9.598 7.968 1.00 45.82 126 ILE A CA 1
ATOM 1652 C C . ILE B 1 121 ? 15.568 10.186 6.564 1.00 45.42 126 ILE A C 1
ATOM 1653 O O . ILE B 1 121 ? 16.691 10.375 6.110 1.00 45.01 126 ILE A O 1
ATOM 1658 N N . GLN B 1 122 ? 14.452 10.473 5.885 1.00 47.18 127 GLN A N 1
ATOM 1659 C CA . GLN B 1 122 ? 14.473 11.039 4.543 1.00 49.15 127 GLN A CA 1
ATOM 1660 C C . GLN B 1 122 ? 15.243 12.362 4.513 1.00 47.45 127 GLN A C 1
ATOM 1661 O O . GLN B 1 122 ? 16.072 12.563 3.627 1.00 42.71 127 GLN A O 1
ATOM 1667 N N . GLN B 1 123 ? 14.953 13.245 5.481 1.00 48.21 128 GLN A N 1
ATOM 1668 C CA . GLN B 1 123 ? 15.508 14.592 5.527 1.00 49.92 128 GLN A CA 1
ATOM 1669 C C . GLN B 1 123 ? 17.016 14.552 5.779 1.00 48.36 128 GLN A C 1
ATOM 1670 O O . GLN B 1 123 ? 17.769 15.187 5.043 1.00 47.63 128 GLN A O 1
ATOM 1676 N N . TYR B 1 124 ? 17.447 13.809 6.813 1.00 46.08 129 TYR A N 1
ATOM 1677 C CA . TYR B 1 124 ? 18.862 13.681 7.151 1.00 44.85 129 TYR A CA 1
ATOM 1678 C C . TYR B 1 124 ? 19.632 12.961 6.047 1.00 44.63 129 TYR A C 1
ATOM 1679 O O . TYR B 1 124 ? 20.802 13.254 5.827 1.00 46.92 129 TYR A O 1
ATOM 1688 N N . GLY B 1 125 ? 18.977 12.022 5.357 1.00 45.29 130 GLY A N 1
ATOM 1689 C CA . GLY B 1 125 ? 19.560 11.404 4.175 1.00 48.11 130 GLY A CA 1
ATOM 1690 C C . GLY B 1 125 ? 19.845 12.427 3.075 1.00 49.70 130 GLY A C 1
ATOM 1691 O O . GLY B 1 125 ? 20.723 12.217 2.237 1.00 48.26 130 GLY A O 1
ATOM 1692 N N . HIS B 1 126 ? 19.080 13.527 3.092 1.00 48.70 131 HIS A N 1
ATOM 1693 C CA . HIS B 1 126 ? 19.217 14.613 2.136 1.00 53.87 131 HIS A CA 1
ATOM 1694 C C . HIS B 1 126 ? 20.088 15.729 2.719 1.00 55.37 131 HIS A C 1
ATOM 1695 O O . HIS B 1 126 ? 20.317 16.743 2.060 1.00 50.54 131 HIS A O 1
ATOM 1702 N N . GLY B 1 127 ? 20.570 15.538 3.954 1.00 55.97 132 GLY A N 1
ATOM 1703 C CA . GLY B 1 127 ? 21.413 16.516 4.620 1.00 57.44 132 GLY A CA 1
ATOM 1704 C C . GLY B 1 127 ? 20.614 17.713 5.131 1.00 60.14 132 GLY A C 1
ATOM 1705 O O . GLY B 1 127 ? 21.064 18.848 5.009 1.00 65.37 132 GLY A O 1
ATOM 1706 N N . LEU B 1 128 ? 19.437 17.448 5.712 1.00 62.10 133 LEU A N 1
ATOM 1707 C CA . LEU B 1 128 ? 18.590 18.496 6.260 1.00 63.38 133 LEU A CA 1
ATOM 1708 C C . LEU B 1 128 ? 18.293 18.231 7.735 1.00 59.44 133 LEU A C 1
ATOM 1709 O O . LEU B 1 128 ? 17.774 17.180 8.097 1.00 59.29 133 LEU A O 1
ATOM 1714 N N . ASN B 1 129 ? 18.606 19.228 8.568 1.00 60.44 134 ASN A N 1
ATOM 1715 C CA . ASN B 1 129 ? 18.299 19.210 9.987 1.00 64.74 134 ASN A CA 1
ATOM 1716 C C . ASN B 1 129 ? 16.798 19.386 10.209 1.00 61.61 134 ASN A C 1
ATOM 1717 O O . ASN B 1 129 ? 16.044 19.671 9.281 1.00 60.30 134 ASN A O 1
ATOM 1722 N N . VAL B 1 130 ? 16.393 19.252 11.474 1.00 58.83 135 VAL A N 1
ATOM 1723 C CA . VAL B 1 130 ? 15.016 19.455 11.886 1.00 63.17 135 VAL A CA 1
ATOM 1724 C C . VAL B 1 130 ? 14.696 20.953 11.884 1.00 64.47 135 VAL A C 1
ATOM 1725 O O . VAL B 1 130 ? 13.529 21.326 11.948 1.00 65.94 135 VAL A O 1
ATOM 1729 N N . ASP B 1 131 ? 15.729 21.809 11.823 1.00 60.40 136 ASP A N 1
ATOM 1730 C CA . ASP B 1 131 ? 15.538 23.251 11.858 1.00 60.47 136 ASP A CA 1
ATOM 1731 C C . ASP B 1 131 ? 15.491 23.813 10.435 1.00 59.18 136 ASP A C 1
ATOM 1732 O O . ASP B 1 131 ? 15.309 25.019 10.257 1.00 58.74 136 ASP A O 1
ATOM 1737 N N . GLY B 1 132 ? 15.681 22.948 9.429 1.00 53.66 137 GLY A N 1
ATOM 1738 C CA . GLY B 1 132 ? 15.536 23.341 8.036 1.00 53.63 137 GLY A CA 1
ATOM 1739 C C . GLY B 1 132 ? 16.858 23.753 7.389 1.00 52.49 137 GLY A C 1
ATOM 1740 O O . GLY B 1 132 ? 16.898 23.987 6.177 1.00 49.57 137 GLY A O 1
ATOM 1741 N N . SER B 1 133 ? 17.931 23.826 8.193 1.00 50.61 138 SER A N 1
ATOM 1742 C CA . SER B 1 133 ? 19.245 24.196 7.688 1.00 54.40 138 SER A CA 1
ATOM 1743 C C . SER B 1 133 ? 19.981 22.957 7.182 1.00 53.97 138 SER A C 1
ATOM 1744 O O . SER B 1 133 ? 19.626 21.831 7.525 1.00 52.96 138 SER A O 1
ATOM 1747 N N . SER B 1 134 ? 21.012 23.198 6.365 1.00 53.44 139 SER A N 1
ATOM 1748 C CA . SER B 1 134 ? 21.790 22.139 5.746 1.00 59.21 139 SER A CA 1
ATOM 1749 C C . SER B 1 134 ? 22.815 21.598 6.744 1.00 60.34 139 SER A C 1
ATOM 1750 O O . SER B 1 134 ? 23.327 22.348 7.571 1.00 60.67 139 SER A O 1
ATOM 1753 N N . GLU B 1 135 ? 23.070 20.284 6.679 1.00 62.19 140 GLU A N 1
ATOM 1754 C CA . GLU B 1 135 ? 24.135 19.642 7.437 1.00 66.57 140 GLU A CA 1
ATOM 1755 C C . GLU B 1 135 ? 25.157 19.050 6.470 1.00 70.20 140 GLU A C 1
ATOM 1756 O O . GLU B 1 135 ? 24.891 18.036 5.830 1.00 66.46 140 GLU A O 1
ATOM 1762 N N . PRO B 1 136 ? 26.351 19.670 6.318 1.00 76.93 141 PRO A N 1
ATOM 1763 C CA . PRO B 1 136 ? 27.401 19.113 5.464 1.00 77.90 141 PRO A CA 1
ATOM 1764 C C . PRO B 1 136 ? 28.010 17.819 6.005 1.00 73.57 141 PRO A C 1
ATOM 1765 O O . PRO B 1 136 ? 28.389 16.948 5.227 1.00 75.78 141 PRO A O 1
ATOM 1769 N N . ASP B 1 137 ? 28.094 17.699 7.337 1.00 68.96 142 ASP A N 1
ATOM 1770 C CA . ASP B 1 137 ? 28.807 16.598 7.966 1.00 73.55 142 ASP A CA 1
ATOM 1771 C C . ASP B 1 137 ? 27.990 15.309 7.844 1.00 73.40 142 ASP A C 1
ATOM 1772 O O . ASP B 1 137 ? 26.976 15.149 8.523 1.00 73.71 142 ASP A O 1
ATOM 1777 N N . GLU B 1 138 ? 28.461 14.386 6.993 1.00 66.60 143 GLU A N 1
ATOM 1778 C CA . GLU B 1 138 ? 27.782 13.120 6.758 1.00 69.84 143 GLU A CA 1
ATOM 1779 C C . GLU B 1 138 ? 27.808 12.251 8.015 1.00 65.41 143 GLU A C 1
ATOM 1780 O O . GLU B 1 138 ? 26.867 11.504 8.267 1.00 60.90 143 GLU A O 1
ATOM 1786 N N . GLY B 1 139 ? 28.889 12.347 8.795 1.00 63.48 144 GLY A N 1
ATOM 1787 C CA . GLY B 1 139 ? 28.990 11.632 10.056 1.00 61.46 144 GLY A CA 1
ATOM 1788 C C . GLY B 1 139 ? 27.784 11.888 10.952 1.00 56.71 144 GLY A C 1
ATOM 1789 O O . GLY B 1 139 ? 27.215 10.960 11.516 1.00 62.07 144 GLY A O 1
ATOM 1790 N N . VAL B 1 140 ? 27.394 13.160 11.055 1.00 60.42 145 VAL A N 1
ATOM 1791 C CA . VAL B 1 140 ? 26.318 13.579 11.941 1.00 60.21 145 VAL A CA 1
ATOM 1792 C C . VAL B 1 140 ? 24.982 13.064 11.407 1.00 56.03 145 VAL A C 1
ATOM 1793 O O . VAL B 1 140 ? 24.127 12.648 12.182 1.00 53.58 145 VAL A O 1
ATOM 1797 N N . CYS B 1 141 ? 24.813 13.091 10.082 1.00 54.19 146 CYS A N 1
ATOM 1798 C CA . CYS B 1 141 ? 23.592 12.621 9.455 1.00 56.17 146 CYS A CA 1
ATOM 1799 C C . CYS B 1 141 ? 23.368 11.143 9.783 1.00 56.60 146 CYS A C 1
ATOM 1800 O O . CYS B 1 141 ? 22.271 10.776 10.204 1.00 55.16 146 CYS A O 1
ATOM 1803 N N . LEU B 1 142 ? 24.415 10.319 9.601 1.00 54.33 147 LEU A N 1
ATOM 1804 C CA . LEU B 1 142 ? 24.355 8.883 9.855 1.00 53.93 147 LEU A CA 1
ATOM 1805 C C . LEU B 1 142 ? 23.973 8.597 11.310 1.00 53.80 147 LEU A C 1
ATOM 1806 O O . LEU B 1 142 ? 23.229 7.648 11.578 1.00 52.21 147 LEU A O 1
ATOM 1811 N N . LYS B 1 143 ? 24.501 9.395 12.247 1.00 50.23 148 LYS A N 1
ATOM 1812 C CA . LYS B 1 143 ? 24.187 9.209 13.654 1.00 50.69 148 LYS A CA 1
ATOM 1813 C C . LYS B 1 143 ? 22.731 9.596 13.901 1.00 54.99 148 LYS A C 1
ATOM 1814 O O . LYS B 1 143 ? 22.010 8.893 14.607 1.00 58.12 148 LYS A O 1
ATOM 1816 N N . LYS B 1 144 ? 22.308 10.711 13.294 1.00 55.00 149 LYS A N 1
ATOM 1817 C CA . LYS B 1 144 ? 20.943 11.193 13.425 1.00 56.18 149 LYS A CA 1
ATOM 1818 C C . LYS B 1 144 ? 19.954 10.156 12.892 1.00 50.42 149 LYS A C 1
ATOM 1819 O O . LYS B 1 144 ? 18.901 9.957 13.490 1.00 48.54 149 LYS A O 1
ATOM 1825 N N . ILE B 1 145 ? 20.297 9.506 11.773 1.00 47.32 150 ILE A N 1
ATOM 1826 C CA . ILE B 1 145 ? 19.429 8.521 11.143 1.00 47.54 150 ILE A CA 1
ATOM 1827 C C . ILE B 1 145 ? 19.322 7.272 12.024 1.00 46.50 150 ILE A C 1
ATOM 1828 O O . ILE B 1 145 ? 18.223 6.750 12.204 1.00 44.75 150 ILE A O 1
ATOM 1833 N N . ALA B 1 146 ? 20.454 6.801 12.569 1.00 49.28 151 ALA A N 1
ATOM 1834 C CA . ALA B 1 146 ? 20.471 5.654 13.473 1.00 48.28 151 ALA A CA 1
ATOM 1835 C C . ALA B 1 146 ? 19.460 5.841 14.602 1.00 46.69 151 ALA A C 1
ATOM 1836 O O . ALA B 1 146 ? 18.720 4.914 14.930 1.00 46.48 151 ALA A O 1
ATOM 1838 N N . GLU B 1 147 ? 19.424 7.052 15.172 1.00 46.78 152 GLU A N 1
ATOM 1839 C CA . GLU B 1 147 ? 18.529 7.366 16.277 1.00 54.14 152 GLU A CA 1
ATOM 1840 C C . GLU B 1 147 ? 17.077 7.378 15.805 1.00 49.50 152 GLU A C 1
ATOM 1841 O O . GLU B 1 147 ? 16.202 6.862 16.499 1.00 48.33 152 GLU A O 1
ATOM 1847 N N . ALA B 1 148 ? 16.836 7.965 14.623 1.00 47.97 153 ALA A N 1
ATOM 1848 C CA . ALA B 1 148 ? 15.506 8.009 14.029 1.00 47.77 153 ALA A CA 1
ATOM 1849 C C . ALA B 1 148 ? 14.996 6.595 13.757 1.00 45.71 153 ALA A C 1
ATOM 1850 O O . ALA B 1 148 ? 13.844 6.278 14.053 1.00 46.98 153 ALA A O 1
ATOM 1852 N N . LEU B 1 149 ? 15.871 5.743 13.212 1.00 44.17 154 LEU A N 1
ATOM 1853 C CA . LEU B 1 149 ? 15.525 4.363 12.902 1.00 45.20 154 LEU A CA 1
ATOM 1854 C C . LEU B 1 149 ? 15.238 3.565 14.179 1.00 43.99 154 LEU A C 1
ATOM 1855 O O . LEU B 1 149 ? 14.269 2.804 14.230 1.00 40.22 154 LEU A O 1
ATOM 1860 N N . ALA B 1 150 ? 16.075 3.725 15.213 1.00 43.98 155 ALA A N 1
ATOM 1861 C CA . ALA B 1 150 ? 15.826 3.052 16.482 1.00 42.87 155 ALA A CA 1
ATOM 1862 C C . ALA B 1 150 ? 14.430 3.405 16.995 1.00 44.58 155 ALA A C 1
ATOM 1863 O O . ALA B 1 150 ? 13.694 2.527 17.439 1.00 42.71 155 ALA A O 1
ATOM 1865 N N . SER B 1 151 ? 14.055 4.689 16.886 1.00 48.09 156 SER A N 1
ATOM 1866 C CA . SER B 1 151 ? 12.733 5.162 17.287 1.00 46.14 156 SER A CA 1
ATOM 1867 C C . SER B 1 151 ? 11.642 4.512 16.441 1.00 40.78 156 SER A C 1
ATOM 1868 O O . SER B 1 151 ? 10.649 4.025 16.971 1.00 38.66 156 SER A O 1
ATOM 1871 N N . ALA B 1 152 ? 11.831 4.526 15.118 1.00 39.06 157 ALA A N 1
ATOM 1872 C CA . ALA B 1 152 ? 10.879 3.912 14.209 1.00 41.22 157 ALA A CA 1
ATOM 1873 C C . ALA B 1 152 ? 10.656 2.448 14.577 1.00 41.69 157 ALA A C 1
ATOM 1874 O O . ALA B 1 152 ? 9.517 1.991 14.645 1.00 41.99 157 ALA A O 1
ATOM 1876 N N . ARG B 1 153 ? 11.759 1.713 14.785 1.00 42.60 158 ARG A N 1
ATOM 1877 C CA . ARG B 1 153 ? 11.689 0.289 15.077 1.00 44.21 158 ARG A CA 1
ATOM 1878 C C . ARG B 1 153 ? 10.943 0.038 16.387 1.00 44.06 158 ARG A C 1
ATOM 1879 O O . ARG B 1 153 ? 10.124 -0.879 16.466 1.00 48.35 158 ARG A O 1
ATOM 1887 N N . VAL B 1 154 ? 11.238 0.846 17.410 1.00 40.88 159 VAL A N 1
ATOM 1888 C CA . VAL B 1 154 ? 10.610 0.688 18.711 1.00 45.19 159 VAL A CA 1
ATOM 1889 C C . VAL B 1 154 ? 9.132 1.070 18.618 1.00 47.22 159 VAL A C 1
ATOM 1890 O O . VAL B 1 154 ? 8.284 0.410 19.221 1.00 47.07 159 VAL A O 1
ATOM 1894 N N . ASP B 1 155 ? 8.826 2.140 17.870 1.00 46.90 160 ASP A N 1
ATOM 1895 C CA . ASP B 1 155 ? 7.453 2.605 17.747 1.00 46.66 160 ASP A CA 1
ATOM 1896 C C . ASP B 1 155 ? 6.647 1.590 16.939 1.00 45.34 160 ASP A C 1
ATOM 1897 O O . ASP B 1 155 ? 5.485 1.333 17.247 1.00 43.85 160 ASP A O 1
ATOM 1902 N N . THR B 1 156 ? 7.291 0.986 15.935 1.00 43.60 161 THR A N 1
ATOM 1903 C CA . THR B 1 156 ? 6.676 -0.080 15.165 1.00 44.38 161 THR A CA 1
ATOM 1904 C C . THR B 1 156 ? 6.316 -1.248 16.077 1.00 43.29 161 THR A C 1
ATOM 1905 O O . THR B 1 156 ? 5.192 -1.743 16.032 1.00 42.14 161 THR A O 1
ATOM 1909 N N . VAL B 1 157 ? 7.283 -1.694 16.887 1.00 47.08 162 VAL A N 1
ATOM 1910 C CA . VAL B 1 157 ? 7.085 -2.846 17.755 1.00 45.52 162 VAL A CA 1
ATOM 1911 C C . VAL B 1 157 ? 5.892 -2.589 18.668 1.00 45.95 162 VAL A C 1
ATOM 1912 O O . VAL B 1 157 ? 4.988 -3.420 18.745 1.00 49.72 162 VAL A O 1
ATOM 1916 N N . ALA B 1 158 ? 5.903 -1.434 19.346 1.00 46.34 163 ALA A N 1
ATOM 1917 C CA . ALA B 1 158 ? 4.824 -1.051 20.249 1.00 46.82 163 ALA A CA 1
ATOM 1918 C C . ALA B 1 158 ? 3.486 -1.105 19.522 1.00 49.29 163 ALA A C 1
ATOM 1919 O O . ALA B 1 158 ? 2.523 -1.661 20.046 1.00 54.35 163 ALA A O 1
ATOM 1921 N N . LEU B 1 159 ? 3.438 -0.543 18.306 1.00 48.87 164 LEU A N 1
ATOM 1922 C CA . LEU B 1 159 ? 2.189 -0.460 17.568 1.00 48.23 164 LEU A CA 1
ATOM 1923 C C . LEU B 1 159 ? 1.726 -1.859 17.177 1.00 45.98 164 LEU A C 1
ATOM 1924 O O . LEU B 1 159 ? 0.536 -2.151 17.248 1.00 46.53 164 LEU A O 1
ATOM 1929 N N . HIS B 1 160 ? 2.668 -2.714 16.759 1.00 49.59 165 HIS A N 1
ATOM 1930 C CA . HIS B 1 160 ? 2.347 -4.076 16.355 1.00 49.75 165 HIS A CA 1
ATOM 1931 C C . HIS B 1 160 ? 1.740 -4.843 17.531 1.00 47.77 165 HIS A C 1
ATOM 1932 O O . HIS B 1 160 ? 0.866 -5.678 17.328 1.00 47.01 165 HIS A O 1
ATOM 1939 N N . LYS B 1 161 ? 2.195 -4.559 18.757 1.00 49.02 166 LYS A N 1
ATOM 1940 C CA . LYS B 1 161 ? 1.618 -5.187 19.937 1.00 52.39 166 LYS A CA 1
ATOM 1941 C C . LYS B 1 161 ? 0.146 -4.797 20.073 1.00 52.58 166 LYS A C 1
ATOM 1942 O O . LYS B 1 161 ? -0.702 -5.647 20.335 1.00 53.50 166 LYS A O 1
ATOM 1944 N N . MET B 1 162 ? -0.149 -3.507 19.873 1.00 56.47 167 MET A N 1
ATOM 1945 C CA . MET B 1 162 ? -1.488 -2.972 20.079 1.00 55.71 167 MET A CA 1
ATOM 1946 C C . MET B 1 162 ? -2.444 -3.474 19.001 1.00 55.12 167 MET A C 1
ATOM 1947 O O . MET B 1 162 ? -3.631 -3.640 19.272 1.00 59.53 167 MET A O 1
ATOM 1952 N N . MET B 1 163 ? -1.926 -3.708 17.785 1.00 52.76 168 MET A N 1
ATOM 1953 C CA . MET B 1 163 ? -2.754 -4.141 16.669 1.00 52.30 168 MET A CA 1
ATOM 1954 C C . MET B 1 163 ? -3.140 -5.606 16.854 1.00 50.62 168 MET A C 1
ATOM 1955 O O . MET B 1 163 ? -4.247 -6.009 16.499 1.00 51.92 168 MET A O 1
ATOM 1960 N N . ARG B 1 164 ? -2.216 -6.406 17.392 1.00 52.47 169 ARG A N 1
ATOM 1961 C CA . ARG B 1 164 ? -2.497 -7.807 17.672 1.00 56.97 169 ARG A CA 1
ATOM 1962 C C . ARG B 1 164 ? -3.697 -7.920 18.610 1.00 55.30 169 ARG A C 1
ATOM 1963 O O . ARG B 1 164 ? -4.584 -8.733 18.371 1.00 58.33 169 ARG A O 1
ATOM 1971 N N . GLU B 1 165 ? -3.704 -7.098 19.667 1.00 57.29 170 GLU A N 1
ATOM 1972 C CA . GLU B 1 165 ? -4.782 -7.070 20.646 1.00 62.34 170 GLU A CA 1
ATOM 1973 C C . GLU B 1 165 ? -6.084 -6.628 19.978 1.00 61.04 170 GLU A C 1
ATOM 1974 O O . GLU B 1 165 ? -7.084 -7.338 20.035 1.00 59.52 170 GLU A O 1
ATOM 1980 N N . PHE B 1 166 ? -6.047 -5.461 19.324 1.00 61.29 171 PHE A N 1
ATOM 1981 C CA . PHE B 1 166 ? -7.202 -4.909 18.633 1.00 62.48 171 PHE A CA 1
ATOM 1982 C C . PHE B 1 166 ? -7.871 -5.956 17.739 1.00 62.61 171 PHE A C 1
ATOM 1983 O O . PHE B 1 166 ? -9.095 -6.015 17.678 1.00 64.10 171 PHE A O 1
ATOM 1991 N N . PHE B 1 167 ? -7.067 -6.776 17.049 1.00 65.42 172 PHE A N 1
ATOM 1992 C CA . PHE B 1 167 ? -7.589 -7.702 16.053 1.00 67.18 172 PHE A CA 1
ATOM 1993 C C . PHE B 1 167 ? -7.887 -9.084 16.636 1.00 70.14 172 PHE A C 1
ATOM 1994 O O . PHE B 1 167 ? -8.487 -9.906 15.949 1.00 68.49 172 PHE A O 1
ATOM 2002 N N . GLU B 1 168 ? -7.459 -9.349 17.879 1.00 79.05 173 GLU A N 1
ATOM 2003 C CA . GLU B 1 168 ? -7.684 -10.643 18.513 1.00 82.59 173 GLU A CA 1
ATOM 2004 C C . GLU B 1 168 ? -8.423 -10.452 19.843 1.00 86.75 173 GLU A C 1
ATOM 2005 O O . GLU B 1 168 ? -9.612 -10.830 19.894 1.00 87.67 173 GLU A O 1
ATOM 2007 N N . ILE C 1 36 ? 42.185 -0.779 23.999 1.00 103.34 41 ILE C N 1
ATOM 2008 C CA . ILE C 1 36 ? 40.995 -0.079 24.546 1.00 104.05 41 ILE C CA 1
ATOM 2009 C C . ILE C 1 36 ? 40.705 -0.581 25.962 1.00 104.94 41 ILE C C 1
ATOM 2010 O O . ILE C 1 36 ? 41.614 -1.032 26.656 1.00 97.21 41 ILE C O 1
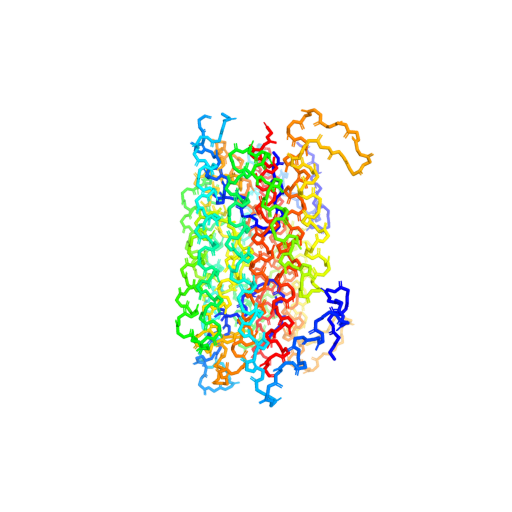ATOM 2012 N N . MET C 1 37 ? 39.436 -0.483 26.385 1.00 108.62 42 MET C N 1
ATOM 2013 C CA . MET C 1 37 ? 39.015 -0.906 27.713 1.00 108.45 42 MET C CA 1
ATOM 2014 C C . MET C 1 37 ? 37.798 -1.823 27.604 1.00 109.44 42 MET C C 1
ATOM 2015 O O . MET C 1 37 ? 37.304 -2.078 26.506 1.00 104.47 42 MET C O 1
ATOM 2017 N N . MET C 1 38 ? 37.337 -2.323 28.758 1.00 110.72 43 MET C N 1
ATOM 2018 C CA . MET C 1 38 ? 36.116 -3.109 28.843 1.00 107.41 43 MET C CA 1
ATOM 2019 C C . MET C 1 38 ? 34.913 -2.184 28.662 1.00 107.18 43 MET C C 1
ATOM 2020 O O . MET C 1 38 ? 34.677 -1.318 29.504 1.00 103.56 43 MET C O 1
ATOM 2022 N N . PRO C 1 39 ? 34.125 -2.319 27.566 1.00 106.26 44 PRO C N 1
ATOM 2023 C CA . PRO C 1 39 ? 33.005 -1.414 27.301 1.00 102.35 44 PRO C CA 1
ATOM 2024 C C . PRO C 1 39 ? 31.810 -1.700 28.207 1.00 97.16 44 PRO C C 1
ATOM 2025 O O . PRO C 1 39 ? 31.540 -2.854 28.537 1.00 95.17 44 PRO C O 1
ATOM 2029 N N . ASP C 1 40 ? 31.096 -0.637 28.593 1.00 90.12 45 ASP C N 1
ATOM 2030 C CA . ASP C 1 40 ? 29.996 -0.750 29.536 1.00 85.58 45 ASP C CA 1
ATOM 2031 C C . ASP C 1 40 ? 28.682 -0.682 28.759 1.00 79.45 45 ASP C C 1
ATOM 2032 O O . ASP C 1 40 ? 28.286 0.383 28.290 1.00 80.60 45 ASP C O 1
ATOM 2037 N N . PHE C 1 41 ? 28.027 -1.841 28.618 1.00 71.32 46 PHE C N 1
ATOM 2038 C CA . PHE C 1 41 ? 26.727 -1.949 27.972 1.00 63.60 46 PHE C CA 1
ATOM 2039 C C . PHE C 1 41 ? 25.637 -2.161 29.020 1.00 60.56 46 PHE C C 1
ATOM 2040 O O . PHE C 1 41 ? 24.529 -2.582 28.689 1.00 55.83 46 PHE C O 1
ATOM 2048 N N . GLY C 1 42 ? 25.964 -1.892 30.290 1.00 58.33 47 GLY C N 1
ATOM 2049 C CA . GLY C 1 42 ? 25.041 -2.135 31.382 1.00 54.25 47 GLY C CA 1
ATOM 2050 C C . GLY C 1 42 ? 24.569 -3.586 31.394 1.00 56.84 47 GLY C C 1
ATOM 2051 O O . GLY C 1 42 ? 25.369 -4.496 31.194 1.00 60.92 47 GLY C O 1
ATOM 2052 N N . ASP C 1 43 ? 23.256 -3.773 31.580 1.00 54.69 48 ASP C N 1
ATOM 2053 C CA . ASP C 1 43 ? 22.653 -5.084 31.749 1.00 54.93 48 ASP C CA 1
ATOM 2054 C C . ASP C 1 43 ? 22.498 -5.810 30.413 1.00 55.56 48 ASP C C 1
ATOM 2055 O O . ASP C 1 43 ? 22.062 -6.957 30.396 1.00 54.21 48 ASP C O 1
ATOM 2060 N N . HIS C 1 44 ? 22.816 -5.139 29.297 1.00 54.49 49 HIS C N 1
ATOM 2061 C CA . HIS C 1 44 ? 22.570 -5.691 27.975 1.00 54.52 49 HIS C CA 1
ATOM 2062 C C . HIS C 1 44 ? 23.570 -6.794 27.637 1.00 53.09 49 HIS C C 1
ATOM 2063 O O . HIS C 1 44 ? 23.208 -7.741 26.941 1.00 49.29 49 HIS C O 1
ATOM 2070 N N . VAL C 1 45 ? 24.816 -6.654 28.116 1.00 51.33 50 VAL C N 1
ATOM 2071 C CA . VAL C 1 45 ? 25.904 -7.530 27.708 1.00 51.88 50 VAL C CA 1
ATOM 2072 C C . VAL C 1 45 ? 26.687 -8.012 28.929 1.00 50.79 50 VAL C C 1
ATOM 2073 O O . VAL C 1 45 ? 27.212 -7.207 29.690 1.00 53.01 50 VAL C O 1
ATOM 2077 N N . ASP C 1 46 ? 26.783 -9.340 29.080 1.00 51.04 51 ASP C N 1
ATOM 2078 C CA . ASP C 1 46 ? 27.760 -9.955 29.968 1.00 46.74 51 ASP C CA 1
ATOM 2079 C C . ASP C 1 46 ? 29.123 -9.857 29.289 1.00 43.80 51 ASP C C 1
ATOM 2080 O O . ASP C 1 46 ? 29.407 -10.598 28.358 1.00 42.26 51 ASP C O 1
ATOM 2085 N N . THR C 1 47 ? 29.955 -8.927 29.764 1.00 46.53 52 THR C N 1
ATOM 2086 C CA . THR C 1 47 ? 31.225 -8.602 29.134 1.00 47.52 52 THR C CA 1
ATOM 2087 C C . THR C 1 47 ? 32.271 -9.699 29.361 1.00 47.11 52 THR C C 1
ATOM 2088 O O . THR C 1 47 ? 33.297 -9.709 28.676 1.00 43.47 52 THR C O 1
ATOM 2092 N N . SER C 1 48 ? 32.035 -10.596 30.332 1.00 44.20 53 SER C N 1
ATOM 2093 C CA . SER C 1 48 ? 32.930 -11.725 30.553 1.00 44.57 53 SER C CA 1
ATOM 2094 C C . SER C 1 48 ? 32.801 -12.734 29.405 1.00 43.15 53 SER C C 1
ATOM 2095 O O . SER C 1 48 ? 33.712 -13.524 29.166 1.00 43.27 53 SER C O 1
ATOM 2098 N N . ILE C 1 49 ? 31.655 -12.714 28.714 1.00 40.93 54 ILE C N 1
ATOM 2099 C CA . ILE C 1 49 ? 31.456 -13.522 27.524 1.00 41.94 54 ILE C CA 1
ATOM 2100 C C . ILE C 1 49 ? 31.904 -12.722 26.300 1.00 42.89 54 ILE C C 1
ATOM 2101 O O . ILE C 1 49 ? 32.827 -13.129 25.593 1.00 43.60 54 ILE C O 1
ATOM 2106 N N . PHE C 1 50 ? 31.285 -11.553 26.098 1.00 40.64 55 PHE C N 1
ATOM 2107 C CA . PHE C 1 50 ? 31.463 -10.774 24.885 1.00 40.25 55 PHE C CA 1
ATOM 2108 C C . PHE C 1 50 ? 32.923 -10.381 24.688 1.00 39.77 55 PHE C C 1
ATOM 2109 O O . PHE C 1 50 ? 33.421 -10.385 23.564 1.00 39.27 55 PHE C O 1
ATOM 2117 N N . GLY C 1 51 ? 33.601 -10.025 25.785 1.00 41.31 56 GLY C N 1
ATOM 2118 C CA . GLY C 1 51 ? 35.000 -9.629 25.741 1.00 41.06 56 GLY C CA 1
ATOM 2119 C C . GLY C 1 51 ? 35.911 -10.652 25.057 1.00 43.20 56 GLY C C 1
ATOM 2120 O O . GLY C 1 51 ? 36.952 -10.281 24.518 1.00 44.28 56 GLY C O 1
ATOM 2121 N N . GLN C 1 52 ? 35.537 -11.939 25.091 1.00 43.08 57 GLN C N 1
ATOM 2122 C CA . GLN C 1 52 ? 36.377 -12.991 24.535 1.00 40.67 57 GLN C CA 1
ATOM 2123 C C . GLN C 1 52 ? 36.520 -12.845 23.020 1.00 43.04 57 GLN C C 1
ATOM 2124 O O . GLN C 1 52 ? 37.575 -13.166 22.481 1.00 48.01 57 GLN C O 1
ATOM 2130 N N . ILE C 1 53 ? 35.479 -12.370 22.323 1.00 45.07 58 ILE C N 1
ATOM 2131 C CA . ILE C 1 53 ? 35.566 -12.249 20.872 1.00 45.10 58 ILE C CA 1
ATOM 2132 C C . ILE C 1 53 ? 36.417 -11.031 20.494 1.00 47.19 58 ILE C C 1
ATOM 2133 O O . ILE C 1 53 ? 36.991 -10.997 19.408 1.00 47.91 58 ILE C O 1
ATOM 2138 N N . LEU C 1 54 ? 36.519 -10.047 21.398 1.00 48.80 59 LEU C N 1
ATOM 2139 C CA . LEU C 1 54 ? 37.405 -8.909 21.201 1.00 50.27 59 LEU C CA 1
ATOM 2140 C C . LEU C 1 54 ? 38.870 -9.352 21.265 1.00 53.51 59 LEU C C 1
ATOM 2141 O O . LEU C 1 54 ? 39.715 -8.745 20.613 1.00 53.58 59 LEU C O 1
ATOM 2146 N N . GLU C 1 55 ? 39.165 -10.400 22.052 1.00 54.45 60 GLU C N 1
ATOM 2147 C CA . GLU C 1 55 ? 40.526 -10.904 22.207 1.00 57.75 60 GLU C CA 1
ATOM 2148 C C . GLU C 1 55 ? 40.988 -11.603 20.929 1.00 55.05 60 GLU C C 1
ATOM 2149 O O . GLU C 1 55 ? 42.184 -11.748 20.695 1.00 55.58 60 GLU C O 1
ATOM 2155 N N . MET C 1 56 ? 40.021 -12.049 20.123 1.00 55.24 61 MET C N 1
ATOM 2156 C CA . MET C 1 56 ? 40.276 -12.747 18.874 1.00 55.59 61 MET C CA 1
ATOM 2157 C C . MET C 1 56 ? 40.619 -11.762 17.753 1.00 54.26 61 MET C C 1
ATOM 2158 O O . MET C 1 56 ? 41.075 -12.188 16.696 1.00 53.42 61 MET C O 1
ATOM 2163 N N . ASP C 1 57 ? 40.357 -10.460 17.955 1.00 53.66 62 ASP C N 1
ATOM 2164 C CA . ASP C 1 57 ? 40.599 -9.458 16.927 1.00 52.92 62 ASP C CA 1
ATOM 2165 C C . ASP C 1 57 ? 42.100 -9.290 16.703 1.00 58.29 62 ASP C C 1
ATOM 2166 O O . ASP C 1 57 ? 42.838 -8.970 17.635 1.00 54.94 62 ASP C O 1
ATOM 2171 N N . GLU C 1 58 ? 42.525 -9.499 15.450 1.00 66.32 63 GLU C N 1
ATOM 2172 C CA . GLU C 1 58 ? 43.923 -9.416 15.058 1.00 75.01 63 GLU C CA 1
ATOM 2173 C C . GLU C 1 58 ? 44.196 -8.029 14.486 1.00 79.48 63 GLU C C 1
ATOM 2174 O O . GLU C 1 58 ? 44.414 -7.874 13.286 1.00 84.63 63 GLU C O 1
ATOM 2176 N N . GLY C 1 59 ? 44.180 -7.029 15.370 1.00 80.07 64 GLY C N 1
ATOM 2177 C CA . GLY C 1 59 ? 44.341 -5.641 14.982 1.00 82.68 64 GLY C CA 1
ATOM 2178 C C . GLY C 1 59 ? 43.378 -4.745 15.753 1.00 86.64 64 GLY C C 1
ATOM 2179 O O . GLY C 1 59 ? 42.817 -5.159 16.767 1.00 88.21 64 GLY C O 1
ATOM 2180 N N . ASP C 1 60 ? 43.202 -3.517 15.253 1.00 84.15 65 ASP C N 1
ATOM 2181 C CA . ASP C 1 60 ? 42.296 -2.558 15.860 1.00 86.89 65 ASP C CA 1
ATOM 2182 C C . ASP C 1 60 ? 41.110 -2.324 14.926 1.00 81.65 65 ASP C C 1
ATOM 2183 O O . ASP C 1 60 ? 40.388 -1.344 15.090 1.00 85.63 65 ASP C O 1
ATOM 2188 N N . ASP C 1 61 ? 40.900 -3.243 13.972 1.00 77.80 66 ASP C N 1
ATOM 2189 C CA . ASP C 1 61 ? 39.873 -3.090 12.952 1.00 74.62 66 ASP C CA 1
ATOM 2190 C C . ASP C 1 61 ? 38.674 -4.009 13.212 1.00 69.79 66 ASP C C 1
ATOM 2191 O O . ASP C 1 61 ? 37.755 -4.052 12.394 1.00 67.37 66 ASP C O 1
ATOM 2193 N N . HIS C 1 62 ? 38.689 -4.743 14.336 1.00 61.44 67 HIS C N 1
ATOM 2194 C CA . HIS C 1 62 ? 37.589 -5.617 14.724 1.00 55.52 67 HIS C CA 1
ATOM 2195 C C . HIS C 1 62 ? 37.292 -6.637 13.623 1.00 51.09 67 HIS C C 1
ATOM 2196 O O . HIS C 1 62 ? 36.131 -6.889 13.296 1.00 47.76 67 HIS C O 1
ATOM 2203 N N . ASP C 1 63 ? 38.353 -7.240 13.076 1.00 48.49 68 ASP C N 1
ATOM 2204 C CA . ASP C 1 63 ? 38.253 -8.126 11.923 1.00 48.29 68 ASP C CA 1
ATOM 2205 C C . ASP C 1 63 ? 37.423 -9.376 12.234 1.00 48.78 68 ASP C C 1
ATOM 2206 O O . ASP C 1 63 ? 36.820 -9.942 11.328 1.00 46.44 68 ASP C O 1
ATOM 2211 N N . PHE C 1 64 ? 37.416 -9.823 13.499 1.00 50.05 69 PHE C N 1
ATOM 2212 C CA . PHE C 1 64 ? 36.695 -11.027 13.893 1.00 48.13 69 PHE C CA 1
ATOM 2213 C C . PHE C 1 64 ? 35.349 -10.678 14.534 1.00 44.60 69 PHE C C 1
ATOM 2214 O O . PHE C 1 64 ? 34.336 -11.280 14.201 1.00 43.06 69 PHE C O 1
ATOM 2222 N N . SER C 1 65 ? 35.338 -9.712 15.458 1.00 45.06 70 SER C N 1
ATOM 2223 C CA . SER C 1 65 ? 34.164 -9.446 16.277 1.00 46.13 70 SER C CA 1
ATOM 2224 C C . SER C 1 65 ? 33.019 -8.836 15.462 1.00 47.72 70 SER C C 1
ATOM 2225 O O . SER C 1 65 ? 31.882 -9.304 15.555 1.00 41.10 70 SER C O 1
ATOM 2228 N N . ALA C 1 66 ? 33.318 -7.795 14.665 1.00 49.59 71 ALA C N 1
ATOM 2229 C CA . ALA C 1 66 ? 32.285 -7.036 13.965 1.00 47.91 71 ALA C CA 1
ATOM 2230 C C . ALA C 1 66 ? 31.425 -7.949 13.090 1.00 48.17 71 ALA C C 1
ATOM 2231 O O . ALA C 1 66 ? 30.198 -7.857 13.132 1.00 48.65 71 ALA C O 1
ATOM 2233 N N . PRO C 1 67 ? 32.014 -8.818 12.234 1.00 47.02 72 PRO C N 1
ATOM 2234 C CA . PRO C 1 67 ? 31.221 -9.751 11.433 1.00 46.47 72 PRO C CA 1
ATOM 2235 C C . PRO C 1 67 ? 30.380 -10.736 12.248 1.00 46.89 72 PRO C C 1
ATOM 2236 O O . PRO C 1 67 ? 29.271 -11.059 11.832 1.00 49.35 72 PRO C O 1
ATOM 2240 N N . LEU C 1 68 ? 30.900 -11.214 13.392 1.00 47.77 73 LEU C N 1
ATOM 2241 C CA . LEU C 1 68 ? 30.139 -12.097 14.270 1.00 47.29 73 LEU C CA 1
ATOM 2242 C C . LEU C 1 68 ? 28.895 -11.370 14.785 1.00 45.82 73 LEU C C 1
ATOM 2243 O O . LEU C 1 68 ? 27.812 -11.951 14.823 1.00 50.94 73 LEU C O 1
ATOM 2248 N N . VAL C 1 69 ? 29.054 -10.105 15.191 1.00 44.00 74 VAL C N 1
ATOM 2249 C CA . VAL C 1 69 ? 27.946 -9.324 15.727 1.00 46.07 74 VAL C CA 1
ATOM 2250 C C . VAL C 1 69 ? 26.961 -8.980 14.605 1.00 44.46 74 VAL C C 1
ATOM 2251 O O . VAL C 1 69 ? 25.753 -9.107 14.792 1.00 42.33 74 VAL C O 1
ATOM 2255 N N . LEU C 1 70 ? 27.468 -8.572 13.433 1.00 44.33 75 LEU C N 1
ATOM 2256 C CA . LEU C 1 70 ? 26.614 -8.348 12.272 1.00 45.30 75 LEU C CA 1
ATOM 2257 C C . LEU C 1 70 ? 25.757 -9.590 12.006 1.00 44.70 75 LEU C C 1
ATOM 2258 O O . LEU C 1 70 ? 24.541 -9.486 11.850 1.00 44.40 75 LEU C O 1
ATOM 2263 N N . ASN C 1 71 ? 26.386 -10.771 11.980 1.00 41.92 76 ASN C N 1
ATOM 2264 C CA . ASN C 1 71 ? 25.664 -12.012 11.749 1.00 43.73 76 ASN C CA 1
ATOM 2265 C C . ASN C 1 71 ? 24.558 -12.215 12.780 1.00 39.96 76 ASN C C 1
ATOM 2266 O O . ASN C 1 71 ? 23.478 -12.685 12.430 1.00 38.38 76 ASN C O 1
ATOM 2271 N N . PHE C 1 72 ? 24.831 -11.903 14.054 1.00 38.21 77 PHE C N 1
ATOM 2272 C CA . PHE C 1 72 ? 23.815 -12.099 15.075 1.00 36.61 77 PHE C CA 1
ATOM 2273 C C . PHE C 1 72 ? 22.572 -11.274 14.747 1.00 34.45 77 PHE C C 1
ATOM 2274 O O . PHE C 1 72 ? 21.461 -11.774 14.853 1.00 33.58 77 PHE C O 1
ATOM 2282 N N . PHE C 1 73 ? 22.752 -10.007 14.357 1.00 37.62 78 PHE C N 1
ATOM 2283 C CA . PHE C 1 73 ? 21.613 -9.123 14.133 1.00 38.49 78 PHE C CA 1
ATOM 2284 C C . PHE C 1 73 ? 20.816 -9.569 12.910 1.00 40.13 78 PHE C C 1
ATOM 2285 O O . PHE C 1 73 ? 19.590 -9.568 12.950 1.00 41.16 78 PHE C O 1
ATOM 2293 N N . GLU C 1 74 ? 21.516 -9.980 11.848 1.00 45.70 79 GLU C N 1
ATOM 2294 C CA . GLU C 1 74 ? 20.878 -10.519 10.656 1.00 48.58 79 GLU C CA 1
ATOM 2295 C C . GLU C 1 74 ? 20.043 -11.745 11.020 1.00 44.97 79 GLU C C 1
ATOM 2296 O O . GLU C 1 74 ? 18.901 -11.860 10.590 1.00 40.87 79 GLU C O 1
ATOM 2302 N N . GLN C 1 75 ? 20.625 -12.638 11.829 1.00 43.94 80 GLN C N 1
ATOM 2303 C CA . GLN C 1 75 ? 19.965 -13.847 12.292 1.00 44.01 80 GLN C CA 1
ATOM 2304 C C . GLN C 1 75 ? 18.748 -13.506 13.151 1.00 40.77 80 GLN C C 1
ATOM 2305 O O . GLN C 1 75 ? 17.675 -14.064 12.961 1.00 40.21 80 GLN C O 1
ATOM 2311 N N . ALA C 1 76 ? 18.937 -12.614 14.123 1.00 40.61 81 ALA C N 1
ATOM 2312 C CA . ALA C 1 76 ? 17.865 -12.195 15.009 1.00 45.68 81 ALA C CA 1
ATOM 2313 C C . ALA C 1 76 ? 16.666 -11.703 14.200 1.00 49.62 81 ALA C C 1
ATOM 2314 O O . ALA C 1 76 ? 15.537 -12.090 14.494 1.00 49.48 81 ALA C O 1
ATOM 2316 N N . GLU C 1 77 ? 16.924 -10.866 13.181 1.00 50.78 82 GLU C N 1
ATOM 2317 C CA . GLU C 1 77 ? 15.868 -10.273 12.371 1.00 56.33 82 GLU C CA 1
ATOM 2318 C C . GLU C 1 77 ? 15.092 -11.350 11.615 1.00 55.03 82 GLU C C 1
ATOM 2319 O O . GLU C 1 77 ? 13.880 -11.228 11.469 1.00 54.55 82 GLU C O 1
ATOM 2325 N N . GLU C 1 78 ? 15.785 -12.396 11.144 1.00 54.85 83 GLU C N 1
ATOM 2326 C CA . GLU C 1 78 ? 15.151 -13.463 10.379 1.00 57.35 83 GLU C CA 1
ATOM 2327 C C . GLU C 1 78 ? 14.332 -14.356 11.314 1.00 53.28 83 GLU C C 1
ATOM 2328 O O . GLU C 1 78 ? 13.266 -14.841 10.944 1.00 50.83 83 GLU C O 1
ATOM 2330 N N . THR C 1 79 ? 14.837 -14.558 12.534 1.00 46.59 84 THR C N 1
ATOM 2331 C CA . THR C 1 79 ? 14.138 -15.340 13.536 1.00 45.13 84 THR C CA 1
ATOM 2332 C C . THR C 1 79 ? 12.911 -14.581 14.042 1.00 42.50 84 THR C C 1
ATOM 2333 O O . THR C 1 79 ? 11.866 -15.188 14.255 1.00 41.71 84 THR C O 1
ATOM 2337 N N . PHE C 1 80 ? 13.041 -13.264 14.248 1.00 42.37 85 PHE C N 1
ATOM 2338 C CA . PHE C 1 80 ? 11.923 -12.449 14.711 1.00 43.51 85 PHE C CA 1
ATOM 2339 C C . PHE C 1 80 ? 10.767 -12.477 13.710 1.00 44.52 85 PHE C C 1
ATOM 2340 O O . PHE C 1 80 ? 9.610 -12.429 14.118 1.00 46.14 85 PHE C O 1
ATOM 2348 N N . GLN C 1 81 ? 11.077 -12.547 12.409 1.00 46.26 86 GLN C N 1
ATOM 2349 C CA . GLN C 1 81 ? 10.050 -12.523 11.377 1.00 45.89 86 GLN C CA 1
ATOM 2350 C C . GLN C 1 81 ? 9.272 -13.838 11.397 1.00 48.10 86 GLN C C 1
ATOM 2351 O O . GLN C 1 81 ? 8.056 -13.840 11.223 1.00 49.90 86 GLN C O 1
ATOM 2353 N N . LYS C 1 82 ? 9.985 -14.953 11.599 1.00 51.75 87 LYS C N 1
ATOM 2354 C CA . LYS C 1 82 ? 9.365 -16.265 11.739 1.00 51.68 87 LYS C CA 1
ATOM 2355 C C . LYS C 1 82 ? 8.509 -16.325 13.001 1.00 46.62 87 LYS C C 1
ATOM 2356 O O . LYS C 1 82 ? 7.447 -16.929 12.981 1.00 47.62 87 LYS C O 1
ATOM 2362 N N . MET C 1 83 ? 8.980 -15.716 14.094 1.00 45.81 88 MET C N 1
ATOM 2363 C CA . MET C 1 83 ? 8.200 -15.631 15.320 1.00 47.07 88 MET C CA 1
ATOM 2364 C C . MET C 1 83 ? 6.899 -14.876 15.041 1.00 47.32 88 MET C C 1
ATOM 2365 O O . MET C 1 83 ? 5.809 -15.383 15.304 1.00 43.62 88 MET C O 1
ATOM 2370 N N . GLU C 1 84 ? 7.036 -13.678 14.464 1.00 48.15 89 GLU C N 1
ATOM 2371 C CA . GLU C 1 84 ? 5.908 -12.874 14.008 1.00 52.09 89 GLU C CA 1
ATOM 2372 C C . GLU C 1 84 ? 4.897 -13.743 13.246 1.00 51.40 89 GLU C C 1
ATOM 2373 O O . GLU C 1 84 ? 3.708 -13.722 13.562 1.00 49.63 89 GLU C O 1
ATOM 2379 N N . THR C 1 85 ? 5.369 -14.525 12.262 1.00 48.96 90 THR C N 1
ATOM 2380 C CA . THR C 1 85 ? 4.496 -15.351 11.438 1.00 50.18 90 THR C CA 1
ATOM 2381 C C . THR C 1 85 ? 3.878 -16.479 12.262 1.00 51.67 90 THR C C 1
ATOM 2382 O O . THR C 1 85 ? 2.736 -16.864 12.029 1.00 53.70 90 THR C O 1
ATOM 2386 N N . ALA C 1 86 ? 4.647 -17.021 13.212 1.00 52.08 91 ALA C N 1
ATOM 2387 C CA . ALA C 1 86 ? 4.185 -18.120 14.045 1.00 51.10 91 ALA C CA 1
ATOM 2388 C C . ALA C 1 86 ? 3.112 -17.651 15.030 1.00 53.47 91 ALA C C 1
ATOM 2389 O O . ALA C 1 86 ? 2.266 -18.447 15.427 1.00 55.63 91 ALA C O 1
ATOM 2391 N N . LEU C 1 87 ? 3.166 -16.376 15.442 1.00 56.44 92 LEU C N 1
ATOM 2392 C CA . LEU C 1 87 ? 2.146 -15.785 16.300 1.00 57.66 92 LEU C CA 1
ATOM 2393 C C . LEU C 1 87 ? 0.834 -15.629 15.532 1.00 56.35 92 LEU C C 1
ATOM 2394 O O . LEU C 1 87 ? -0.240 -15.804 16.102 1.00 55.51 92 LEU C O 1
ATOM 2399 N N . ASN C 1 88 ? 0.933 -15.309 14.236 1.00 56.22 93 ASN C N 1
ATOM 2400 C CA . ASN C 1 88 ? -0.237 -15.108 13.394 1.00 57.22 93 ASN C CA 1
ATOM 2401 C C . ASN C 1 88 ? -1.005 -16.420 13.215 1.00 57.78 93 ASN C C 1
ATOM 2402 O O . ASN C 1 88 ? -2.222 -16.392 13.043 1.00 63.09 93 ASN C O 1
ATOM 2407 N N . ASN C 1 89 ? -0.297 -17.559 13.250 1.00 57.16 94 ASN C N 1
ATOM 2408 C CA . ASN C 1 89 ? -0.913 -18.866 13.067 1.00 59.80 94 ASN C CA 1
ATOM 2409 C C . ASN C 1 89 ? -1.171 -19.544 14.414 1.00 59.65 94 ASN C C 1
ATOM 2410 O O . ASN C 1 89 ? -1.616 -20.689 14.442 1.00 64.08 94 ASN C O 1
ATOM 2415 N N . LYS C 1 90 ? -0.890 -18.844 15.520 1.00 63.87 95 LYS C N 1
ATOM 2416 C CA . LYS C 1 90 ? -1.078 -19.377 16.865 1.00 69.81 95 LYS C CA 1
ATOM 2417 C C . LYS C 1 90 ? -0.385 -20.734 17.004 1.00 71.32 95 LYS C C 1
ATOM 2418 O O . LYS C 1 90 ? -0.999 -21.699 17.454 1.00 77.85 95 LYS C O 1
ATOM 2424 N N . ASP C 1 91 ? 0.896 -20.795 16.618 1.00 70.19 96 ASP C N 1
ATOM 2425 C CA . ASP C 1 91 ? 1.667 -22.031 16.623 1.00 61.54 96 ASP C CA 1
ATOM 2426 C C . ASP C 1 91 ? 2.657 -21.963 17.783 1.00 58.98 96 ASP C C 1
ATOM 2427 O O . ASP C 1 91 ? 3.723 -21.370 17.659 1.00 57.79 96 ASP C O 1
ATOM 2432 N N . LEU C 1 92 ? 2.271 -22.562 18.915 1.00 61.38 97 LEU C N 1
ATOM 2433 C CA . LEU C 1 92 ? 3.069 -22.573 20.132 1.00 64.02 97 LEU C CA 1
ATOM 2434 C C . LEU C 1 92 ? 4.326 -23.433 19.975 1.00 59.35 97 LEU C C 1
ATOM 2435 O O . LEU C 1 92 ? 5.401 -23.012 20.389 1.00 58.34 97 LEU C O 1
ATOM 2440 N N . PRO C 1 93 ? 4.249 -24.676 19.443 1.00 60.68 98 PRO C N 1
ATOM 2441 C CA . PRO C 1 93 ? 5.451 -25.481 19.214 1.00 62.90 98 PRO C CA 1
ATOM 2442 C C . PRO C 1 93 ? 6.533 -24.768 18.399 1.00 60.12 98 PRO C C 1
ATOM 2443 O O . PRO C 1 93 ? 7.705 -24.812 18.767 1.00 56.70 98 PRO C O 1
ATOM 2447 N N . GLU C 1 94 ? 6.128 -24.115 17.301 1.00 57.81 99 GLU C N 1
ATOM 2448 C CA . GLU C 1 94 ? 7.058 -23.389 16.447 1.00 58.70 99 GLU C CA 1
ATOM 2449 C C . GLU C 1 94 ? 7.742 -22.280 17.234 1.00 55.47 99 GLU C C 1
ATOM 2450 O O . GLU C 1 94 ? 8.941 -22.063 17.091 1.00 55.19 99 GLU C O 1
ATOM 2456 N N . LEU C 1 95 ? 6.960 -21.572 18.050 1.00 54.30 100 LEU C N 1
ATOM 2457 C CA . LEU C 1 95 ? 7.480 -20.457 18.819 1.00 53.64 100 LEU C CA 1
ATOM 2458 C C . LEU C 1 95 ? 8.500 -20.966 19.835 1.00 50.26 100 LEU C C 1
ATOM 2459 O O . LEU C 1 95 ? 9.540 -20.343 20.029 1.00 58.01 100 LEU C O 1
ATOM 2464 N N . SER C 1 96 ? 8.222 -22.115 20.454 1.00 51.15 101 SER C N 1
ATOM 2465 C CA . SER C 1 96 ? 9.128 -22.678 21.446 1.00 53.51 101 SER C CA 1
ATOM 2466 C C . SER C 1 96 ? 10.472 -23.030 20.805 1.00 45.76 101 SER C C 1
ATOM 2467 O O . SER C 1 96 ? 11.524 -22.767 21.370 1.00 42.47 101 SER C O 1
ATOM 2470 N N . LYS C 1 97 ? 10.425 -23.616 19.606 1.00 45.96 102 LYS C N 1
ATOM 2471 C CA . LYS C 1 97 ? 11.624 -23.959 18.855 1.00 47.12 102 LYS C CA 1
ATOM 2472 C C . LYS C 1 97 ? 12.452 -22.719 18.535 1.00 45.58 102 LYS C C 1
ATOM 2473 O O . LYS C 1 97 ? 13.670 -22.743 18.669 1.00 44.37 102 LYS C O 1
ATOM 2479 N N . LEU C 1 98 ? 11.776 -21.650 18.097 1.00 49.63 103 LEU C N 1
ATOM 2480 C CA . LEU C 1 98 ? 12.434 -20.428 17.665 1.00 45.41 103 LEU C CA 1
ATOM 2481 C C . LEU C 1 98 ? 13.033 -19.705 18.867 1.00 44.77 103 LEU C C 1
ATOM 2482 O O . LEU C 1 98 ? 14.135 -19.166 18.786 1.00 40.47 103 LEU C O 1
ATOM 2487 N N . GLY C 1 99 ? 12.295 -19.700 19.982 1.00 46.55 104 GLY C N 1
ATOM 2488 C CA . GLY C 1 99 ? 12.778 -19.102 21.214 1.00 44.97 104 GLY C CA 1
ATOM 2489 C C . GLY C 1 99 ? 14.032 -19.806 21.720 1.00 44.83 104 GLY C C 1
ATOM 2490 O O . GLY C 1 99 ? 14.980 -19.168 22.174 1.00 45.40 104 GLY C O 1
ATOM 2491 N N . HIS C 1 100 ? 14.021 -21.136 21.631 1.00 45.78 105 HIS C N 1
ATOM 2492 C CA . HIS C 1 100 ? 15.140 -21.947 22.081 1.00 48.38 105 HIS C CA 1
ATOM 2493 C C . HIS C 1 100 ? 16.368 -21.629 21.230 1.00 46.60 105 HIS C C 1
ATOM 2494 O O . HIS C 1 100 ? 17.466 -21.474 21.756 1.00 45.35 105 HIS C O 1
ATOM 2501 N N . PHE C 1 101 ? 16.153 -21.533 19.913 1.00 42.37 106 PHE C N 1
ATOM 2502 C CA . PHE C 1 101 ? 17.227 -21.278 18.973 1.00 43.18 106 PHE C CA 1
ATOM 2503 C C . PHE C 1 101 ? 17.901 -19.950 19.295 1.00 42.45 106 PHE C C 1
ATOM 2504 O O . PHE C 1 101 ? 19.119 -19.914 19.472 1.00 40.30 106 PHE C O 1
ATOM 2512 N N . LEU C 1 102 ? 17.096 -18.878 19.378 1.00 42.82 107 LEU C N 1
ATOM 2513 C CA . LEU C 1 102 ? 17.627 -17.527 19.499 1.00 43.11 107 LEU C CA 1
ATOM 2514 C C . LEU C 1 102 ? 18.157 -17.290 20.908 1.00 40.88 107 LEU C C 1
ATOM 2515 O O . LEU C 1 102 ? 19.071 -16.490 21.089 1.00 39.44 107 LEU C O 1
ATOM 2520 N N . LYS C 1 103 ? 17.601 -18.000 21.896 1.00 43.50 108 LYS C N 1
ATOM 2521 C CA . LYS C 1 103 ? 18.178 -17.991 23.234 1.00 44.70 108 LYS C CA 1
ATOM 2522 C C . LYS C 1 103 ? 19.628 -18.457 23.144 1.00 41.17 108 LYS C C 1
ATOM 2523 O O . LYS C 1 103 ? 20.531 -17.819 23.687 1.00 38.09 108 LYS C O 1
ATOM 2529 N N . GLY C 1 104 ? 19.816 -19.577 22.435 1.00 41.92 109 GLY C N 1
ATOM 2530 C CA . GLY C 1 104 ? 21.130 -20.146 22.190 1.00 42.33 109 GLY C CA 1
ATOM 2531 C C . GLY C 1 104 ? 22.106 -19.124 21.612 1.00 41.15 109 GLY C C 1
ATOM 2532 O O . GLY C 1 104 ? 23.171 -18.894 22.182 1.00 42.41 109 GLY C O 1
ATOM 2533 N N . SER C 1 105 ? 21.746 -18.515 20.478 1.00 38.21 110 SER C N 1
ATOM 2534 C CA . SER C 1 105 ? 22.695 -17.676 19.764 1.00 39.91 110 SER C CA 1
ATOM 2535 C C . SER C 1 105 ? 22.989 -16.399 20.549 1.00 38.32 110 SER C C 1
ATOM 2536 O O . SER C 1 105 ? 24.132 -15.948 20.560 1.00 38.40 110 SER C O 1
ATOM 2539 N N . SER C 1 106 ? 21.987 -15.836 21.238 1.00 37.63 111 SER C N 1
ATOM 2540 C CA . SER C 1 106 ? 22.233 -14.652 22.051 1.00 38.55 111 SER C CA 1
ATOM 2541 C C . SER C 1 106 ? 23.044 -15.000 23.303 1.00 37.29 111 SER C C 1
ATOM 2542 O O . SER C 1 106 ? 23.885 -14.198 23.722 1.00 34.50 111 SER C O 1
ATOM 2545 N N . ALA C 1 107 ? 22.820 -16.188 23.891 1.00 36.70 112 ALA C N 1
ATOM 2546 C CA . ALA C 1 107 ? 23.627 -16.625 25.032 1.00 38.77 112 ALA C CA 1
ATOM 2547 C C . ALA C 1 107 ? 25.103 -16.678 24.646 1.00 39.18 112 ALA C C 1
ATOM 2548 O O . ALA C 1 107 ? 25.961 -16.232 25.403 1.00 41.75 112 ALA C O 1
ATOM 2550 N N . THR C 1 108 ? 25.366 -17.225 23.453 1.00 38.06 113 THR C N 1
ATOM 2551 C CA . THR C 1 108 ? 26.702 -17.422 22.927 1.00 40.07 113 THR C CA 1
ATOM 2552 C C . THR C 1 108 ? 27.520 -16.131 22.961 1.00 41.06 113 THR C C 1
ATOM 2553 O O . THR C 1 108 ? 28.727 -16.196 23.172 1.00 44.25 113 THR C O 1
ATOM 2557 N N . LEU C 1 109 ? 26.877 -14.976 22.720 1.00 40.41 114 LEU C N 1
ATOM 2558 C CA . LEU C 1 109 ? 27.578 -13.704 22.589 1.00 42.66 114 LEU C CA 1
ATOM 2559 C C . LEU C 1 109 ? 27.475 -12.866 23.864 1.00 42.27 114 LEU C C 1
ATOM 2560 O O . LEU C 1 109 ? 28.067 -11.79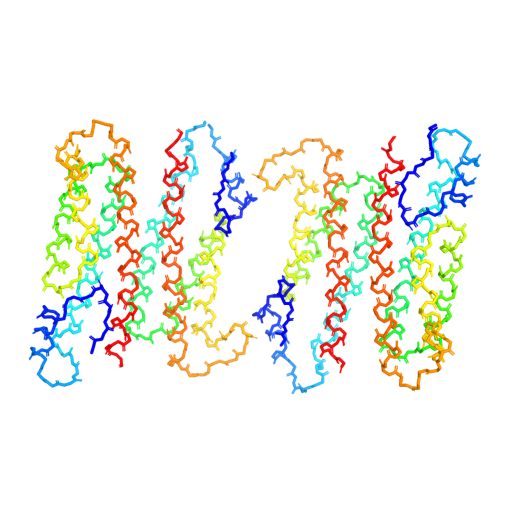1 23.938 1.00 45.80 114 LEU C O 1
ATOM 2565 N N . GLY C 1 110 ? 26.722 -13.354 24.854 1.00 43.74 115 GLY C N 1
ATOM 2566 C CA . GLY C 1 110 ? 26.603 -12.694 26.146 1.00 45.57 115 GLY C CA 1
ATOM 2567 C C . GLY C 1 110 ? 25.494 -11.642 26.164 1.00 44.86 115 GLY C C 1
ATOM 2568 O O . GLY C 1 110 ? 25.522 -10.720 26.979 1.00 44.08 115 GLY C O 1
ATOM 2569 N N . PHE C 1 111 ? 24.514 -11.810 25.270 1.00 45.19 116 PHE C N 1
ATOM 2570 C CA . PHE C 1 111 ? 23.420 -10.863 25.108 1.00 40.77 116 PHE C CA 1
ATOM 2571 C C . PHE C 1 111 ? 22.241 -11.336 25.950 1.00 39.67 116 PHE C C 1
ATOM 2572 O O . PHE C 1 111 ? 21.307 -11.944 25.427 1.00 34.64 116 PHE C O 1
ATOM 2580 N N . THR C 1 112 ? 22.301 -11.024 27.252 1.00 43.08 117 THR C N 1
ATOM 2581 C CA . THR C 1 112 ? 21.544 -11.750 28.263 1.00 44.65 117 THR C CA 1
ATOM 2582 C C . THR C 1 112 ? 20.097 -11.250 28.335 1.00 45.41 117 THR C C 1
ATOM 2583 O O . THR C 1 112 ? 19.201 -12.046 28.624 1.00 45.96 117 THR C O 1
ATOM 2587 N N . LYS C 1 113 ? 19.854 -9.960 28.051 1.00 46.48 118 LYS C N 1
ATOM 2588 C CA . LYS C 1 113 ? 18.495 -9.430 28.031 1.00 46.46 118 LYS C CA 1
ATOM 2589 C C . LYS C 1 113 ? 17.681 -10.098 26.923 1.00 46.21 118 LYS C C 1
ATOM 2590 O O . LYS C 1 113 ? 16.547 -10.517 27.157 1.00 50.49 118 LYS C O 1
ATOM 2596 N N . ILE C 1 114 ? 18.269 -10.212 25.725 1.00 43.96 119 ILE C N 1
ATOM 2597 C CA . ILE C 1 114 ? 17.613 -10.854 24.594 1.00 41.22 119 ILE C CA 1
ATOM 2598 C C . ILE C 1 114 ? 17.429 -12.335 24.913 1.00 40.09 119 ILE C C 1
ATOM 2599 O O . ILE C 1 114 ? 16.368 -12.893 24.656 1.00 42.43 119 ILE C O 1
ATOM 2604 N N . ARG C 1 115 ? 18.472 -12.955 25.483 1.00 42.41 120 ARG C N 1
ATOM 2605 C CA . ARG C 1 115 ? 18.433 -14.351 25.898 1.00 45.25 120 ARG C CA 1
ATOM 2606 C C . ARG C 1 115 ? 17.263 -14.609 26.849 1.00 42.59 120 ARG C C 1
ATOM 2607 O O . ARG C 1 115 ? 16.450 -15.499 26.604 1.00 40.23 120 ARG C O 1
ATOM 2615 N N . ASP C 1 116 ? 17.189 -13.834 27.938 1.00 42.61 121 ASP C N 1
ATOM 2616 C CA . ASP C 1 116 ? 16.170 -14.042 28.959 1.00 45.88 121 ASP C CA 1
ATOM 2617 C C . ASP C 1 116 ? 14.775 -13.962 28.340 1.00 48.01 121 ASP C C 1
ATOM 2618 O O . ASP C 1 116 ? 13.894 -14.750 28.676 1.00 49.20 121 ASP C O 1
ATOM 2623 N N . SER C 1 117 ? 14.588 -13.022 27.409 1.00 51.81 122 SER C N 1
ATOM 2624 C CA . SER C 1 117 ? 13.304 -12.845 26.752 1.00 51.76 122 SER C CA 1
ATOM 2625 C C . SER C 1 117 ? 12.949 -14.081 25.924 1.00 50.52 122 SER C C 1
ATOM 2626 O O . SER C 1 117 ? 11.785 -14.475 25.855 1.00 48.35 122 SER C O 1
ATOM 2629 N N . CYS C 1 118 ? 13.966 -14.684 25.294 1.00 49.21 123 CYS C N 1
ATOM 2630 C CA . CYS C 1 118 ? 13.769 -15.842 24.434 1.00 48.20 123 CYS C CA 1
ATOM 2631 C C . CYS C 1 118 ? 13.472 -17.091 25.263 1.00 48.28 123 CYS C C 1
ATOM 2632 O O . CYS C 1 118 ? 12.783 -17.995 24.790 1.00 48.06 123 CYS C O 1
ATOM 2635 N N . GLN C 1 119 ? 13.983 -17.147 26.498 1.00 49.11 124 GLN C N 1
ATOM 2636 C CA . GLN C 1 119 ? 13.640 -18.238 27.399 1.00 53.60 124 GLN C CA 1
ATOM 2637 C C . GLN C 1 119 ? 12.137 -18.238 27.686 1.00 49.38 124 GLN C C 1
ATOM 2638 O O . GLN C 1 119 ? 11.509 -19.296 27.693 1.00 45.33 124 GLN C O 1
ATOM 2644 N N . LEU C 1 120 ? 11.558 -17.052 27.913 1.00 52.55 125 LEU C N 1
ATOM 2645 C CA . LEU C 1 120 ? 10.124 -16.937 28.151 1.00 52.26 125 LEU C CA 1
ATOM 2646 C C . LEU C 1 120 ? 9.354 -17.458 26.940 1.00 53.17 125 LEU C C 1
ATOM 2647 O O . LEU C 1 120 ? 8.426 -18.252 27.087 1.00 55.66 125 LEU C O 1
ATOM 2652 N N . ILE C 1 121 ? 9.763 -17.034 25.738 1.00 52.76 126 ILE C N 1
ATOM 2653 C CA . ILE C 1 121 ? 9.110 -17.492 24.522 1.00 51.12 126 ILE C CA 1
ATOM 2654 C C . ILE C 1 121 ? 9.193 -19.017 24.447 1.00 48.95 126 ILE C C 1
ATOM 2655 O O . ILE C 1 121 ? 8.226 -19.666 24.059 1.00 46.15 126 ILE C O 1
ATOM 2660 N N . GLN C 1 122 ? 10.356 -19.576 24.802 1.00 48.64 127 GLN C N 1
ATOM 2661 C CA . GLN C 1 122 ? 10.545 -21.018 24.790 1.00 49.24 127 GLN C CA 1
ATOM 2662 C C . GLN C 1 122 ? 9.544 -21.682 25.742 1.00 47.08 127 GLN C C 1
ATOM 2663 O O . GLN C 1 122 ? 8.813 -22.588 25.343 1.00 41.57 127 GLN C O 1
ATOM 2669 N N . GLN C 1 123 ? 9.493 -21.209 26.990 1.00 50.30 128 GLN C N 1
ATOM 2670 C CA . GLN C 1 123 ? 8.686 -21.855 28.014 1.00 60.25 128 GLN C CA 1
ATOM 2671 C C . GLN C 1 123 ? 7.195 -21.705 27.704 1.00 61.98 128 GLN C C 1
ATOM 2672 O O . GLN C 1 123 ? 6.473 -22.701 27.704 1.00 65.67 128 GLN C O 1
ATOM 2678 N N . TYR C 1 124 ? 6.741 -20.477 27.415 1.00 58.64 129 TYR C N 1
ATOM 2679 C CA . TYR C 1 124 ? 5.331 -20.231 27.146 1.00 58.71 129 TYR C CA 1
ATOM 2680 C C . TYR C 1 124 ? 4.865 -21.018 25.920 1.00 57.70 129 TYR C C 1
ATOM 2681 O O . TYR C 1 124 ? 3.705 -21.422 25.856 1.00 54.57 129 TYR C O 1
ATOM 2690 N N . GLY C 1 125 ? 5.771 -21.240 24.958 1.00 54.54 130 GLY C N 1
ATOM 2691 C CA . GLY C 1 125 ? 5.471 -22.052 23.789 1.00 55.52 130 GLY C CA 1
ATOM 2692 C C . GLY C 1 125 ? 5.124 -23.499 24.142 1.00 59.90 130 GLY C C 1
ATOM 2693 O O . GLY C 1 125 ? 4.481 -24.185 23.351 1.00 59.59 130 GLY C O 1
ATOM 2694 N N . HIS C 1 126 ? 5.584 -23.966 25.313 1.00 65.89 131 HIS C N 1
ATOM 2695 C CA . HIS C 1 126 ? 5.254 -25.293 25.817 1.00 73.82 131 HIS C CA 1
ATOM 2696 C C . HIS C 1 126 ? 4.044 -25.248 26.747 1.00 80.00 131 HIS C C 1
ATOM 2697 O O . HIS C 1 126 ? 3.326 -26.237 26.861 1.00 82.29 131 HIS C O 1
ATOM 2704 N N . GLY C 1 127 ? 3.848 -24.110 27.426 1.00 86.79 132 GLY C N 1
ATOM 2705 C CA . GLY C 1 127 ? 2.784 -23.949 28.404 1.00 86.95 132 GLY C CA 1
ATOM 2706 C C . GLY C 1 127 ? 3.331 -23.465 29.745 1.00 91.64 132 GLY C C 1
ATOM 2707 O O . GLY C 1 127 ? 2.729 -22.605 30.387 1.00 100.13 132 GLY C O 1
ATOM 2708 N N . LEU C 1 128 ? 4.483 -24.021 30.146 1.00 88.94 133 LEU C N 1
ATOM 2709 C CA . LEU C 1 128 ? 5.106 -23.708 31.422 1.00 86.47 133 LEU C CA 1
ATOM 2710 C C . LEU C 1 128 ? 5.297 -22.199 31.566 1.00 87.71 133 LEU C C 1
ATOM 2711 O O . LEU C 1 128 ? 5.576 -21.511 30.588 1.00 88.89 133 LEU C O 1
ATOM 2713 N N . ASN C 1 129 ? 5.137 -21.707 32.802 1.00 88.43 134 ASN C N 1
ATOM 2714 C CA . ASN C 1 129 ? 5.331 -20.304 33.136 1.00 84.66 134 ASN C CA 1
ATOM 2715 C C . ASN C 1 129 ? 6.716 -20.129 33.756 1.00 82.86 134 ASN C C 1
ATOM 2716 O O . ASN C 1 129 ? 7.489 -21.085 33.814 1.00 78.28 134 ASN C O 1
ATOM 2718 N N . VAL C 1 130 ? 7.020 -18.902 34.206 1.00 84.66 135 VAL C N 1
ATOM 2719 C CA . VAL C 1 130 ? 8.321 -18.568 34.770 1.00 86.18 135 VAL C CA 1
ATOM 2720 C C . VAL C 1 130 ? 8.595 -19.384 36.033 1.00 93.27 135 VAL C C 1
ATOM 2721 O O . VAL C 1 130 ? 9.730 -19.797 36.268 1.00 92.67 135 VAL C O 1
ATOM 2723 N N . ASP C 1 131 ? 7.542 -19.620 36.828 1.00 101.58 136 ASP C N 1
ATOM 2724 C CA . ASP C 1 131 ? 7.642 -20.334 38.094 1.00 103.80 136 ASP C CA 1
ATOM 2725 C C . ASP C 1 131 ? 7.662 -21.849 37.873 1.00 103.58 136 ASP C C 1
ATOM 2726 O O . ASP C 1 131 ? 7.792 -22.603 38.834 1.00 104.63 136 ASP C O 1
ATOM 2731 N N . GLY C 1 132 ? 7.541 -22.288 36.611 1.00 104.58 137 GLY C N 1
ATOM 2732 C CA . GLY C 1 132 ? 7.492 -23.702 36.269 1.00 98.12 137 GLY C CA 1
ATOM 2733 C C . GLY C 1 132 ? 6.059 -24.231 36.210 1.00 99.00 137 GLY C C 1
ATOM 2734 O O . GLY C 1 132 ? 5.848 -25.428 36.022 1.00 93.59 137 GLY C O 1
ATOM 2735 N N . SER C 1 133 ? 5.084 -23.321 36.343 1.00 99.66 138 SER C N 1
ATOM 2736 C CA . SER C 1 133 ? 3.682 -23.677 36.500 1.00 98.29 138 SER C CA 1
ATOM 2737 C C . SER C 1 133 ? 2.991 -23.690 35.139 1.00 94.12 138 SER C C 1
ATOM 2738 O O . SER C 1 133 ? 3.108 -22.732 34.378 1.00 95.85 138 SER C O 1
ATOM 2741 N N . SER C 1 134 ? 2.252 -24.770 34.855 1.00 89.30 139 SER C N 1
ATOM 2742 C CA . SER C 1 134 ? 1.557 -24.920 33.585 1.00 90.52 139 SER C CA 1
ATOM 2743 C C . SER C 1 134 ? 0.546 -23.789 33.400 1.00 93.30 139 SER C C 1
ATOM 2744 O O . SER C 1 134 ? -0.061 -23.333 34.367 1.00 95.62 139 SER C O 1
ATOM 2746 N N . GLU C 1 135 ? 0.398 -23.337 32.147 1.00 96.00 140 GLU C N 1
ATOM 2747 C CA . GLU C 1 135 ? -0.630 -22.381 31.769 1.00 94.67 140 GLU C CA 1
ATOM 2748 C C . GLU C 1 135 ? -1.466 -23.018 30.659 1.00 95.29 140 GLU C C 1
ATOM 2749 O O . GLU C 1 135 ? -0.998 -23.139 29.530 1.00 93.04 140 GLU C O 1
ATOM 2755 N N . PRO C 1 136 ? -2.698 -23.501 30.950 1.00 96.76 141 PRO C N 1
ATOM 2756 C CA . PRO C 1 136 ? -3.511 -24.207 29.954 1.00 93.45 141 PRO C CA 1
ATOM 2757 C C . PRO C 1 136 ? -4.132 -23.368 28.837 1.00 88.01 141 PRO C C 1
ATOM 2758 O O . PRO C 1 136 ? -4.504 -23.914 27.801 1.00 88.28 141 PRO C O 1
ATOM 2762 N N . ASP C 1 137 ? -4.269 -22.055 29.059 1.00 85.86 142 ASP C N 1
ATOM 2763 C CA . ASP C 1 137 ? -4.959 -21.188 28.115 1.00 85.76 142 ASP C CA 1
ATOM 2764 C C . ASP C 1 137 ? -4.023 -20.866 26.947 1.00 84.59 142 ASP C C 1
ATOM 2765 O O . ASP C 1 137 ? -2.964 -20.270 27.141 1.00 73.44 142 ASP C O 1
ATOM 2770 N N . GLU C 1 138 ? -4.444 -21.268 25.738 1.00 84.91 143 GLU C N 1
ATOM 2771 C CA . GLU C 1 138 ? -3.666 -21.110 24.516 1.00 87.78 143 GLU C CA 1
ATOM 2772 C C . GLU C 1 138 ? -3.477 -19.625 24.199 1.00 93.70 143 GLU C C 1
ATOM 2773 O O . GLU C 1 138 ? -2.408 -19.225 23.738 1.00 102.36 143 GLU C O 1
ATOM 2779 N N . GLY C 1 139 ? -4.515 -18.816 24.452 1.00 88.24 144 GLY C N 1
ATOM 2780 C CA . GLY C 1 139 ? -4.493 -17.397 24.131 1.00 78.51 144 GLY C CA 1
ATOM 2781 C C . GLY C 1 139 ? -3.592 -16.595 25.069 1.00 76.14 144 GLY C C 1
ATOM 2782 O O . GLY C 1 139 ? -3.012 -15.593 24.656 1.00 76.10 144 GLY C O 1
ATOM 2783 N N . VAL C 1 140 ? -3.494 -17.036 26.330 1.00 71.10 145 VAL C N 1
ATOM 2784 C CA . VAL C 1 140 ? -2.688 -16.356 27.333 1.00 72.75 145 VAL C CA 1
ATOM 2785 C C . VAL C 1 140 ? -1.203 -16.557 27.018 1.00 75.03 145 VAL C C 1
ATOM 2786 O O . VAL C 1 140 ? -0.394 -15.649 27.213 1.00 70.71 145 VAL C O 1
ATOM 2790 N N . CYS C 1 141 ? -0.851 -17.755 26.536 1.00 72.20 146 CYS C N 1
ATOM 2791 C CA . CYS C 1 141 ? 0.510 -18.046 26.115 1.00 73.00 146 CYS C CA 1
ATOM 2792 C C . CYS C 1 141 ? 0.894 -17.157 24.932 1.00 71.33 146 CYS C C 1
ATOM 2793 O O . CYS C 1 141 ? 1.940 -16.511 24.957 1.00 68.32 146 CYS C O 1
ATOM 2796 N N . LEU C 1 142 ? 0.025 -17.123 23.915 1.00 67.75 147 LEU C N 1
ATOM 2797 C CA . LEU C 1 142 ? 0.181 -16.246 22.763 1.00 71.53 147 LEU C CA 1
ATOM 2798 C C . LEU C 1 142 ? 0.453 -14.806 23.199 1.00 70.51 147 LEU C C 1
ATOM 2799 O O . LEU C 1 142 ? 1.358 -14.164 22.670 1.00 72.64 147 LEU C O 1
ATOM 2804 N N . LYS C 1 143 ? -0.332 -14.300 24.158 1.00 69.01 148 LYS C N 1
ATOM 2805 C CA . LYS C 1 143 ? -0.196 -12.920 24.602 1.00 64.79 148 LYS C CA 1
ATOM 2806 C C . LYS C 1 143 ? 1.133 -12.725 25.327 1.00 57.82 148 LYS C C 1
ATOM 2807 O O . LYS C 1 143 ? 1.796 -11.717 25.115 1.00 58.11 148 LYS C O 1
ATOM 2809 N N . LYS C 1 144 ? 1.520 -13.689 26.174 1.00 55.74 149 LYS C N 1
ATOM 2810 C CA . LYS C 1 144 ? 2.741 -13.572 26.961 1.00 54.34 149 LYS C CA 1
ATOM 2811 C C . LYS C 1 144 ? 3.981 -13.709 26.069 1.00 51.78 149 LYS C C 1
ATOM 2812 O O . LYS C 1 144 ? 5.019 -13.117 26.359 1.00 49.03 149 LYS C O 1
ATOM 2814 N N . ILE C 1 145 ? 3.864 -14.484 24.981 1.00 50.11 150 ILE C N 1
ATOM 2815 C CA . ILE C 1 145 ? 4.912 -14.576 23.976 1.00 52.82 150 ILE C CA 1
ATOM 2816 C C . ILE C 1 145 ? 5.039 -13.238 23.244 1.00 52.96 150 ILE C C 1
ATOM 2817 O O . ILE C 1 145 ? 6.149 -12.764 23.000 1.00 49.11 150 ILE C O 1
ATOM 2822 N N . ALA C 1 146 ? 3.893 -12.646 22.884 1.00 55.61 151 ALA C N 1
ATOM 2823 C CA . ALA C 1 146 ? 3.862 -11.370 22.183 1.00 55.38 151 ALA C CA 1
ATOM 2824 C C . ALA C 1 146 ? 4.564 -10.294 23.008 1.00 54.38 151 ALA C C 1
ATOM 2825 O O . ALA C 1 146 ? 5.301 -9.471 22.461 1.00 54.32 151 ALA C O 1
ATOM 2827 N N . GLU C 1 147 ? 4.327 -10.325 24.325 1.00 53.62 152 GLU C N 1
ATOM 2828 C CA . GLU C 1 147 ? 4.947 -9.405 25.265 1.00 58.20 152 GLU C CA 1
ATOM 2829 C C . GLU C 1 147 ? 6.455 -9.660 25.318 1.00 54.67 152 GLU C C 1
ATOM 2830 O O . GLU C 1 147 ? 7.251 -8.722 25.326 1.00 51.73 152 GLU C O 1
ATOM 2836 N N . ALA C 1 148 ? 6.837 -10.939 25.370 1.00 49.47 153 ALA C N 1
ATOM 2837 C CA . ALA C 1 148 ? 8.239 -11.320 25.439 1.00 50.32 153 ALA C CA 1
ATOM 2838 C C . ALA C 1 148 ? 8.949 -10.968 24.130 1.00 44.12 153 ALA C C 1
ATOM 2839 O O . ALA C 1 148 ? 10.072 -10.469 24.152 1.00 40.85 153 ALA C O 1
ATOM 2841 N N . LEU C 1 149 ? 8.273 -11.209 23.002 1.00 39.02 154 LEU C N 1
ATOM 2842 C CA . LEU C 1 149 ? 8.819 -10.919 21.684 1.00 40.79 154 LEU C CA 1
ATOM 2843 C C . LEU C 1 149 ? 9.061 -9.419 21.524 1.00 42.54 154 LEU C C 1
ATOM 2844 O O . LEU C 1 149 ? 10.115 -9.014 21.050 1.00 46.03 154 LEU C O 1
ATOM 2849 N N . ALA C 1 150 ? 8.083 -8.599 21.921 1.00 46.13 155 ALA C N 1
ATOM 2850 C CA . ALA C 1 150 ? 8.184 -7.156 21.767 1.00 46.16 155 ALA C CA 1
ATOM 2851 C C . ALA C 1 150 ? 9.369 -6.641 22.574 1.00 45.88 155 ALA C C 1
ATOM 2852 O O . ALA C 1 150 ? 10.116 -5.775 22.123 1.00 49.14 155 ALA C O 1
ATOM 2854 N N . SER C 1 151 ? 9.516 -7.194 23.777 1.00 43.54 156 SER C N 1
ATOM 2855 C CA . SER C 1 151 ? 10.596 -6.840 24.678 1.00 45.75 156 SER C CA 1
ATOM 2856 C C . SER C 1 151 ? 11.941 -7.233 24.066 1.00 41.59 156 SER C C 1
ATOM 2857 O O . SER C 1 151 ? 12.909 -6.485 24.154 1.00 42.86 156 SER C O 1
ATOM 2860 N N . ALA C 1 152 ? 11.986 -8.407 23.431 1.00 42.05 157 ALA C N 1
ATOM 2861 C CA . ALA C 1 152 ? 13.200 -8.916 22.809 1.00 46.17 157 ALA C CA 1
ATOM 2862 C C . ALA C 1 152 ? 13.594 -8.045 21.617 1.00 45.29 157 ALA C C 1
ATOM 2863 O O . ALA C 1 152 ? 14.773 -7.751 21.430 1.00 44.07 157 ALA C O 1
ATOM 2865 N N . ARG C 1 153 ? 12.598 -7.631 20.823 1.00 45.69 158 ARG C N 1
ATOM 2866 C CA . ARG C 1 153 ? 12.839 -6.795 19.653 1.00 44.70 158 ARG C CA 1
ATOM 2867 C C . ARG C 1 153 ? 13.406 -5.434 20.058 1.00 42.60 158 ARG C C 1
ATOM 2868 O O . ARG C 1 153 ? 14.309 -4.924 19.398 1.00 42.02 158 ARG C O 1
ATOM 2876 N N . VAL C 1 154 ? 12.876 -4.860 21.147 1.00 43.22 159 VAL C N 1
ATOM 2877 C CA . VAL C 1 154 ? 13.252 -3.528 21.609 1.00 42.53 159 VAL C CA 1
ATOM 2878 C C . VAL C 1 154 ? 14.646 -3.577 22.228 1.00 42.02 159 VAL C C 1
ATOM 2879 O O . VAL C 1 154 ? 15.401 -2.612 22.129 1.00 44.38 159 VAL C O 1
ATOM 2883 N N . ASP C 1 155 ? 14.992 -4.704 22.863 1.00 45.53 160 ASP C N 1
ATOM 2884 C CA . ASP C 1 155 ? 16.317 -4.870 23.449 1.00 43.72 160 ASP C CA 1
ATOM 2885 C C . ASP C 1 155 ? 17.360 -5.055 22.348 1.00 36.53 160 ASP C C 1
ATOM 2886 O O . ASP C 1 155 ? 18.459 -4.528 22.453 1.00 34.12 160 ASP C O 1
ATOM 2891 N N . THR C 1 156 ? 16.999 -5.757 21.270 1.00 38.01 161 THR C N 1
ATOM 2892 C CA . THR C 1 156 ? 17.877 -5.910 20.118 1.00 39.70 161 THR C CA 1
ATOM 2893 C C . THR C 1 156 ? 18.220 -4.552 19.505 1.00 40.41 161 THR C C 1
ATOM 2894 O O . THR C 1 156 ? 19.395 -4.267 19.271 1.00 39.35 161 THR C O 1
ATOM 2898 N N . VAL C 1 157 ? 17.201 -3.715 19.251 1.00 41.85 162 VAL C N 1
ATOM 2899 C CA . VAL C 1 157 ? 17.410 -2.378 18.702 1.00 40.50 162 VAL C CA 1
ATOM 2900 C C . VAL C 1 157 ? 18.343 -1.583 19.612 1.00 41.49 162 VAL C C 1
ATOM 2901 O O . VAL C 1 157 ? 19.300 -0.969 19.143 1.00 43.14 162 VAL C O 1
ATOM 2905 N N . ALA C 1 158 ? 18.043 -1.587 20.915 1.00 40.55 163 ALA C N 1
ATOM 2906 C CA . ALA C 1 158 ? 18.867 -0.889 21.890 1.00 41.62 163 ALA C CA 1
ATOM 2907 C C . ALA C 1 158 ? 20.315 -1.352 21.767 1.00 40.74 163 ALA C C 1
ATOM 2908 O O . ALA C 1 158 ? 21.223 -0.527 21.691 1.00 43.43 163 ALA C O 1
ATOM 2910 N N . LEU C 1 159 ? 20.517 -2.676 21.734 1.00 41.55 164 LEU C N 1
ATOM 2911 C CA . LEU C 1 159 ? 21.856 -3.240 21.635 1.00 40.99 164 LEU C CA 1
ATOM 2912 C C . LEU C 1 159 ? 22.481 -2.848 20.297 1.00 36.62 164 LEU C C 1
ATOM 2913 O O . LEU C 1 159 ? 23.602 -2.355 20.276 1.00 39.63 164 LEU C O 1
ATOM 2918 N N . HIS C 1 160 ? 21.739 -3.012 19.196 1.00 36.43 165 HIS C N 1
ATOM 2919 C CA . HIS C 1 160 ? 22.256 -2.694 17.871 1.00 40.83 165 HIS C CA 1
ATOM 2920 C C . HIS C 1 160 ? 22.856 -1.289 17.851 1.00 44.66 165 HIS C C 1
ATOM 2921 O O . HIS C 1 160 ? 23.984 -1.093 17.401 1.00 45.67 165 HIS C O 1
ATOM 2928 N N . LYS C 1 161 ? 22.094 -0.316 18.357 1.00 52.17 166 LYS C N 1
ATOM 2929 C CA . LYS C 1 161 ? 22.513 1.077 18.380 1.00 57.34 166 LYS C CA 1
ATOM 2930 C C . LYS C 1 161 ? 23.822 1.222 19.159 1.00 54.72 166 LYS C C 1
ATOM 2931 O O . LYS C 1 161 ? 24.741 1.902 18.705 1.00 56.05 166 LYS C O 1
ATOM 2937 N N . MET C 1 162 ? 23.912 0.568 20.322 1.00 53.42 167 MET C N 1
ATOM 2938 C CA . MET C 1 162 ? 25.121 0.609 21.132 1.00 52.90 167 MET C CA 1
ATOM 2939 C C . MET C 1 162 ? 26.293 -0.016 20.374 1.00 49.56 167 MET C C 1
ATOM 2940 O O . MET C 1 162 ? 27.401 0.510 20.413 1.00 44.78 167 MET C O 1
ATOM 2945 N N . MET C 1 163 ? 26.041 -1.138 19.684 1.00 47.90 168 MET C N 1
ATOM 2946 C CA . MET C 1 163 ? 27.094 -1.870 18.991 1.00 48.36 168 MET C CA 1
ATOM 2947 C C . MET C 1 163 ? 27.653 -1.063 17.817 1.00 47.27 168 MET C C 1
ATOM 2948 O O . MET C 1 163 ? 28.818 -1.217 17.475 1.00 46.83 168 MET C O 1
ATOM 2953 N N . ARG C 1 164 ? 26.814 -0.248 17.163 1.00 51.28 169 ARG C N 1
ATOM 2954 C CA . ARG C 1 164 ? 27.282 0.637 16.104 1.00 51.31 169 ARG C CA 1
ATOM 2955 C C . ARG C 1 164 ? 28.254 1.659 16.684 1.00 51.75 169 ARG C C 1
ATOM 2956 O O . ARG C 1 164 ? 29.331 1.886 16.140 1.00 51.19 169 ARG C O 1
ATOM 2964 N N . GLU C 1 165 ? 27.821 2.295 17.774 1.00 52.37 170 GLU C N 1
ATOM 2965 C CA . GLU C 1 165 ? 28.644 3.236 18.511 1.00 57.77 170 GLU C CA 1
ATOM 2966 C C . GLU C 1 165 ? 29.990 2.578 18.810 1.00 58.95 170 GLU C C 1
ATOM 2967 O O . GLU C 1 165 ? 31.029 3.064 18.366 1.00 60.32 170 GLU C O 1
ATOM 2973 N N . PHE C 1 166 ? 29.945 1.436 19.511 1.00 59.29 171 PHE C N 1
ATOM 2974 C CA . PHE C 1 166 ? 31.144 0.746 19.960 1.00 58.48 171 PHE C CA 1
ATOM 2975 C C . PHE C 1 166 ? 32.078 0.467 18.784 1.00 55.46 171 PHE C C 1
ATOM 2976 O O . PHE C 1 166 ? 33.277 0.706 18.889 1.00 54.55 171 PHE C O 1
ATOM 2984 N N . PHE C 1 167 ? 31.522 -0.016 17.665 1.00 58.07 172 PHE C N 1
ATOM 2985 C CA . PHE C 1 167 ? 32.328 -0.447 16.532 1.00 59.57 172 PHE C CA 1
ATOM 2986 C C . PHE C 1 167 ? 32.728 0.712 15.616 1.00 67.26 172 PHE C C 1
ATOM 2987 O O . PHE C 1 167 ? 33.378 0.465 14.603 1.00 67.70 172 PHE C O 1
ATOM 2995 N N . GLU C 1 168 ? 32.353 1.959 15.949 1.00 75.77 173 GLU C N 1
ATOM 2996 C CA . GLU C 1 168 ? 32.705 3.106 15.119 1.00 85.33 173 GLU C CA 1
ATOM 2997 C C . GLU C 1 168 ? 33.397 4.176 15.966 1.00 88.83 173 GLU C C 1
ATOM 2998 O O . GLU C 1 168 ? 33.363 5.354 15.621 1.00 94.93 173 GLU C O 1
ATOM 3004 N N . TYR C 1 169 ? 34.053 3.755 17.057 1.00 86.75 174 TYR C N 1
ATOM 3005 C CA . TYR C 1 169 ? 34.835 4.654 17.892 1.00 81.95 174 TYR C CA 1
ATOM 3006 C C . TYR C 1 169 ? 36.320 4.546 17.518 1.00 78.72 174 TYR C C 1
ATOM 3007 O O . TYR C 1 169 ? 36.602 4.207 16.346 1.00 70.74 174 TYR C O 1
ATOM 3009 N N . PRO D 1 39 ? -30.441 33.610 30.681 1.00 100.28 44 PRO D N 1
ATOM 3010 C CA . PRO D 1 39 ? -29.319 33.962 29.795 1.00 98.58 44 PRO D CA 1
ATOM 3011 C C . PRO D 1 39 ? -28.056 34.301 30.587 1.00 96.12 44 PRO D C 1
ATOM 3012 O O . PRO D 1 39 ? -27.876 35.440 31.017 1.00 92.12 44 PRO D O 1
ATOM 3016 N N . ASP D 1 40 ? -27.194 33.292 30.777 1.00 94.38 45 ASP D N 1
ATOM 3017 C CA . ASP D 1 40 ? -25.923 33.463 31.466 1.00 91.79 45 ASP D CA 1
ATOM 3018 C C . ASP D 1 40 ? -24.787 33.400 30.446 1.00 83.46 45 ASP D C 1
ATOM 3019 O O . ASP D 1 40 ? -24.585 32.366 29.810 1.00 80.05 45 ASP D O 1
ATOM 3024 N N . PHE D 1 41 ? -24.063 34.521 30.301 1.00 72.98 46 PHE D N 1
ATOM 3025 C CA . PHE D 1 41 ? -22.874 34.584 29.463 1.00 65.62 46 PHE D CA 1
ATOM 3026 C C . PHE D 1 41 ? -21.634 34.825 30.322 1.00 63.27 46 PHE D C 1
ATOM 3027 O O . PHE D 1 41 ? -20.540 35.010 29.794 1.00 63.41 46 PHE D O 1
ATOM 3035 N N . GLY D 1 42 ? -21.811 34.816 31.648 1.00 60.90 47 GLY D N 1
ATOM 3036 C CA . GLY D 1 42 ? -20.708 35.021 32.570 1.00 62.54 47 GLY D CA 1
ATOM 3037 C C . GLY D 1 42 ? -20.332 36.497 32.677 1.00 65.16 47 GLY D C 1
ATOM 3038 O O . GLY D 1 42 ? -21.207 37.357 32.785 1.00 67.58 47 GLY D O 1
ATOM 3039 N N . ASP D 1 43 ? -19.023 36.772 32.642 1.00 63.15 48 ASP D N 1
ATOM 3040 C CA . ASP D 1 43 ? -18.519 38.134 32.703 1.00 65.43 48 ASP D CA 1
ATOM 3041 C C . ASP D 1 43 ? -18.315 38.681 31.288 1.00 59.52 48 ASP D C 1
ATOM 3042 O O . ASP D 1 43 ? -17.656 39.703 31.114 1.00 60.07 48 ASP D O 1
ATOM 3047 N N . HIS D 1 44 ? -18.906 38.019 30.282 1.00 56.23 49 HIS D N 1
ATOM 3048 C CA . HIS D 1 44 ? -18.809 38.462 28.899 1.00 53.17 49 HIS D CA 1
ATOM 3049 C C . HIS D 1 44 ? -19.913 39.468 28.570 1.00 52.17 49 HIS D C 1
ATOM 3050 O O . HIS D 1 44 ? -19.746 40.270 27.654 1.00 49.43 49 HIS D O 1
ATOM 3057 N N . VAL D 1 45 ? -21.040 39.406 29.295 1.00 51.03 50 VAL D N 1
ATOM 3058 C CA . VAL D 1 45 ? -22.200 40.230 28.989 1.00 50.26 50 VAL D CA 1
ATOM 3059 C C . VAL D 1 45 ? -22.760 40.848 30.271 1.00 51.32 50 VAL D C 1
ATOM 3060 O O . VAL D 1 45 ? -22.901 40.163 31.278 1.00 49.51 50 VAL D O 1
ATOM 3064 N N . ASP D 1 46 ? -23.056 42.157 30.214 1.00 56.04 51 ASP D N 1
ATOM 3065 C CA . ASP D 1 46 ? -23.918 42.827 31.177 1.00 53.75 51 ASP D CA 1
ATOM 3066 C C . ASP D 1 46 ? -25.360 42.639 30.714 1.00 54.15 51 ASP D C 1
ATOM 3067 O O . ASP D 1 46 ? -25.727 43.084 29.627 1.00 52.67 51 ASP D O 1
ATOM 3072 N N . THR D 1 47 ? -26.161 41.970 31.553 1.00 55.21 52 THR D N 1
ATOM 3073 C CA . THR D 1 47 ? -27.500 41.526 31.192 1.00 55.66 52 THR D CA 1
ATOM 3074 C C . THR D 1 47 ? -28.486 42.694 31.212 1.00 52.83 52 THR D C 1
ATOM 3075 O O . THR D 1 47 ? -29.438 42.700 30.433 1.00 53.37 52 THR D O 1
ATOM 3079 N N . SER D 1 48 ? -28.265 43.662 32.112 1.00 51.76 53 SER D N 1
ATOM 3080 C CA . SER D 1 48 ? -29.062 44.880 32.168 1.00 52.15 53 SER D CA 1
ATOM 3081 C C . SER D 1 48 ? -29.085 45.567 30.803 1.00 52.53 53 SER D C 1
ATOM 3082 O O . SER D 1 48 ? -30.103 46.137 30.409 1.00 51.86 53 SER D O 1
ATOM 3085 N N . ILE D 1 49 ? -27.941 45.544 30.107 1.00 49.39 54 ILE D N 1
ATOM 3086 C CA . ILE D 1 49 ? -27.827 46.216 28.825 1.00 49.07 54 ILE D CA 1
ATOM 3087 C C . ILE D 1 49 ? -28.312 45.269 27.732 1.00 48.04 54 ILE D C 1
ATOM 3088 O O . ILE D 1 49 ? -29.158 45.649 26.929 1.00 46.06 54 ILE D O 1
ATOM 3093 N N . PHE D 1 50 ? -27.809 44.028 27.724 1.00 47.13 55 PHE D N 1
ATOM 3094 C CA . PHE D 1 50 ? -28.107 43.115 26.630 1.00 46.93 55 PHE D CA 1
ATOM 3095 C C . PHE D 1 50 ? -29.585 42.725 26.641 1.00 46.35 55 PHE D C 1
ATOM 3096 O O . PHE D 1 50 ? -30.179 42.554 25.581 1.00 43.89 55 PHE D O 1
ATOM 3104 N N . GLY D 1 51 ? -30.173 42.593 27.840 1.00 51.50 56 GLY D N 1
ATOM 3105 C CA . GLY D 1 51 ? -31.587 42.274 27.997 1.00 49.83 56 GLY D CA 1
ATOM 3106 C C . GLY D 1 51 ? -32.514 43.249 27.266 1.00 50.96 56 GLY D C 1
ATOM 3107 O O . GLY D 1 51 ? -33.579 42.855 26.792 1.00 51.51 56 GLY D O 1
ATOM 3108 N N . GLN D 1 52 ? -32.104 44.520 27.156 1.00 51.27 57 GLN D N 1
ATOM 3109 C CA . GLN D 1 52 ? -32.917 45.537 26.502 1.00 51.23 57 GLN D CA 1
ATOM 3110 C C . GLN D 1 52 ? -33.095 45.214 25.019 1.00 53.42 57 GLN D C 1
ATOM 3111 O O . GLN D 1 52 ? -34.081 45.618 24.412 1.00 57.33 57 GLN D O 1
ATOM 3117 N N . ILE D 1 53 ? -32.139 44.474 24.444 1.00 56.32 58 ILE D N 1
ATOM 3118 C CA . ILE D 1 53 ? -32.198 44.053 23.051 1.00 55.29 58 ILE D CA 1
ATOM 3119 C C . ILE D 1 53 ? -33.315 43.023 22.887 1.00 55.86 58 ILE D C 1
ATOM 3120 O O . ILE D 1 53 ? -34.067 43.059 21.913 1.00 55.35 58 ILE D O 1
ATOM 3125 N N . LEU D 1 54 ? -33.412 42.103 23.854 1.00 55.53 59 LEU D N 1
ATOM 3126 C CA . LEU D 1 54 ? -34.345 40.989 23.787 1.00 55.52 59 LEU D CA 1
ATOM 3127 C C . LEU D 1 54 ? -35.787 41.476 23.962 1.00 56.86 59 LEU D C 1
ATOM 3128 O O . LEU D 1 54 ? -36.683 40.959 23.297 1.00 53.39 59 LEU D O 1
ATOM 3133 N N . GLU D 1 55 ? -35.998 42.477 24.835 1.00 61.14 60 GLU D N 1
ATOM 3134 C CA . GLU D 1 55 ? -37.291 43.136 25.014 1.00 64.73 60 GLU D CA 1
ATOM 3135 C C . GLU D 1 55 ? -37.855 43.638 23.682 1.00 65.44 60 GLU D C 1
ATOM 3136 O O . GLU D 1 55 ? -39.069 43.690 23.500 1.00 67.78 60 GLU D O 1
ATOM 3142 N N . MET D 1 56 ? -36.971 44.031 22.757 1.00 66.91 61 MET D N 1
ATOM 3143 C CA . MET D 1 56 ? -37.382 44.604 21.482 1.00 68.58 61 MET D CA 1
ATOM 3144 C C . MET D 1 56 ? -37.915 43.530 20.534 1.00 66.30 61 MET D C 1
ATOM 3145 O O . MET D 1 56 ? -38.551 43.868 19.539 1.00 64.47 61 MET D O 1
ATOM 3150 N N . ASP D 1 57 ? -37.626 42.250 20.816 1.00 67.44 62 ASP D N 1
ATOM 3151 C CA . ASP D 1 57 ? -38.068 41.153 19.967 1.00 66.34 62 ASP D CA 1
ATOM 3152 C C . ASP D 1 57 ? -39.593 41.052 20.011 1.00 69.86 62 ASP D C 1
ATOM 3153 O O . ASP D 1 57 ? -40.191 41.033 21.087 1.00 67.65 62 ASP D O 1
ATOM 3158 N N . GLU D 1 58 ? -40.206 40.990 18.823 1.00 74.24 63 GLU D N 1
ATOM 3159 C CA . GLU D 1 58 ? -41.652 40.937 18.689 1.00 81.59 63 GLU D CA 1
ATOM 3160 C C . GLU D 1 58 ? -42.080 39.488 18.476 1.00 88.57 63 GLU D C 1
ATOM 3161 O O . GLU D 1 58 ? -42.572 39.129 17.408 1.00 93.04 63 GLU D O 1
ATOM 3163 N N . GLY D 1 59 ? -41.885 38.671 19.518 1.00 92.22 64 GLY D N 1
ATOM 3164 C CA . GLY D 1 59 ? -42.098 37.235 19.446 1.00 90.85 64 GLY D CA 1
ATOM 3165 C C . GLY D 1 59 ? -40.970 36.469 20.134 1.00 91.51 64 GLY D C 1
ATOM 3166 O O . GLY D 1 59 ? -40.398 36.945 21.113 1.00 90.81 64 GLY D O 1
ATOM 3167 N N . ASP D 1 60 ? -40.658 35.281 19.603 1.00 91.86 65 ASP D N 1
ATOM 3168 C CA . ASP D 1 60 ? -39.637 34.419 20.177 1.00 90.46 65 ASP D CA 1
ATOM 3169 C C . ASP D 1 60 ? -38.715 33.904 19.071 1.00 90.33 65 ASP D C 1
ATOM 3170 O O . ASP D 1 60 ? -38.120 32.836 19.208 1.00 88.48 65 ASP D O 1
ATOM 3175 N N . ASP D 1 61 ? -38.575 34.692 17.994 1.00 86.87 66 ASP D N 1
ATOM 3176 C CA . ASP D 1 61 ? -37.738 34.330 16.858 1.00 85.37 66 ASP D CA 1
ATOM 3177 C C . ASP D 1 61 ? -36.574 35.318 16.716 1.00 79.19 66 ASP D C 1
ATOM 3178 O O . ASP D 1 61 ? -35.859 35.289 15.715 1.00 71.43 66 ASP D O 1
ATOM 3183 N N . HIS D 1 62 ? -36.381 36.178 17.728 1.00 74.89 67 HIS D N 1
ATOM 3184 C CA . HIS D 1 62 ? -35.227 37.063 17.815 1.00 70.94 67 HIS D CA 1
ATOM 3185 C C . HIS D 1 62 ? -35.090 37.895 16.538 1.00 68.31 67 HIS D C 1
ATOM 3186 O O . HIS D 1 62 ? -34.001 38.014 15.981 1.00 64.92 67 HIS D O 1
ATOM 3193 N N . ASP D 1 63 ? -36.207 38.501 16.114 1.00 68.80 68 ASP D N 1
ATOM 3194 C CA . ASP D 1 63 ? -36.311 39.225 14.853 1.00 63.84 68 ASP D CA 1
ATOM 3195 C C . ASP D 1 63 ? -35.530 40.541 14.885 1.00 63.15 68 ASP D C 1
ATOM 3196 O O . ASP D 1 63 ? -35.136 41.044 13.835 1.00 60.60 68 ASP D O 1
ATOM 3201 N N . PHE D 1 64 ? -35.348 41.123 16.079 1.00 60.03 69 PHE D N 1
ATOM 3202 C CA . PHE D 1 64 ? -34.609 42.368 16.228 1.00 58.61 69 PHE D CA 1
ATOM 3203 C C . PHE D 1 64 ? -33.170 42.107 16.678 1.00 56.63 69 PHE D C 1
ATOM 3204 O O . PHE D 1 64 ? -32.236 42.731 16.174 1.00 53.59 69 PHE D O 1
ATOM 3212 N N . SER D 1 65 ? -33.012 41.191 17.640 1.00 55.75 70 SER D N 1
ATOM 3213 C CA . SER D 1 65 ? -31.780 41.053 18.400 1.00 57.18 70 SER D CA 1
ATOM 3214 C C . SER D 1 65 ? -30.698 40.334 17.591 1.00 55.50 70 SER D C 1
ATOM 3215 O O . SER D 1 65 ? -29.539 40.741 17.617 1.00 54.09 70 SER D O 1
ATOM 3218 N N . ALA D 1 66 ? -31.080 39.277 16.863 1.00 54.12 71 ALA D N 1
ATOM 3219 C CA . ALA D 1 66 ? -30.115 38.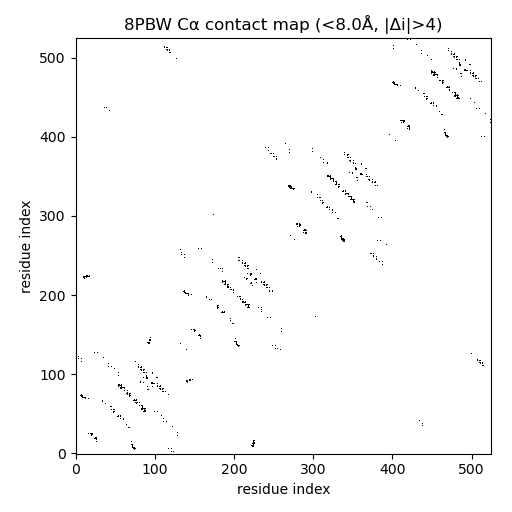428 16.178 1.00 52.57 71 ALA D CA 1
ATOM 3220 C C . ALA D 1 66 ? -29.401 39.198 15.065 1.00 52.60 71 ALA D C 1
ATOM 3221 O O . ALA D 1 66 ? -28.184 39.075 14.923 1.00 51.53 71 ALA D O 1
ATOM 3223 N N . PRO D 1 67 ? -30.109 39.980 14.216 1.00 51.39 72 PRO D N 1
ATOM 3224 C CA . PRO D 1 67 ? -29.442 40.837 13.230 1.00 50.34 72 PRO D CA 1
ATOM 3225 C C . PRO D 1 67 ? -28.548 41.921 13.828 1.00 49.24 72 PRO D C 1
ATOM 3226 O O . PRO D 1 67 ? -27.542 42.268 13.219 1.00 47.50 72 PRO D O 1
ATOM 3230 N N . LEU D 1 68 ? -28.918 42.447 15.008 1.00 52.58 73 LEU D N 1
ATOM 3231 C CA . LEU D 1 68 ? -28.070 43.390 15.730 1.00 54.57 73 LEU D CA 1
ATOM 3232 C C . LEU D 1 68 ? -26.739 42.730 16.091 1.00 52.85 73 LEU D C 1
ATOM 3233 O O . LEU D 1 68 ? -25.681 43.318 15.880 1.00 50.44 73 LEU D O 1
ATOM 3238 N N . VAL D 1 69 ? -26.804 41.515 16.651 1.00 49.33 74 VAL D N 1
ATOM 3239 C CA . VAL D 1 69 ? -25.615 40.841 17.149 1.00 47.58 74 VAL D CA 1
ATOM 3240 C C . VAL D 1 69 ? -24.764 40.371 15.970 1.00 45.30 74 VAL D C 1
ATOM 3241 O O . VAL D 1 69 ? -23.546 40.538 15.972 1.00 41.16 74 VAL D O 1
ATOM 3245 N N . LEU D 1 70 ? -25.409 39.795 14.953 1.00 46.72 75 LEU D N 1
ATOM 3246 C CA . LEU D 1 70 ? -24.714 39.470 13.719 1.00 48.62 75 LEU D CA 1
ATOM 3247 C C . LEU D 1 70 ? -23.956 40.704 13.238 1.00 50.73 75 LEU D C 1
ATOM 3248 O O . LEU D 1 70 ? -22.774 40.633 12.911 1.00 52.78 75 LEU D O 1
ATOM 3253 N N . ASN D 1 71 ? -24.655 41.842 13.220 1.00 51.22 76 ASN D N 1
ATOM 3254 C CA . ASN D 1 71 ? -24.083 43.095 12.767 1.00 51.32 76 ASN D CA 1
ATOM 3255 C C . ASN D 1 71 ? -22.822 43.415 13.564 1.00 48.28 76 ASN D C 1
ATOM 3256 O O . ASN D 1 71 ? -21.795 43.764 12.986 1.00 52.75 76 ASN D O 1
ATOM 3261 N N . PHE D 1 72 ? -22.902 43.301 14.896 1.00 46.02 77 PHE D N 1
ATOM 3262 C CA . PHE D 1 72 ? -21.761 43.606 15.750 1.00 44.24 77 PHE D CA 1
ATOM 3263 C C . PHE D 1 72 ? -20.549 42.744 15.379 1.00 43.17 77 PHE D C 1
ATOM 3264 O O . PHE D 1 72 ? -19.432 43.253 15.299 1.00 42.76 77 PHE D O 1
ATOM 3272 N N . PHE D 1 73 ? -20.762 41.441 15.158 1.00 42.87 78 PHE D N 1
ATOM 3273 C CA . PHE D 1 73 ? -19.649 40.535 14.916 1.00 45.52 78 PHE D CA 1
ATOM 3274 C C . PHE D 1 73 ? -18.987 40.849 13.574 1.00 49.70 78 PHE D C 1
ATOM 3275 O O . PHE D 1 73 ? -17.760 40.819 13.479 1.00 51.97 78 PHE D O 1
ATOM 3283 N N . GLU D 1 74 ? -19.789 41.182 12.553 1.00 52.48 79 GLU D N 1
ATOM 3284 C CA . GLU D 1 74 ? -19.256 41.553 11.248 1.00 53.88 79 GLU D CA 1
ATOM 3285 C C . GLU D 1 74 ? -18.452 42.847 11.352 1.00 50.30 79 GLU D C 1
ATOM 3286 O O . GLU D 1 74 ? -17.423 42.999 10.697 1.00 48.36 79 GLU D O 1
ATOM 3292 N N . GLN D 1 75 ? -18.947 43.782 12.169 1.00 48.36 80 GLN D N 1
ATOM 3293 C CA . GLN D 1 75 ? -18.277 45.051 12.393 1.00 44.92 80 GLN D CA 1
ATOM 3294 C C . GLN D 1 75 ? -16.977 44.813 13.160 1.00 39.89 80 GLN D C 1
ATOM 3295 O O . GLN D 1 75 ? -15.963 45.446 12.876 1.00 37.90 80 GLN D O 1
ATOM 3301 N N . ALA D 1 76 ? -17.010 43.910 14.145 1.00 38.56 81 ALA D N 1
ATOM 3302 C CA . ALA D 1 76 ? -15.831 43.656 14.959 1.00 40.50 81 ALA D CA 1
ATOM 3303 C C . ALA D 1 76 ? -14.732 43.001 14.117 1.00 45.62 81 ALA D C 1
ATOM 3304 O O . ALA D 1 76 ? -13.571 43.403 14.208 1.00 48.21 81 ALA D O 1
ATOM 3306 N N . GLU D 1 77 ? -15.087 42.028 13.265 1.00 47.46 82 GLU D N 1
ATOM 3307 C CA . GLU D 1 77 ? -14.092 41.374 12.421 1.00 52.18 82 GLU D CA 1
ATOM 3308 C C . GLU D 1 77 ? -13.496 42.388 11.439 1.00 51.77 82 GLU D C 1
ATOM 3309 O O . GLU D 1 77 ? -12.312 42.319 11.122 1.00 53.75 82 GLU D O 1
ATOM 3315 N N . GLU D 1 78 ? -14.307 43.341 10.965 1.00 49.19 83 GLU D N 1
ATOM 3316 C CA . GLU D 1 78 ? -13.814 44.368 10.060 1.00 50.85 83 GLU D CA 1
ATOM 3317 C C . GLU D 1 78 ? -12.870 45.316 10.802 1.00 47.15 83 GLU D C 1
ATOM 3318 O O . GLU D 1 78 ? -11.863 45.754 10.251 1.00 47.19 83 GLU D O 1
ATOM 3324 N N . THR D 1 79 ? -13.201 45.637 12.058 1.00 43.33 84 THR D N 1
ATOM 3325 C CA . THR D 1 79 ? -12.378 46.530 12.854 1.00 41.19 84 THR D CA 1
ATOM 3326 C C . THR D 1 79 ? -11.065 45.856 13.239 1.00 36.46 84 THR D C 1
ATOM 3327 O O . THR D 1 79 ? -10.012 46.483 13.152 1.00 33.84 84 THR D O 1
ATOM 3331 N N . PHE D 1 80 ? -11.125 44.588 13.661 1.00 34.66 85 PHE D N 1
ATOM 3332 C CA . PHE D 1 80 ? -9.915 43.859 14.025 1.00 39.28 85 PHE D CA 1
ATOM 3333 C C . PHE D 1 80 ? -8.910 43.863 12.874 1.00 42.07 85 PHE D C 1
ATOM 3334 O O . PHE D 1 80 ? -7.713 44.015 13.111 1.00 42.54 85 PHE D O 1
ATOM 3342 N N . GLN D 1 81 ? -9.413 43.693 11.642 1.00 45.15 86 GLN D N 1
ATOM 3343 C CA . GLN D 1 81 ? -8.598 43.617 10.437 1.00 45.64 86 GLN D CA 1
ATOM 3344 C C . GLN D 1 81 ? -7.812 44.911 10.249 1.00 42.82 86 GLN D C 1
ATOM 3345 O O . GLN D 1 81 ? -6.612 44.882 9.978 1.00 42.82 86 GLN D O 1
ATOM 3351 N N . LYS D 1 82 ? -8.502 46.044 10.390 1.00 40.68 87 LYS D N 1
ATOM 3352 C CA . LYS D 1 82 ? -7.873 47.352 10.306 1.00 43.06 87 LYS D CA 1
ATOM 3353 C C . LYS D 1 82 ? -6.844 47.547 11.423 1.00 40.82 87 LYS D C 1
ATOM 3354 O O . LYS D 1 82 ? -5.821 48.187 11.193 1.00 42.74 87 LYS D O 1
ATOM 3360 N N . MET D 1 83 ? -7.119 47.017 12.628 1.00 36.27 88 MET D N 1
ATOM 3361 C CA . MET D 1 83 ? -6.182 47.090 13.744 1.00 37.54 88 MET D CA 1
ATOM 3362 C C . MET D 1 83 ? -4.934 46.274 13.413 1.00 36.39 88 MET D C 1
ATOM 3363 O O . MET D 1 83 ? -3.808 46.705 13.658 1.00 33.15 88 MET D O 1
ATOM 3368 N N . GLU D 1 84 ? -5.158 45.102 12.816 1.00 36.62 89 GLU D N 1
ATOM 3369 C CA . GLU D 1 84 ? -4.074 44.216 12.424 1.00 40.70 89 GLU D CA 1
ATOM 3370 C C . GLU D 1 84 ? -3.181 44.963 11.426 1.00 38.69 89 GLU D C 1
ATOM 3371 O O . GLU D 1 84 ? -1.956 44.999 11.562 1.00 35.42 89 GLU D O 1
ATOM 3377 N N . THR D 1 85 ? -3.809 45.634 10.457 1.00 39.32 90 THR D N 1
ATOM 3378 C CA . THR D 1 85 ? -3.070 46.365 9.439 1.00 41.15 90 THR D CA 1
ATOM 3379 C C . THR D 1 85 ? -2.351 47.557 10.074 1.00 43.53 90 THR D C 1
ATOM 3380 O O . THR D 1 85 ? -1.211 47.862 9.713 1.00 45.24 90 THR D O 1
ATOM 3384 N N . ALA D 1 86 ? -3.012 48.228 11.026 1.00 42.56 91 ALA D N 1
ATOM 3385 C CA . ALA D 1 86 ? -2.418 49.377 11.695 1.00 43.24 91 ALA D CA 1
ATOM 3386 C C . ALA D 1 86 ? -1.239 48.958 12.577 1.00 41.63 91 ALA D C 1
ATOM 3387 O O . ALA D 1 86 ? -0.301 49.736 12.731 1.00 44.80 91 ALA D O 1
ATOM 3389 N N . LEU D 1 87 ? -1.276 47.751 13.164 1.00 39.18 92 LEU D N 1
ATOM 3390 C CA . LEU D 1 87 ? -0.107 47.219 13.863 1.00 42.42 92 LEU D CA 1
ATOM 3391 C C . LEU D 1 87 ? 1.062 47.030 12.891 1.00 41.35 92 LEU D C 1
ATOM 3392 O O . LEU D 1 87 ? 2.187 47.426 13.185 1.00 39.81 92 LEU D O 1
ATOM 3397 N N . ASN D 1 88 ? 0.785 46.426 11.730 1.00 41.75 93 ASN D N 1
ATOM 3398 C CA . ASN D 1 88 ? 1.793 46.223 10.697 1.00 41.68 93 ASN D CA 1
ATOM 3399 C C . ASN D 1 88 ? 2.427 47.555 10.296 1.00 41.08 93 ASN D C 1
ATOM 3400 O O . ASN D 1 88 ? 3.625 47.606 10.043 1.00 41.86 93 ASN D O 1
ATOM 3405 N N . ASN D 1 89 ? 1.632 48.633 10.253 1.00 43.05 94 ASN D N 1
ATOM 3406 C CA . ASN D 1 89 ? 2.129 49.937 9.825 1.00 45.27 94 ASN D CA 1
ATOM 3407 C C . ASN D 1 89 ? 2.721 50.723 10.991 1.00 47.00 94 ASN D C 1
ATOM 3408 O O . ASN D 1 89 ? 3.266 51.804 10.778 1.00 46.53 94 ASN D O 1
ATOM 3413 N N . LYS D 1 90 ? 2.592 50.190 12.216 1.00 50.50 95 LYS D N 1
ATOM 3414 C CA . LYS D 1 90 ? 3.086 50.848 13.418 1.00 47.68 95 LYS D CA 1
ATOM 3415 C C . LYS D 1 90 ? 2.385 52.191 13.599 1.00 45.78 95 LYS D C 1
ATOM 3416 O O . LYS D 1 90 ? 3.024 53.171 13.980 1.00 48.19 95 LYS D O 1
ATOM 3422 N N . ASP D 1 91 ? 1.068 52.218 13.347 1.00 44.93 96 ASP D N 1
ATOM 3423 C CA . ASP D 1 91 ? 0.298 53.456 13.338 1.00 43.84 96 ASP D CA 1
ATOM 3424 C C . ASP D 1 91 ? -0.511 53.561 14.634 1.00 40.56 96 ASP D C 1
ATOM 3425 O O . ASP D 1 91 ? -1.660 53.124 14.704 1.00 36.70 96 ASP D O 1
ATOM 3430 N N . LEU D 1 92 ? 0.103 54.168 15.657 1.00 39.81 97 LEU D N 1
ATOM 3431 C CA . LEU D 1 92 ? -0.497 54.244 16.982 1.00 40.27 97 LEU D CA 1
ATOM 3432 C C . LEU D 1 92 ? -1.753 55.115 16.977 1.00 37.38 97 LEU D C 1
ATOM 3433 O O . LEU D 1 92 ? -2.767 54.702 17.536 1.00 36.18 97 LEU D O 1
ATOM 3438 N N . PRO D 1 93 ? -1.752 56.335 16.379 1.00 40.26 98 PRO D N 1
ATOM 3439 C CA . PRO D 1 93 ? -2.965 57.160 16.321 1.00 39.17 98 PRO D CA 1
ATOM 3440 C C . PRO D 1 93 ? -4.191 56.426 15.782 1.00 40.06 98 PRO D C 1
ATOM 3441 O O . PRO D 1 93 ? -5.250 56.507 16.396 1.00 40.98 98 PRO D O 1
ATOM 3445 N N . GLU D 1 94 ? -4.031 55.682 14.676 1.00 38.96 99 GLU D N 1
ATOM 3446 C CA . GLU D 1 94 ? -5.133 54.927 14.096 1.00 40.72 99 GLU D CA 1
ATOM 3447 C C . GLU D 1 94 ? -5.625 53.850 15.057 1.00 37.38 99 GLU D C 1
ATOM 3448 O O . GLU D 1 94 ? -6.826 53.635 15.162 1.00 37.18 99 GLU D O 1
ATOM 3454 N N . LEU D 1 95 ? -4.701 53.141 15.709 1.00 36.98 100 LEU D N 1
ATOM 3455 C CA . LEU D 1 95 ? -5.091 52.085 16.635 1.00 36.98 100 LEU D CA 1
ATOM 3456 C C . LEU D 1 95 ? -5.939 52.683 17.758 1.00 34.58 100 LEU D C 1
ATOM 3457 O O . LEU D 1 95 ? -6.972 52.116 18.128 1.00 34.20 100 LEU D O 1
ATOM 3462 N N . SER D 1 96 ? -5.542 53.867 18.238 1.00 33.79 101 SER D N 1
ATOM 3463 C CA . SER D 1 96 ? -6.268 54.535 19.307 1.00 35.38 101 SER D CA 1
ATOM 3464 C C . SER D 1 96 ? -7.723 54.764 18.908 1.00 33.84 101 SER D C 1
ATOM 3465 O O . SER D 1 96 ? -8.633 54.460 19.678 1.00 34.47 101 SER D O 1
ATOM 3468 N N . LYS D 1 97 ? -7.919 55.252 17.676 1.00 33.80 102 LYS D N 1
ATOM 3469 C CA . LYS D 1 97 ? -9.230 55.556 17.125 1.00 33.48 102 LYS D CA 1
ATOM 3470 C C . LYS D 1 97 ? -10.044 54.293 16.856 1.00 33.75 102 LYS D C 1
ATOM 3471 O O . LYS D 1 97 ? -11.272 54.312 16.946 1.00 34.02 102 LYS D O 1
ATOM 3477 N N . LEU D 1 98 ? -9.366 53.210 16.451 1.00 33.21 103 LEU D N 1
ATOM 3478 C CA . LEU D 1 98 ? -10.048 51.950 16.201 1.00 32.32 103 LEU D CA 1
ATOM 3479 C C . LEU D 1 98 ? -10.504 51.372 17.545 1.00 30.82 103 LEU D C 1
ATOM 3480 O O . LEU D 1 98 ? -11.634 50.910 17.670 1.00 28.87 103 LEU D O 1
ATOM 3485 N N . GLY D 1 99 ? -9.635 51.442 18.561 1.00 31.06 104 GLY D N 1
ATOM 3486 C CA . GLY D 1 99 ? -9.994 51.014 19.907 1.00 32.70 104 GLY D CA 1
ATOM 3487 C C . GLY D 1 99 ? -11.230 51.751 20.411 1.00 32.76 104 GLY D C 1
ATOM 3488 O O . GLY D 1 99 ? -12.193 51.143 20.881 1.00 30.66 1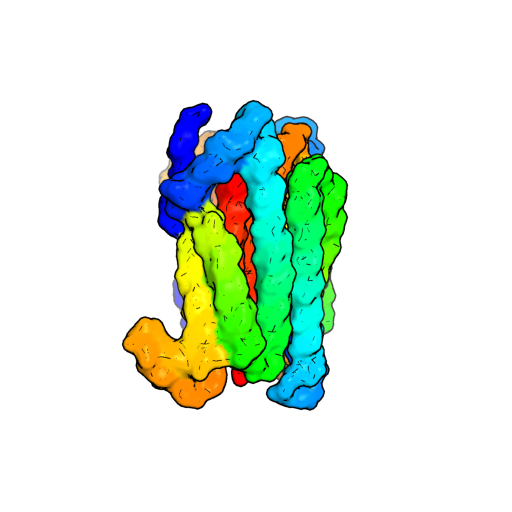04 GLY D O 1
ATOM 3489 N N . HIS D 1 100 ? -11.201 53.073 20.229 1.00 34.97 105 HIS D N 1
ATOM 3490 C CA . HIS D 1 100 ? -12.289 53.946 20.631 1.00 33.72 105 HIS D CA 1
ATOM 3491 C C . HIS D 1 100 ? -13.597 53.512 19.974 1.00 32.89 105 HIS D C 1
ATOM 3492 O O . HIS D 1 100 ? -14.622 53.420 20.640 1.00 33.68 105 HIS D O 1
ATOM 3499 N N . PHE D 1 101 ? -13.559 53.226 18.670 1.00 33.87 106 PHE D N 1
ATOM 3500 C CA . PHE D 1 101 ? -14.771 52.912 17.933 1.00 33.59 106 PHE D CA 1
ATOM 3501 C C . PHE D 1 101 ? -15.400 51.605 18.435 1.00 35.98 106 PHE D C 1
ATOM 3502 O O . PHE D 1 101 ? -16.593 51.565 18.729 1.00 37.53 106 PHE D O 1
ATOM 3510 N N . LEU D 1 102 ? -14.603 50.531 18.515 1.00 36.33 107 LEU D N 1
ATOM 3511 C CA . LEU D 1 102 ? -15.105 49.212 18.873 1.00 35.70 107 LEU D CA 1
ATOM 3512 C C . LEU D 1 102 ? -15.518 49.186 20.343 1.00 35.10 107 LEU D C 1
ATOM 3513 O O . LEU D 1 102 ? -16.498 48.536 20.685 1.00 34.87 107 LEU D O 1
ATOM 3518 N N . LYS D 1 103 ? -14.794 49.927 21.195 1.00 38.33 108 LYS D N 1
ATOM 3519 C CA . LYS D 1 103 ? -15.203 50.162 22.574 1.00 38.85 108 LYS D CA 1
ATOM 3520 C C . LYS D 1 103 ? -16.659 50.623 22.629 1.00 42.45 108 LYS D C 1
ATOM 3521 O O . LYS D 1 103 ? -17.469 50.048 23.361 1.00 42.38 108 LYS D O 1
ATOM 3527 N N . GLY D 1 104 ? -16.970 51.676 21.858 1.00 40.75 109 GLY D N 1
ATOM 3528 C CA . GLY D 1 104 ? -18.302 52.253 21.833 1.00 38.79 109 GLY D CA 1
ATOM 3529 C C . GLY D 1 104 ? -19.367 51.259 21.376 1.00 41.74 109 GLY D C 1
ATOM 3530 O O . GLY D 1 104 ? -20.424 51.154 22.002 1.00 40.59 109 GLY D O 1
ATOM 3531 N N . SER D 1 105 ? -19.091 50.516 20.293 1.00 40.79 110 SER D N 1
ATOM 3532 C CA . SER D 1 105 ? -20.093 49.603 19.764 1.00 41.91 110 SER D CA 1
ATOM 3533 C C . SER D 1 105 ? -20.266 48.404 20.702 1.00 41.41 110 SER D C 1
ATOM 3534 O O . SER D 1 105 ? -21.384 47.934 20.910 1.00 41.37 110 SER D O 1
ATOM 3537 N N . SER D 1 106 ? -19.171 47.925 21.301 1.00 39.49 111 SER D N 1
ATOM 3538 C CA . SER D 1 106 ? -19.285 46.807 22.223 1.00 42.20 111 SER D CA 1
ATOM 3539 C C . SER D 1 106 ? -20.017 47.256 23.491 1.00 42.25 111 SER D C 1
ATOM 3540 O O . SER D 1 106 ? -20.845 46.514 24.013 1.00 38.70 111 SER D O 1
ATOM 3543 N N . ALA D 1 107 ? -19.783 48.503 23.925 1.00 43.53 112 ALA D N 1
ATOM 3544 C CA . ALA D 1 107 ? -20.430 49.041 25.117 1.00 45.98 112 ALA D CA 1
ATOM 3545 C C . ALA D 1 107 ? -21.957 49.029 24.995 1.00 44.77 112 ALA D C 1
ATOM 3546 O O . ALA D 1 107 ? -22.640 48.660 25.949 1.00 46.03 112 ALA D O 1
ATOM 3548 N N . THR D 1 108 ? -22.495 49.412 23.829 1.00 46.33 113 THR D N 1
ATOM 3549 C CA . THR D 1 108 ? -23.929 49.620 23.678 1.00 48.57 113 THR D CA 1
ATOM 3550 C C . THR D 1 108 ? -24.698 48.300 23.764 1.00 47.51 113 THR D C 1
ATOM 3551 O O . THR D 1 108 ? -25.904 48.312 23.989 1.00 48.07 113 THR D O 1
ATOM 3555 N N . LEU D 1 109 ? -24.024 47.165 23.553 1.00 48.67 114 LEU D N 1
ATOM 3556 C CA . LEU D 1 109 ? -24.686 45.872 23.631 1.00 47.95 114 LEU D CA 1
ATOM 3557 C C . LEU D 1 109 ? -24.329 45.174 24.942 1.00 48.23 114 LEU D C 1
ATOM 3558 O O . LEU D 1 109 ? -24.874 44.118 25.260 1.00 51.61 114 LEU D O 1
ATOM 3563 N N . GLY D 1 110 ? -23.417 45.778 25.708 1.00 46.66 115 GLY D N 1
ATOM 3564 C CA . GLY D 1 110 ? -23.063 45.281 27.027 1.00 44.73 115 GLY D CA 1
ATOM 3565 C C . GLY D 1 110 ? -22.010 44.179 26.978 1.00 45.01 115 GLY D C 1
ATOM 3566 O O . GLY D 1 110 ? -21.999 43.303 27.838 1.00 46.10 115 GLY D O 1
ATOM 3567 N N . PHE D 1 111 ? -21.115 44.239 25.982 1.00 43.82 116 PHE D N 1
ATOM 3568 C CA . PHE D 1 111 ? -20.060 43.246 25.837 1.00 38.72 116 PHE D CA 1
ATOM 3569 C C . PHE D 1 111 ? -18.802 43.777 26.518 1.00 37.50 116 PHE D C 1
ATOM 3570 O O . PHE D 1 111 ? -17.914 44.327 25.867 1.00 35.76 116 PHE D O 1
ATOM 3578 N N . THR D 1 112 ? -18.741 43.541 27.835 1.00 38.44 117 THR D N 1
ATOM 3579 C CA . THR D 1 112 ? -17.882 44.267 28.760 1.00 42.64 117 THR D CA 1
ATOM 3580 C C . THR D 1 112 ? -16.409 43.918 28.554 1.00 43.84 117 THR D C 1
ATOM 3581 O O . THR D 1 112 ? -15.548 44.788 28.681 1.00 43.70 117 THR D O 1
ATOM 3585 N N . LYS D 1 113 ? -16.119 42.643 28.275 1.00 45.98 118 LYS D N 1
ATOM 3586 C CA . LYS D 1 113 ? -14.745 42.173 28.175 1.00 47.14 118 LYS D CA 1
ATOM 3587 C C . LYS D 1 113 ? -14.102 42.717 26.901 1.00 43.47 118 LYS D C 1
ATOM 3588 O O . LYS D 1 113 ? -12.944 43.125 26.915 1.00 43.47 118 LYS D O 1
ATOM 3594 N N . ILE D 1 114 ? -14.860 42.704 25.801 1.00 41.06 119 ILE D N 1
ATOM 3595 C CA . ILE D 1 114 ? -14.397 43.283 24.553 1.00 39.80 119 ILE D CA 1
ATOM 3596 C C . ILE D 1 114 ? -14.174 44.782 24.756 1.00 39.21 119 ILE D C 1
ATOM 3597 O O . ILE D 1 114 ? -13.129 45.306 24.389 1.00 35.22 119 ILE D O 1
ATOM 3602 N N . ARG D 1 115 ? -15.141 45.453 25.393 1.00 42.34 120 ARG D N 1
ATOM 3603 C CA . ARG D 1 115 ? -15.048 46.880 25.661 1.00 43.19 120 ARG D CA 1
ATOM 3604 C C . ARG D 1 115 ? -13.773 47.202 26.444 1.00 38.83 120 ARG D C 1
ATOM 3605 O O . ARG D 1 115 ? -13.092 48.179 26.134 1.00 39.84 120 ARG D O 1
ATOM 3613 N N . ASP D 1 116 ? -13.451 46.389 27.455 1.00 35.77 121 ASP D N 1
ATOM 3614 C CA . ASP D 1 116 ? -12.350 46.693 28.360 1.00 37.03 121 ASP D CA 1
ATOM 3615 C C . ASP D 1 116 ? -11.003 46.546 27.656 1.00 36.02 121 ASP D C 1
ATOM 3616 O O . ASP D 1 116 ? -10.124 47.381 27.843 1.00 37.21 121 ASP D O 1
ATOM 3621 N N . SER D 1 117 ? -10.844 45.513 26.820 1.00 36.25 122 SER D N 1
ATOM 3622 C CA . SER D 1 117 ? -9.625 45.370 26.034 1.00 36.16 122 SER D CA 1
ATOM 3623 C C . SER D 1 117 ? -9.464 46.532 25.053 1.00 36.07 122 SER D C 1
ATOM 3624 O O . SER D 1 117 ? -8.342 46.966 24.798 1.00 34.66 122 SER D O 1
ATOM 3627 N N . CYS D 1 118 ? -10.587 47.052 24.532 1.00 35.78 123 CYS D N 1
ATOM 3628 C CA . CYS D 1 118 ? -10.564 48.163 23.590 1.00 37.72 123 CYS D CA 1
ATOM 3629 C C . CYS D 1 118 ? -10.187 49.478 24.274 1.00 36.12 123 CYS D C 1
ATOM 3630 O O . CYS D 1 118 ? -9.587 50.338 23.640 1.00 35.44 123 CYS D O 1
ATOM 3633 N N . GLN D 1 119 ? -10.516 49.637 25.564 1.00 36.34 124 GLN D N 1
ATOM 3634 C CA . GLN D 1 119 ? -10.103 50.818 26.314 1.00 32.87 124 GLN D CA 1
ATOM 3635 C C . GLN D 1 119 ? -8.580 50.873 26.375 1.00 31.75 124 GLN D C 1
ATOM 3636 O O . GLN D 1 119 ? -7.995 51.945 26.258 1.00 35.68 124 GLN D O 1
ATOM 3642 N N . LEU D 1 120 ? -7.945 49.707 26.543 1.00 32.27 125 LEU D N 1
ATOM 3643 C CA . LEU D 1 120 ? -6.493 49.618 26.618 1.00 33.37 125 LEU D CA 1
ATOM 3644 C C . LEU D 1 120 ? -5.841 50.014 25.288 1.00 33.11 125 LEU D C 1
ATOM 3645 O O . LEU D 1 120 ? -4.841 50.731 25.283 1.00 32.42 125 LEU D O 1
ATOM 3650 N N . ILE D 1 121 ? -6.407 49.559 24.164 1.00 33.50 126 ILE D N 1
ATOM 3651 C CA . ILE D 1 121 ? -5.887 49.923 22.853 1.00 33.41 126 ILE D CA 1
ATOM 3652 C C . ILE D 1 121 ? -5.991 51.437 22.679 1.00 35.10 126 ILE D C 1
ATOM 3653 O O . ILE D 1 121 ? -5.070 52.082 22.168 1.00 32.65 126 ILE D O 1
ATOM 3658 N N . GLN D 1 122 ? -7.123 52.010 23.108 1.00 35.45 127 GLN D N 1
ATOM 3659 C CA . GLN D 1 122 ? -7.318 53.446 22.974 1.00 34.17 127 GLN D CA 1
ATOM 3660 C C . GLN D 1 122 ? -6.199 54.193 23.698 1.00 34.81 127 GLN D C 1
ATOM 3661 O O . GLN D 1 122 ? -5.586 55.079 23.106 1.00 33.72 127 GLN D O 1
ATOM 3667 N N . GLN D 1 123 ? -5.914 53.801 24.955 1.00 36.60 128 GLN D N 1
ATOM 3668 C CA . GLN D 1 123 ? -4.909 54.461 25.782 1.00 37.71 128 GLN D CA 1
ATOM 3669 C C . GLN D 1 123 ? -3.494 54.216 25.258 1.00 35.22 128 GLN D C 1
ATOM 3670 O O . GLN D 1 123 ? -2.708 55.158 25.147 1.00 33.83 128 GLN D O 1
ATOM 3676 N N . TYR D 1 124 ? -3.133 52.949 25.020 1.00 35.46 129 TYR D N 1
ATOM 3677 C CA . TYR D 1 124 ? -1.792 52.639 24.538 1.00 38.26 129 TYR D CA 1
ATOM 3678 C C . TYR D 1 124 ? -1.549 53.307 23.182 1.00 36.65 129 TYR D C 1
ATOM 3679 O O . TYR D 1 124 ? -0.423 53.676 22.879 1.00 38.10 129 TYR D O 1
ATOM 3688 N N . GLY D 1 125 ? -2.609 53.513 22.392 1.00 36.14 130 GLY D N 1
ATOM 3689 C CA . GLY D 1 125 ? -2.491 54.172 21.099 1.00 37.93 130 GLY D CA 1
ATOM 3690 C C . GLY D 1 125 ? -2.079 55.638 21.222 1.00 40.91 130 GLY D C 1
ATOM 3691 O O . GLY D 1 125 ? -1.498 56.193 20.289 1.00 36.95 130 GLY D O 1
ATOM 3692 N N . HIS D 1 126 ? -2.395 56.249 22.377 1.00 41.34 131 HIS D N 1
ATOM 3693 C CA . HIS D 1 126 ? -2.008 57.615 22.680 1.00 42.65 131 HIS D CA 1
ATOM 3694 C C . HIS D 1 126 ? -0.603 57.677 23.271 1.00 43.58 131 HIS D C 1
ATOM 3695 O O . HIS D 1 126 ? -0.154 58.753 23.655 1.00 44.68 131 HIS D O 1
ATOM 3702 N N . GLY D 1 127 ? 0.079 56.528 23.366 1.00 43.45 132 GLY D N 1
ATOM 3703 C CA . GLY D 1 127 ? 1.388 56.465 23.995 1.00 42.07 132 GLY D CA 1
ATOM 3704 C C . GLY D 1 127 ? 1.338 56.662 25.512 1.00 41.37 132 GLY D C 1
ATOM 3705 O O . GLY D 1 127 ? 2.317 57.111 26.098 1.00 45.84 132 GLY D O 1
ATOM 3706 N N . LEU D 1 128 ? 0.213 56.294 26.146 1.00 42.28 133 LEU D N 1
ATOM 3707 C CA . LEU D 1 128 ? 0.027 56.457 27.583 1.00 40.97 133 LEU D CA 1
ATOM 3708 C C . LEU D 1 128 ? -0.158 55.105 28.269 1.00 38.78 133 LEU D C 1
ATOM 3709 O O . LEU D 1 128 ? -0.821 54.217 27.742 1.00 38.61 133 LEU D O 1
ATOM 3714 N N . ASN D 1 129 ? 0.386 54.987 29.485 1.00 39.99 134 ASN D N 1
ATOM 3715 C CA . ASN D 1 129 ? 0.046 53.895 30.384 1.00 37.25 134 ASN D CA 1
ATOM 3716 C C . ASN D 1 129 ? -1.334 54.163 30.980 1.00 33.40 134 ASN D C 1
ATOM 3717 O O . ASN D 1 129 ? -1.854 55.267 30.866 1.00 36.18 134 ASN D O 1
ATOM 3722 N N . VAL D 1 130 ? -1.925 53.136 31.597 1.00 33.22 135 VAL D N 1
ATOM 3723 C CA . VAL D 1 130 ? -3.211 53.232 32.277 1.00 33.52 135 VAL D CA 1
ATOM 3724 C C . VAL D 1 130 ? -3.199 54.355 33.318 1.00 35.42 135 VAL D C 1
ATOM 3725 O O . VAL D 1 130 ? -4.242 54.948 33.574 1.00 40.29 135 VAL D O 1
ATOM 3729 N N . ASP D 1 131 ? -2.041 54.635 33.940 1.00 36.45 136 ASP D N 1
ATOM 3730 C CA . ASP D 1 131 ? -1.967 55.613 35.020 1.00 37.65 136 ASP D CA 1
ATOM 3731 C C . ASP D 1 131 ? -1.836 57.034 34.477 1.00 38.55 136 ASP D C 1
ATOM 3732 O O . ASP D 1 131 ? -1.926 57.991 35.244 1.00 40.54 136 ASP D O 1
ATOM 3737 N N . GLY D 1 132 ? -1.592 57.167 33.166 1.00 37.75 137 GLY D N 1
ATOM 3738 C CA . GLY D 1 132 ? -1.542 58.463 32.510 1.00 34.38 137 GLY D CA 1
ATOM 3739 C C . GLY D 1 132 ? -0.113 58.902 32.198 1.00 37.56 137 GLY D C 1
ATOM 3740 O O . GLY D 1 132 ? 0.074 59.890 31.494 1.00 40.42 137 GLY D O 1
ATOM 3741 N N . SER D 1 133 ? 0.890 58.177 32.722 1.00 35.48 138 SER D N 1
ATOM 3742 C CA . SER D 1 133 ? 2.281 58.475 32.414 1.00 37.11 138 SER D CA 1
ATOM 3743 C C . SER D 1 133 ? 2.591 58.138 30.953 1.00 40.32 138 SER D C 1
ATOM 3744 O O . SER D 1 133 ? 1.972 57.251 30.364 1.00 41.25 138 SER D O 1
ATOM 3747 N N . SER D 1 134 ? 3.578 58.851 30.392 1.00 41.71 139 SER D N 1
ATOM 3748 C CA . SER D 1 134 ? 3.985 58.685 29.004 1.00 44.05 139 SER D CA 1
ATOM 3749 C C . SER D 1 134 ? 4.771 57.391 28.840 1.00 44.25 139 SER D C 1
ATOM 3750 O O . SER D 1 134 ? 5.561 57.022 29.706 1.00 41.16 139 SER D O 1
ATOM 3752 N N . GLU D 1 135 ? 4.537 56.722 27.707 1.00 45.52 140 GLU D N 1
ATOM 3753 C CA . GLU D 1 135 ? 5.344 55.593 27.285 1.00 50.14 140 GLU D CA 1
ATOM 3754 C C . GLU D 1 135 ? 6.020 55.976 25.969 1.00 54.26 140 GLU D C 1
ATOM 3755 O O . GLU D 1 135 ? 5.406 55.869 24.910 1.00 58.21 140 GLU D O 1
ATOM 3761 N N . PRO D 1 136 ? 7.291 56.447 25.992 1.00 58.02 141 PRO D N 1
ATOM 3762 C CA . PRO D 1 136 ? 7.932 57.002 24.798 1.00 58.60 141 PRO D CA 1
ATOM 3763 C C . PRO D 1 136 ? 8.269 55.956 23.736 1.00 54.04 141 PRO D C 1
ATOM 3764 O O . PRO D 1 136 ? 8.273 56.266 22.546 1.00 46.85 141 PRO D O 1
ATOM 3768 N N . ASP D 1 137 ? 8.559 54.727 24.188 1.00 53.41 142 ASP D N 1
ATOM 3769 C CA . ASP D 1 137 ? 9.007 53.653 23.318 1.00 54.43 142 ASP D CA 1
ATOM 3770 C C . ASP D 1 137 ? 7.822 53.083 22.531 1.00 54.68 142 ASP D C 1
ATOM 3771 O O . ASP D 1 137 ? 7.026 52.312 23.064 1.00 55.86 142 ASP D O 1
ATOM 3776 N N . GLU D 1 138 ? 7.742 53.460 21.246 1.00 54.78 143 GLU D N 1
ATOM 3777 C CA . GLU D 1 138 ? 6.697 53.023 20.327 1.00 51.58 143 GLU D CA 1
ATOM 3778 C C . GLU D 1 138 ? 6.583 51.498 20.329 1.00 47.31 143 GLU D C 1
ATOM 3779 O O . GLU D 1 138 ? 5.483 50.959 20.266 1.00 48.99 143 GLU D O 1
ATOM 3785 N N . GLY D 1 139 ? 7.729 50.814 20.398 1.00 46.78 144 GLY D N 1
ATOM 3786 C CA . GLY D 1 139 ? 7.784 49.362 20.483 1.00 45.12 144 GLY D CA 1
ATOM 3787 C C . GLY D 1 139 ? 6.952 48.798 21.636 1.00 45.85 144 GLY D C 1
ATOM 3788 O O . GLY D 1 139 ? 6.238 47.813 21.456 1.00 45.26 144 GLY D O 1
ATOM 3789 N N . VAL D 1 140 ? 7.044 49.425 22.817 1.00 44.87 145 VAL D N 1
ATOM 3790 C CA . VAL D 1 140 ? 6.380 48.912 24.004 1.00 43.28 145 VAL D CA 1
ATOM 3791 C C . VAL D 1 140 ? 4.868 49.008 23.812 1.00 41.96 145 VAL D C 1
ATOM 3792 O O . VAL D 1 140 ? 4.156 48.043 24.090 1.00 41.32 145 VAL D O 1
ATOM 3796 N N . CYS D 1 141 ? 4.404 50.164 23.314 1.00 40.52 146 CYS D N 1
ATOM 3797 C CA . CYS D 1 141 ? 2.991 50.404 23.063 1.00 43.33 146 CYS D CA 1
ATOM 3798 C C . CYS D 1 141 ? 2.447 49.394 22.050 1.00 43.65 146 CYS D C 1
ATOM 3799 O O . CYS D 1 141 ? 1.387 48.805 22.270 1.00 43.74 146 CYS D O 1
ATOM 3802 N N . LEU D 1 142 ? 3.177 49.205 20.942 1.00 43.95 147 LEU D N 1
ATOM 3803 C CA . LEU D 1 142 ? 2.796 48.248 19.910 1.00 47.64 147 LEU D CA 1
ATOM 3804 C C . LEU D 1 142 ? 2.558 46.879 20.540 1.00 45.04 147 LEU D C 1
ATOM 3805 O O . LEU D 1 142 ? 1.519 46.256 20.322 1.00 45.12 147 LEU D O 1
ATOM 3810 N N . LYS D 1 143 ? 3.524 46.428 21.341 1.00 44.93 148 LYS D N 1
ATOM 3811 C CA . LYS D 1 143 ? 3.427 45.118 21.959 1.00 47.33 148 LYS D CA 1
ATOM 3812 C C . LYS D 1 143 ? 2.204 45.072 22.879 1.00 46.68 148 LYS D C 1
ATOM 3813 O O . LYS D 1 143 ? 1.432 44.113 22.813 1.00 44.50 148 LYS D O 1
ATOM 3819 N N . LYS D 1 144 ? 2.018 46.114 23.705 1.00 40.94 149 LYS D N 1
ATOM 3820 C CA . LYS D 1 144 ? 0.894 46.164 24.628 1.00 41.82 149 LYS D CA 1
ATOM 3821 C C . LYS D 1 144 ? -0.424 46.097 23.856 1.00 36.52 149 LYS D C 1
ATOM 3822 O O . LYS D 1 144 ? -1.363 45.427 24.285 1.00 31.58 149 LYS D O 1
ATOM 3828 N N . ILE D 1 145 ? -0.491 46.785 22.712 1.00 36.57 150 ILE D N 1
ATOM 3829 C CA . ILE D 1 145 ? -1.706 46.790 21.910 1.00 36.79 150 ILE D CA 1
ATOM 3830 C C . ILE D 1 145 ? -1.946 45.400 21.335 1.00 34.68 150 ILE D C 1
ATOM 3831 O O . ILE D 1 145 ? -3.082 44.927 21.319 1.00 35.73 150 ILE D O 1
ATOM 3836 N N . ALA D 1 146 ? -0.875 44.735 20.901 1.00 36.87 151 ALA D N 1
ATOM 3837 C CA . ALA D 1 146 ? -1.012 43.399 20.339 1.00 39.62 151 ALA D CA 1
ATOM 3838 C C . ALA D 1 146 ? -1.601 42.454 21.383 1.00 39.54 151 ALA D C 1
ATOM 3839 O O . ALA D 1 146 ? -2.481 41.655 21.053 1.00 41.01 151 ALA D O 1
ATOM 3841 N N . GLU D 1 147 ? -1.127 42.554 22.635 1.00 40.27 152 GLU D N 1
ATOM 3842 C CA . GLU D 1 147 ? -1.652 41.714 23.704 1.00 41.43 152 GLU D CA 1
ATOM 3843 C C . GLU D 1 147 ? -3.144 41.993 23.851 1.00 38.04 152 GLU D C 1
ATOM 3844 O O . GLU D 1 147 ? -3.942 41.062 23.876 1.00 40.58 152 GLU D O 1
ATOM 3850 N N . ALA D 1 148 ? -3.505 43.278 23.950 1.00 33.94 153 ALA D N 1
ATOM 3851 C CA . ALA D 1 148 ? -4.883 43.663 24.207 1.00 35.08 153 ALA D CA 1
ATOM 3852 C C . ALA D 1 148 ? -5.776 43.233 23.045 1.00 33.57 153 ALA D C 1
ATOM 3853 O O . ALA D 1 148 ? -6.873 42.727 23.275 1.00 34.68 153 ALA D O 1
ATOM 3855 N N . LEU D 1 149 ? -5.285 43.418 21.810 1.00 31.73 154 LEU D N 1
ATOM 3856 C CA . LEU D 1 149 ? -6.006 42.994 20.617 1.00 34.05 154 LEU D CA 1
ATOM 3857 C C . LEU D 1 149 ? -6.185 41.475 20.617 1.00 35.06 154 LEU D C 1
ATOM 3858 O O . LEU D 1 149 ? -7.264 40.972 20.330 1.00 33.79 154 LEU D O 1
ATOM 3863 N N . ALA D 1 150 ? -5.125 40.741 20.965 1.00 36.96 155 ALA D N 1
ATOM 3864 C CA . ALA D 1 150 ? -5.206 39.291 21.033 1.00 38.78 155 ALA D CA 1
ATOM 3865 C C . ALA D 1 150 ? -6.313 38.881 22.001 1.00 40.93 155 ALA D C 1
ATOM 3866 O O . ALA D 1 150 ? -7.084 37.968 21.712 1.00 43.11 155 ALA D O 1
ATOM 3868 N N . SER D 1 151 ? -6.409 39.581 23.135 1.00 40.62 156 SER D N 1
ATOM 3869 C CA . SER D 1 151 ? -7.387 39.240 24.154 1.00 43.44 156 SER D CA 1
ATOM 3870 C C . SER D 1 151 ? -8.801 39.540 23.665 1.00 41.49 156 SER D C 1
ATOM 3871 O O . SER D 1 151 ? -9.691 38.702 23.808 1.00 41.21 156 SER D O 1
ATOM 3874 N N . ALA D 1 152 ? -8.990 40.732 23.079 1.00 41.07 157 ALA D N 1
ATOM 3875 C CA . ALA D 1 152 ? -10.273 41.145 22.518 1.00 41.70 157 ALA D CA 1
ATOM 3876 C C . ALA D 1 152 ? -10.757 40.159 21.455 1.00 42.67 157 ALA D C 1
ATOM 3877 O O . ALA D 1 152 ? -11.953 39.879 21.373 1.00 41.34 157 ALA D O 1
ATOM 3879 N N . ARG D 1 153 ? -9.822 39.660 20.635 1.00 42.18 158 ARG D N 1
ATOM 3880 C CA . ARG D 1 153 ? -10.150 38.752 19.547 1.00 44.46 158 ARG D CA 1
ATOM 3881 C C . ARG D 1 153 ? -10.617 37.409 20.104 1.00 46.02 158 ARG D C 1
ATOM 3882 O O . ARG D 1 153 ? -11.588 36.837 19.608 1.00 47.57 158 ARG D O 1
ATOM 3890 N N . VAL D 1 154 ? -9.907 36.913 21.125 1.00 46.91 159 VAL D N 1
ATOM 3891 C CA . VAL D 1 154 ? -10.202 35.622 21.734 1.00 45.91 159 VAL D CA 1
ATOM 3892 C C . VAL D 1 154 ? -11.546 35.697 22.455 1.00 45.43 159 VAL D C 1
ATOM 3893 O O . VAL D 1 154 ? -12.354 34.778 22.343 1.00 42.67 159 VAL D O 1
ATOM 3897 N N . ASP D 1 155 ? -11.784 36.809 23.171 1.00 46.05 160 ASP D N 1
ATOM 3898 C CA . ASP D 1 155 ? -13.021 37.004 23.913 1.00 45.28 160 ASP D CA 1
ATOM 3899 C C . ASP D 1 155 ? -14.197 37.180 22.950 1.00 44.12 160 ASP D C 1
ATOM 3900 O O . ASP D 1 155 ? -15.324 36.847 23.300 1.00 44.48 160 ASP D O 1
ATOM 3905 N N . THR D 1 156 ? -13.935 37.698 21.742 1.00 43.03 161 THR D N 1
ATOM 3906 C CA . THR D 1 156 ? -14.958 37.835 20.714 1.00 44.51 161 THR D CA 1
ATOM 3907 C C . THR D 1 156 ? -15.366 36.451 20.190 1.00 44.20 161 THR D C 1
ATOM 3908 O O . THR D 1 156 ? -16.549 36.194 19.983 1.00 42.30 161 THR D O 1
ATOM 3912 N N . VAL D 1 157 ? -14.389 35.559 19.977 1.00 45.47 162 VAL D N 1
ATOM 3913 C CA . VAL D 1 157 ? -14.642 34.214 19.474 1.00 43.51 162 VAL D CA 1
ATOM 3914 C C . VAL D 1 157 ? -15.512 33.435 20.459 1.00 46.55 162 VAL D C 1
ATOM 3915 O O . VAL D 1 157 ? -16.491 32.805 20.058 1.00 47.17 162 VAL D O 1
ATOM 3919 N N . ALA D 1 158 ? -15.121 33.458 21.738 1.00 43.98 163 ALA D N 1
ATOM 3920 C CA . ALA D 1 158 ? -15.860 32.782 22.793 1.00 45.44 163 ALA D CA 1
ATOM 3921 C C . ALA D 1 158 ? -17.300 33.285 22.851 1.00 49.28 163 ALA D C 1
ATOM 3922 O O . ALA D 1 158 ? -18.233 32.488 22.917 1.00 56.19 163 ALA D O 1
ATOM 3924 N N . LEU D 1 159 ? -17.469 34.611 22.844 1.00 51.54 164 LEU D N 1
ATOM 3925 C CA . LEU D 1 159 ? -18.785 35.232 22.908 1.00 52.99 164 LEU D CA 1
ATOM 3926 C C . LEU D 1 159 ? -19.624 34.831 21.696 1.00 49.27 164 LEU D C 1
ATOM 3927 O O . LEU D 1 159 ? -20.792 34.487 21.839 1.00 50.67 164 LEU D O 1
ATOM 3932 N N . HIS D 1 160 ? -19.013 34.895 20.508 1.00 47.52 165 HIS D N 1
ATOM 3933 C CA . HIS D 1 160 ? -19.675 34.565 19.254 1.00 47.88 165 HIS D CA 1
ATOM 3934 C C . HIS D 1 160 ? -20.203 33.129 19.297 1.00 49.21 165 HIS D C 1
ATOM 3935 O O . HIS D 1 160 ? -21.306 32.875 18.823 1.00 48.36 165 HIS D O 1
ATOM 3942 N N . LYS D 1 161 ? -19.419 32.203 19.868 1.00 54.49 166 LYS D N 1
ATOM 3943 C CA . LYS D 1 161 ? -19.864 30.834 20.105 1.00 62.13 166 LYS D CA 1
ATOM 3944 C C . LYS D 1 161 ? -21.149 30.816 20.927 1.00 59.27 166 LYS D C 1
ATOM 3945 O O . LYS D 1 161 ? -22.144 30.228 20.508 1.00 60.55 166 LYS D O 1
ATOM 3951 N N . MET D 1 162 ? -21.104 31.445 22.106 1.00 56.85 167 MET D N 1
ATOM 3952 C CA . MET D 1 162 ? -22.227 31.453 23.031 1.00 57.95 167 MET D CA 1
ATOM 3953 C C . MET D 1 162 ? -23.479 32.008 22.350 1.00 57.56 167 MET D C 1
ATOM 3954 O O . MET D 1 162 ? -24.568 31.482 22.558 1.00 59.80 167 MET D O 1
ATOM 3959 N N . MET D 1 163 ? -23.317 33.051 21.521 1.00 57.76 168 MET D N 1
ATOM 3960 C CA . MET D 1 163 ? -24.438 33.729 20.880 1.00 58.97 168 MET D CA 1
ATOM 3961 C C . MET D 1 163 ? -25.068 32.846 19.797 1.00 55.95 168 MET D C 1
ATOM 3962 O O . MET D 1 163 ? -26.274 32.908 19.582 1.00 50.55 168 MET D O 1
ATOM 3967 N N . ARG D 1 164 ? -24.256 32.036 19.105 1.00 56.91 169 ARG D N 1
ATOM 3968 C CA . ARG D 1 164 ? -24.779 31.040 18.176 1.00 59.55 169 ARG D CA 1
ATOM 3969 C C . ARG D 1 164 ? -25.629 30.008 18.916 1.00 62.12 169 ARG D C 1
ATOM 3970 O O . ARG D 1 164 ? -26.636 29.541 18.390 1.00 66.42 169 ARG D O 1
ATOM 3978 N N . GLU D 1 165 ? -25.182 29.637 20.120 1.00 63.83 170 GLU D N 1
ATOM 3979 C CA . GLU D 1 165 ? -25.868 28.661 20.951 1.00 69.15 170 GLU D CA 1
ATOM 3980 C C . GLU D 1 165 ? -27.197 29.251 21.420 1.00 68.92 170 GLU D C 1
ATOM 3981 O O . GLU D 1 165 ? -28.231 28.586 21.352 1.00 68.28 170 GLU D O 1
ATOM 3987 N N . PHE D 1 166 ? -27.161 30.515 21.866 1.00 67.54 171 PHE D N 1
ATOM 3988 C CA . PHE D 1 166 ? -28.327 31.181 22.431 1.00 65.59 171 PHE D CA 1
ATOM 3989 C C . PHE D 1 166 ? -29.410 31.404 21.375 1.00 58.95 171 PHE D C 1
ATOM 3990 O O . PHE D 1 166 ? -30.590 31.345 21.704 1.00 59.80 171 PHE D O 1
ATOM 3998 N N . PHE D 1 167 ? -29.018 31.656 20.119 1.00 58.80 172 PHE D N 1
ATOM 3999 C CA . PHE D 1 167 ? -29.979 31.960 19.065 1.00 63.17 172 PHE D CA 1
ATOM 4000 C C . PHE D 1 167 ? -30.429 30.697 18.320 1.00 66.02 172 PHE D C 1
ATOM 4001 O O . PHE D 1 167 ? -31.123 30.803 17.313 1.00 68.48 172 PHE D O 1
ATOM 4009 N N . GLU D 1 168 ? -30.053 29.504 18.808 1.00 73.47 173 GLU D N 1
ATOM 4010 C CA . GLU D 1 168 ? -30.448 28.250 18.177 1.00 73.41 173 GLU D CA 1
ATOM 4011 C C . GLU D 1 168 ? -31.390 27.454 19.093 1.00 71.28 173 GLU D C 1
ATOM 4012 O O . GLU D 1 168 ? -31.480 27.801 20.291 1.00 70.79 173 GLU D O 1
#

Nearest PDB structures (foldseek):
  8pbw-assembly2_A  TM=1.008E+00  e=4.134E-19  Thermochaetoides thermophila
  8rqg-assembly1_B  TM=1.001E+00  e=5.337E-18  Thermochaetoides thermophila
  8pbw-assembly1_B  TM=1.005E+00  e=2.353E-17  Thermochaetoides thermophila
  8rqj-assembly1_B  TM=9.986E-01  e=5.911E-17  Thermochaetoides thermophila
  8rqj-assembly1_A  TM=9.915E-01  e=2.235E-16  Thermochaetoides thermophila

InterPro domains:
  IPR008207 Signal transduction histidine kinase, phosphotransfer (Hpt) domain [PF01627] (73-153)
  IPR008207 Signal transduction histidine kinase, phosphotransfer (Hpt) domain [PS50894] (66-171)
  IPR008207 Signal transduction histidine kinase, phosphotransfer (Hpt) domain [SM00073] (61-161)
  IPR008207 Signal transduction histidine kinase, phosphotransfer (Hpt) domain [cd00088] (71-142)
  IPR036641 HPT domain superfamily [G3DSA:1.20.120.160] (47-176)
  IPR036641 HPT domain superfamily [SSF47226] (35-171)
  IPR045871 Histidine-containing phosphotransfer protein 1-5/Phosphorelay intermediate protein YPD1 [PTHR28242] (48-173)

Secondary structure (DSSP, 8-state):
---GGGB-HHHHHHHHHT-SSSS-TTHHHHHHHHHHHHHHHHHHHHHHHHTT-HHHHHHHHHHHHHHHHHHTBHHHHHHHHHHHHHHTTB-TTS-B---HHHHHHHHHHHHHHHHHHHHHHHHHHHHHH-/----GGGS-HHHHHHHHTT-----TTHHHHHHHHHHHHHHHHHHHHHHHHTT-HHHHHHHHHHHHHHHHHHT-HHHHHHHHHHHHHHTTB-TTS-B---HHHHHHHHHHHHHHHHHHHHHHHHHHHHHH--/------GGG--HHHHHHHHHT-SSSS-TTHHHHHHHHHHHHHHHHHHHHHHHHTT-HHHHHHHHHHHHHHHHHHT-HHHHHHHHHHHHHHHS--TTS-----HHHHHHHHHHHHHHHHHHHHHHHHHHHHHHT-/---GGG--HHHHHHHHHT-SSSS-TTHHHHHHHHHHHHHHHHHHHHHHHHTT-HHHHHHHHHHHHHHHHHHT-HHHHHHHHHHHHHHTTB-TTS-B---HHHHHHHHHHHHHHHHHHHHHHHHHHHHHT-

Solvent-accessible surface area: 25520 Å² total; per-residue (Å²): 149,65,83,15,59,120,36,12,51,74,22,68,4,7,65,20,34,107,104,28,168,122,87,50,71,88,0,28,65,60,5,57,94,7,4,84,65,0,19,78,7,0,58,120,0,20,71,6,12,61,109,149,53,15,86,67,0,1,132,18,0,105,102,0,38,37,23,0,42,94,7,0,0,43,72,3,68,79,10,0,40,56,0,24,20,14,8,121,16,50,30,61,89,4,31,76,41,123,78,110,46,55,1,24,131,67,0,18,81,6,5,16,52,0,12,49,28,1,10,37,1,21,86,66,2,38,112,45,37,106,137,98,94,10,62,123,38,12,51,52,12,62,2,5,67,20,34,102,111,25,169,47,144,89,44,79,81,0,31,76,67,4,73,83,6,5,93,58,0,24,103,6,0,71,120,1,18,73,6,12,67,105,113,50,15,95,62,0,3,119,18,0,108,93,0,45,33,26,0,34,92,8,1,1,24,75,3,80,71,10,0,63,58,0,21,27,14,9,123,11,47,31,62,83,9,27,85,42,124,78,102,48,55,1,21,54,84,0,18,82,6,2,14,51,0,18,54,22,2,13,39,1,25,31,64,2,46,127,65,56,121,163,87,92,29,135,9,49,118,36,8,58,54,87,61,0,19,94,17,41,146,108,24,89,50,146,86,48,78,80,0,32,64,64,4,74,83,7,5,100,71,0,19,49,4,3,43,128,0,24,71,6,11,56,101,119,49,32,83,68,0,2,138,21,0,102,98,0,43,33,31,0,36,102,15,2,0,32,74,2,79,66,9,0,76,66,0,27,57,40,5,133,11,28,21,86,117,60,53,88,56,127,79,92,32,70,2,22,63,20,0,21,131,6,4,21,55,0,17,49,20,10,14,35,0,22,90,65,3,50,129,39,48,116,132,109,129,10,46,126,37,13,56,69,90,62,0,21,97,16,42,143,107,21,88,59,137,108,48,76,79,0,31,69,60,4,73,90,8,5,101,60,0,17,87,4,0,53,108,0,24,57,6,10,48,104,98,49,24,85,68,0,4,131,20,0,102,100,0,48,32,29,0,34,96,13,2,0,41,76,3,85,63,11,0,74,64,0,39,56,25,5,110,16,56,36,106,120,43,57,77,39,126,80,79,40,57,3,18,120,83,0,11,69,7,3,13,48,0,12,48,20,2,15,39,1,19,78,66,3,55,131,59,56,119

Radius of gyration: 30.31 Å; Cα contacts (8 Å, |Δi|>4): 685; chains: 4; bounding box: 86×84×39 Å

Sequence (525 aa):
MPDFGDHVDTSIFGQILEMDEDDHDFSAPLVLNFFEQAEETFQKMETALNNKDLPELSKLGHFLKGSSATLGFTKIRDSCQLIQQYGHGLNVDGSSEPDEGVCLKKIAEALASARVDTVALHKMMREFFEYPDFGDHVDTSIFGQILEMDEGDDHDFSAPLVLNFFEQAEETFQKMETALNNKDLPELSKLGHFLKGSSATLGFTKIRDSCQLIQQYGHGLNVDGSSEPDEGVCLKKIAEALASARVDTVALHKMMREFFEIMMPDFGDHVDTSIFGQILEMDEGDDHDFSAPLVLNFFEQAEETFQKMETALNNKDLPELSKLGHFLKGSSATLGFTKIRDSCQLIQQYGHGLNVDGSSEPDEGVCLKKIAEALASARVDTVALHKMMREFFEYPDFGDHVDTSIFGQILEMDEGDDHDFSAPLVLNFFEQAEETFQKMETALNNKDLPELSKLGHFLKGSSATLGFTKIRDSCQLIQQYGHGLNVDGSSEPDEGVCLKKIAEALASARVDTVALHKMMREFFE

B-factor: mean 53.37, std 14.25, range [28.5, 114.15]

Organism: Chaetomium thermophilum (strain DSM 1495 / CBS 144.50 / IMI 039719) (NCBI:txid759272)

Foldseek 3Di:
DADPDPFFDCVLQVVQQVVDPVLSPGNVVLLVVLLVVVVVLLVVCVVCLVVLQLLSQLVSLVVNLVSCVNNRRVQLNVLSVLSNQLSVQAHPVRDGHPPSVVSSVSNVVSSVSNVVSSVSSVVSVVVVSVD/DPLDPQFDCVLQVVQQVPDPDDLSPRNPVLVVVLLVVVVVLLVQCVVCLVVLQLVSQLVSLVVNLVSCVNNGRPQLNVLSVLSNQLSVQADPVGDGHPDSVVSSVSNVVSSVSNVVSSVSVVVVVVVVND/DDQDPPDPQFPSVQQVVQVVVDPDPQSPRNVVLLVVLLVVLVVLLVQLVVCLVVLQLLSQLVSLVVNLVSCVNNRRVQLNVLSVQSNQLSVQAHPVRDGHPDSVVSSVSNVVSSVSNVVSSVSVVVVVVVVNVD/DDPDLQFDCVQQVVQVVPDPDLQSPRNLVLVVVLLVVVVVLLVVLVVCLVVLQLLVQLVSLVVNLVSCVNNGRVLLNVLSNLSNQLSVQADPVGDGNPPSVVSSVSNVVSSVRSVVSSVSSVVVSVVVND